Protein AF-A0AA51DF54-F1 (afdb_monomer)

pLDDT: mean 76.1, std 17.56, range [28.81, 98.25]

Foldseek 3Di:
DVVVVVVVVVVVVVVVVVVPVPPVVPDPFPQKEWPDWDWAFPDPDPAAAAFTKIKIFIDIDGPQAKWKWKKKAQQQVRDIDTQGGTDNDGMDIDGHNDFAKMKIKIFMDRPPDPAPGRDMDIDIHGYDYPDDDDDDDFQKDWPDWDKAFPVQKPAAEAQTKIKIFIDIDTDQAKWKWKWKAQPRVRDIDTQGATDSGRMGIDGHHDWHKMKMKMFMDRPVDPGRGNDMDMDIHGYDYPPPPMDRPFFAKDWPDWDKAFPVPDPAAEAFTKIKIFIHIDGDQAKWKWKKKAQQQVRDIDTPGGTDNDRMDIDGHHDFGKMKIKMFMDHPPDPDSGRDMDIDIHGYYYDPDDDDDDDDDDDDPPPPPDFDQKEWPDWDWAFPPDDPAAAAFTKTKIFIDIDGPAAKWKWKKKAQSRVRDIDTQGATDSDGIGIDGHHDFGKMKIKIFIDHPPDPRRGRYMDIDIHGYDNPPDDPQFDADQLLVLLLCQLPVDQVSLVVLLVQLCVLVVNDLPLSFQSSLLSSSCNSPPVPRDSPRRDQVSSVVVCVVVVKDKFQPLLNDDFRWKWFFDAPDPDGGSHIWTFHAAPDPPPQFKTFIATSPCVVPVNGRTDMDGAPDDDPVDGHTGMIIHHGD

Mean predicted aligned error: 22.63 Å

Structure (mmCIF, N/CA/C/O backbone):
data_AF-A0AA51DF54-F1
#
_entry.id   AF-A0AA51DF54-F1
#
loop_
_atom_site.group_PDB
_atom_site.id
_atom_site.type_symbol
_atom_site.label_atom_id
_atom_site.label_alt_id
_atom_site.label_comp_id
_atom_site.label_asym_id
_atom_site.label_entity_id
_atom_site.label_seq_id
_atom_site.pdbx_PDB_ins_code
_atom_site.Cartn_x
_atom_site.Cartn_y
_atom_site.Cartn_z
_atom_site.occupancy
_atom_site.B_iso_or_equiv
_atom_site.auth_seq_id
_atom_site.auth_comp_id
_atom_site.auth_asym_id
_atom_site.auth_atom_id
_atom_site.pdbx_PDB_model_num
ATOM 1 N N . MET A 1 1 ? 8.452 -13.439 -70.556 1.00 51.44 1 MET A N 1
ATOM 2 C CA . MET A 1 1 ? 7.835 -12.232 -69.947 1.00 51.44 1 MET A CA 1
ATOM 3 C C . MET A 1 1 ? 7.088 -12.466 -68.623 1.00 51.44 1 MET A C 1
ATOM 5 O O . MET A 1 1 ? 7.100 -11.565 -67.796 1.00 51.44 1 MET A O 1
ATOM 9 N N . ARG A 1 2 ? 6.499 -13.644 -68.341 1.00 42.56 2 ARG A N 1
ATOM 10 C CA . ARG A 1 2 ? 5.845 -13.924 -67.036 1.00 42.56 2 ARG A CA 1
ATOM 11 C C . ARG A 1 2 ? 6.819 -14.165 -65.863 1.00 42.56 2 ARG A C 1
ATOM 13 O O . ARG A 1 2 ? 6.523 -13.759 -64.750 1.00 42.56 2 ARG A O 1
ATOM 20 N N . LYS A 1 3 ? 8.008 -14.734 -66.116 1.00 44.06 3 LYS A N 1
ATOM 21 C CA . LYS A 1 3 ? 9.048 -14.952 -65.085 1.00 44.06 3 LYS A CA 1
ATOM 22 C C . LYS A 1 3 ? 9.781 -13.675 -64.636 1.00 44.06 3 LYS A C 1
ATOM 24 O O . LYS A 1 3 ? 10.248 -13.647 -63.513 1.00 44.06 3 LYS A O 1
ATOM 29 N N . LEU A 1 4 ? 9.827 -12.612 -65.451 1.00 42.44 4 LEU A N 1
ATOM 30 C CA . LEU A 1 4 ? 10.468 -11.339 -65.069 1.00 42.44 4 LEU A CA 1
ATOM 31 C C . LEU A 1 4 ? 9.568 -10.450 -64.188 1.00 42.44 4 LEU A C 1
ATOM 33 O O . LEU A 1 4 ? 10.072 -9.700 -63.360 1.00 42.44 4 LEU A O 1
ATOM 37 N N . LYS A 1 5 ? 8.236 -10.558 -64.323 1.00 43.62 5 LYS A N 1
ATOM 38 C CA . LYS A 1 5 ? 7.281 -9.774 -63.517 1.00 43.62 5 LYS A CA 1
ATOM 39 C C . LYS A 1 5 ? 7.221 -10.225 -62.051 1.00 43.62 5 LYS A C 1
ATOM 41 O O . LYS A 1 5 ? 7.037 -9.387 -61.177 1.00 43.62 5 LYS A O 1
ATOM 46 N N . ASN A 1 6 ? 7.448 -11.510 -61.769 1.00 41.31 6 ASN A N 1
ATOM 47 C CA . ASN A 1 6 ? 7.399 -12.028 -60.396 1.00 41.31 6 ASN A CA 1
ATOM 48 C C . ASN A 1 6 ? 8.674 -11.728 -59.592 1.00 41.31 6 ASN A C 1
ATOM 50 O O . ASN A 1 6 ? 8.590 -11.522 -58.386 1.00 41.31 6 ASN A O 1
ATOM 54 N N . THR A 1 7 ? 9.838 -11.626 -60.239 1.00 45.47 7 THR A N 1
ATOM 55 C CA . THR A 1 7 ? 11.097 -11.273 -59.560 1.00 45.47 7 THR A CA 1
ATOM 56 C C . THR A 1 7 ? 11.165 -9.782 -59.217 1.00 45.47 7 THR A C 1
ATOM 58 O O . THR A 1 7 ? 11.711 -9.408 -58.184 1.00 45.47 7 THR A O 1
ATOM 61 N N . MET A 1 8 ? 10.552 -8.924 -60.041 1.00 41.47 8 MET A N 1
ATOM 62 C CA . MET A 1 8 ? 10.525 -7.475 -59.815 1.00 41.47 8 MET A CA 1
ATOM 63 C C . MET A 1 8 ? 9.511 -7.059 -58.731 1.00 41.47 8 MET A C 1
ATOM 65 O O . MET A 1 8 ? 9.756 -6.102 -58.001 1.00 41.47 8 MET A O 1
ATOM 69 N N . LEU A 1 9 ? 8.415 -7.814 -58.565 1.00 40.41 9 LEU A N 1
ATOM 70 C CA . LEU A 1 9 ? 7.445 -7.600 -57.484 1.00 40.41 9 LEU A CA 1
ATOM 71 C C . LEU A 1 9 ? 8.009 -8.021 -56.113 1.00 40.41 9 LEU A C 1
ATOM 73 O O . LEU A 1 9 ? 7.739 -7.356 -55.118 1.00 40.41 9 LEU A O 1
ATOM 77 N N . LEU A 1 10 ? 8.859 -9.058 -56.074 1.00 41.06 10 LEU A N 1
ATOM 78 C CA . LEU A 1 10 ? 9.510 -9.531 -54.845 1.00 41.06 10 LEU A CA 1
ATOM 79 C C . LEU A 1 10 ? 10.574 -8.548 -54.318 1.00 41.06 10 LEU A C 1
ATOM 81 O O . LEU A 1 10 ? 10.711 -8.378 -53.107 1.00 41.06 10 LEU A O 1
ATOM 85 N N . LEU A 1 11 ? 11.295 -7.865 -55.217 1.00 41.31 11 LEU A N 1
ATOM 86 C CA . LEU A 1 11 ? 12.292 -6.844 -54.865 1.00 41.31 11 LEU A CA 1
ATOM 87 C C . LEU A 1 11 ? 11.648 -5.534 -54.376 1.00 41.31 11 LEU A C 1
ATOM 89 O O . LEU A 1 11 ? 12.184 -4.895 -53.474 1.00 41.31 11 LEU A O 1
ATOM 93 N N . PHE A 1 12 ? 10.462 -5.173 -54.881 1.00 37.84 12 PHE A N 1
ATOM 94 C CA . PHE A 1 12 ? 9.736 -3.980 -54.422 1.00 37.84 12 PHE A CA 1
ATOM 95 C C . PHE A 1 12 ? 9.083 -4.172 -53.040 1.00 37.84 12 PHE A C 1
ATOM 97 O O . PHE A 1 12 ? 9.055 -3.244 -52.232 1.00 37.84 12 PHE A O 1
ATOM 104 N N . THR A 1 13 ? 8.627 -5.386 -52.711 1.00 40.31 13 THR A N 1
ATOM 105 C CA . THR A 1 13 ? 8.095 -5.701 -51.373 1.00 40.31 13 THR A CA 1
ATOM 106 C C . THR A 1 13 ? 9.186 -5.852 -50.310 1.00 40.31 13 THR A C 1
ATOM 108 O O . THR A 1 13 ? 8.945 -5.539 -49.145 1.00 40.31 13 THR A O 1
ATOM 111 N N . LEU A 1 14 ? 10.407 -6.257 -50.690 1.00 35.28 14 LEU A N 1
ATOM 112 C CA . LEU A 1 14 ? 11.521 -6.394 -49.744 1.00 35.28 14 LEU A CA 1
ATOM 113 C C . LEU A 1 14 ? 12.095 -5.029 -49.319 1.00 35.28 14 LEU A C 1
ATOM 115 O O . LEU A 1 14 ? 12.419 -4.843 -48.148 1.00 35.28 14 LEU A O 1
ATOM 119 N N . SER A 1 15 ? 12.137 -4.041 -50.221 1.00 38.78 15 SER A N 1
ATOM 120 C CA . SER A 1 15 ? 12.565 -2.675 -49.876 1.00 38.78 15 SER A CA 1
ATOM 121 C C . SER A 1 15 ? 11.535 -1.904 -49.040 1.00 38.78 15 SER A C 1
ATOM 123 O O . SER A 1 15 ? 11.929 -1.098 -48.201 1.00 38.78 15 SER A O 1
ATOM 125 N N . ILE A 1 16 ? 10.233 -2.183 -49.184 1.00 38.44 16 ILE A N 1
ATOM 126 C CA . ILE A 1 16 ? 9.187 -1.558 -48.352 1.00 38.44 16 ILE A CA 1
ATOM 127 C C . ILE A 1 16 ? 9.155 -2.180 -46.944 1.00 38.44 16 ILE A C 1
ATOM 129 O O . ILE A 1 16 ? 8.993 -1.455 -45.964 1.00 38.44 16 ILE A O 1
ATOM 133 N N . CYS A 1 17 ? 9.422 -3.482 -46.791 1.00 34.19 17 CYS A N 1
ATOM 134 C CA . CYS A 1 17 ? 9.527 -4.098 -45.462 1.00 34.19 17 CYS A CA 1
ATOM 135 C C . CYS A 1 17 ? 10.752 -3.627 -44.656 1.00 34.19 17 CYS A C 1
ATOM 137 O O . CYS A 1 17 ? 10.659 -3.536 -43.435 1.00 34.19 17 CYS A O 1
ATOM 139 N N . ILE A 1 18 ? 11.859 -3.244 -45.305 1.00 37.97 18 ILE A N 1
ATOM 140 C CA . ILE A 1 18 ? 13.053 -2.704 -44.618 1.00 37.97 18 ILE A CA 1
ATOM 141 C C . ILE A 1 18 ? 12.860 -1.231 -44.192 1.00 37.97 18 ILE A C 1
ATOM 143 O O . ILE A 1 18 ? 13.507 -0.760 -43.253 1.00 37.97 18 ILE A O 1
ATOM 147 N N . LEU A 1 19 ? 11.908 -0.520 -44.808 1.00 32.94 19 LEU A N 1
ATOM 148 C CA . LEU A 1 19 ? 11.496 0.828 -44.399 1.00 32.94 19 LEU A CA 1
ATOM 149 C C . LEU A 1 19 ? 10.477 0.837 -43.243 1.00 32.94 19 LEU A C 1
ATOM 151 O O . LEU A 1 19 ? 10.404 1.838 -42.536 1.00 32.94 19 LEU A O 1
ATOM 155 N N . PHE A 1 20 ? 9.761 -0.265 -42.973 1.00 37.06 20 PHE A N 1
ATOM 156 C CA . PHE A 1 20 ? 8.803 -0.349 -41.855 1.00 37.06 20 PHE A CA 1
ATOM 157 C C . PHE A 1 20 ? 9.332 -1.044 -40.590 1.00 37.06 20 PHE A C 1
ATOM 159 O O . PHE A 1 20 ? 8.795 -0.806 -39.512 1.00 37.06 20 PHE A O 1
ATOM 166 N N . THR A 1 21 ? 10.426 -1.811 -40.648 1.00 33.91 21 THR A N 1
ATOM 167 C CA . THR A 1 21 ? 11.030 -2.402 -39.433 1.00 33.91 21 THR A CA 1
ATOM 168 C C . THR A 1 21 ? 11.908 -1.435 -38.631 1.00 33.91 21 THR A C 1
ATOM 170 O O . THR A 1 21 ? 12.374 -1.793 -37.555 1.00 33.91 21 THR A O 1
ATOM 173 N N . ASN A 1 22 ? 12.120 -0.205 -39.115 1.00 38.28 22 ASN A N 1
ATOM 174 C CA . ASN A 1 22 ? 12.911 0.822 -38.421 1.00 38.28 22 ASN A CA 1
ATOM 175 C C . ASN A 1 22 ? 12.093 2.031 -37.925 1.00 38.28 22 ASN A C 1
ATOM 177 O O . ASN A 1 22 ? 12.673 2.973 -37.388 1.00 38.28 22 ASN A O 1
ATOM 181 N N . VAL A 1 23 ? 10.758 2.011 -38.040 1.00 33.19 23 VAL A N 1
ATOM 182 C CA . VAL A 1 23 ? 9.900 3.100 -37.524 1.00 33.19 23 VAL A CA 1
ATOM 183 C C . VAL A 1 23 ? 9.475 2.866 -36.065 1.00 33.19 23 VAL A C 1
ATOM 185 O O . VAL A 1 23 ? 9.278 3.828 -35.329 1.00 33.19 23 VAL A O 1
ATOM 188 N N . GLU A 1 24 ? 9.452 1.623 -35.572 1.00 35.38 24 GLU A N 1
ATOM 189 C CA . GLU A 1 24 ? 9.117 1.332 -34.161 1.00 35.38 24 GLU A CA 1
ATOM 190 C C . GLU A 1 24 ? 10.300 1.491 -33.183 1.00 35.38 24 GLU A C 1
ATOM 192 O O . GLU A 1 24 ? 10.139 1.334 -31.972 1.00 35.38 24 GLU A O 1
ATOM 197 N N . ALA A 1 25 ? 11.486 1.867 -33.676 1.00 36.88 25 ALA A N 1
ATOM 198 C CA . ALA A 1 25 ? 12.653 2.175 -32.844 1.00 36.88 25 ALA A CA 1
ATOM 199 C C . ALA A 1 25 ? 12.847 3.679 -32.563 1.00 36.88 25 ALA A C 1
ATOM 201 O O . ALA A 1 25 ? 13.791 4.044 -31.859 1.00 36.88 25 ALA A O 1
ATOM 202 N N . PHE A 1 26 ? 11.956 4.562 -33.034 1.00 35.41 26 PHE A N 1
ATOM 203 C CA . PHE A 1 26 ? 11.993 5.979 -32.667 1.00 35.41 26 PHE A CA 1
ATOM 204 C C . PHE A 1 26 ? 10.873 6.357 -31.689 1.00 35.41 26 PHE A C 1
ATOM 206 O O . PHE A 1 26 ? 9.688 6.325 -31.996 1.00 35.41 26 PHE A O 1
ATOM 213 N N . ALA A 1 27 ? 11.332 6.789 -30.509 1.00 32.97 27 ALA A N 1
ATOM 214 C CA . ALA A 1 27 ? 10.614 7.468 -29.433 1.00 32.97 27 ALA A CA 1
ATOM 215 C C . ALA A 1 27 ? 9.779 6.612 -28.459 1.00 32.97 27 ALA A C 1
ATOM 217 O O . ALA A 1 27 ? 8.652 6.962 -28.114 1.00 32.97 27 ALA A O 1
ATOM 218 N N . LYS A 1 28 ? 10.423 5.657 -27.767 1.00 37.78 28 LYS A N 1
ATOM 219 C CA . LYS A 1 28 ? 10.234 5.663 -26.305 1.00 37.78 28 LYS A CA 1
ATOM 220 C C . LYS A 1 28 ? 10.888 6.950 -25.812 1.00 37.78 28 LYS A C 1
ATOM 222 O O . LYS A 1 28 ? 12.104 7.001 -25.649 1.00 37.78 28 LYS A O 1
ATOM 227 N N . VAL A 1 29 ? 10.099 8.016 -25.671 1.00 38.00 29 VAL A N 1
ATOM 228 C CA . VAL A 1 29 ? 10.543 9.263 -25.042 1.00 38.00 29 VAL A CA 1
ATOM 229 C C . VAL A 1 29 ? 11.014 8.889 -23.638 1.00 38.00 29 VAL A C 1
ATOM 231 O O . VAL A 1 29 ? 10.204 8.724 -22.728 1.00 38.00 29 VAL A O 1
ATOM 234 N N . SER A 1 30 ? 12.321 8.689 -23.446 1.00 50.06 30 SER A N 1
ATOM 235 C CA . SER A 1 30 ? 12.878 8.696 -22.102 1.00 50.06 30 SER A CA 1
ATOM 236 C C . SER A 1 30 ? 12.788 10.147 -21.656 1.00 50.06 30 SER A C 1
ATOM 238 O O . SER A 1 30 ? 13.638 10.963 -22.010 1.00 50.06 30 SER A O 1
ATOM 240 N N . SER A 1 31 ? 11.701 10.496 -20.971 1.00 71.06 31 SER A N 1
ATOM 241 C CA . SER A 1 31 ? 11.577 11.800 -20.327 1.00 71.06 31 SER A CA 1
ATOM 242 C C . SER A 1 31 ? 12.839 12.048 -19.503 1.00 71.06 31 SER A C 1
ATOM 244 O O . SER A 1 31 ? 13.281 11.128 -18.807 1.00 71.06 31 SER A O 1
ATOM 246 N N . THR A 1 32 ? 13.397 13.253 -19.559 1.00 78.69 32 THR A N 1
ATOM 247 C CA . THR A 1 32 ? 14.520 13.644 -18.705 1.00 78.69 32 THR A CA 1
ATOM 248 C C . THR A 1 32 ? 14.177 13.386 -17.240 1.00 78.69 32 THR A C 1
ATOM 250 O O . THR A 1 32 ? 13.110 13.782 -16.775 1.00 78.69 32 THR A O 1
ATOM 253 N N . GLN A 1 33 ? 15.041 12.680 -16.511 1.00 78.75 33 GLN A N 1
ATOM 254 C CA . GLN A 1 33 ? 14.785 12.269 -15.123 1.00 78.75 33 GLN A CA 1
ATOM 255 C C . GLN A 1 33 ? 16.049 12.362 -14.275 1.00 78.75 33 GLN A C 1
ATOM 257 O O . GLN A 1 33 ? 17.109 11.903 -14.696 1.00 78.75 33 GLN A O 1
ATOM 262 N N . VAL A 1 34 ? 15.925 12.887 -13.052 1.00 81.06 34 VAL A N 1
ATOM 263 C CA . VAL A 1 34 ? 16.995 12.863 -12.041 1.00 81.06 34 VAL A CA 1
ATOM 264 C C . VAL A 1 34 ? 16.945 11.531 -11.287 1.00 81.06 34 VAL A C 1
ATOM 266 O O . VAL A 1 34 ? 15.957 11.220 -10.632 1.00 81.06 34 VAL A O 1
ATOM 269 N N . GLN A 1 35 ? 18.017 10.748 -11.372 1.00 83.88 35 GLN A N 1
ATOM 270 C CA . GLN A 1 35 ? 18.190 9.457 -10.698 1.00 83.88 35 GLN A CA 1
ATOM 271 C C . GLN A 1 35 ? 18.669 9.604 -9.252 1.00 83.88 35 GLN A C 1
ATOM 273 O O . GLN A 1 35 ? 18.284 8.825 -8.387 1.00 83.88 35 GLN A O 1
ATOM 278 N N . SER A 1 36 ? 19.535 10.582 -8.985 1.00 85.81 36 SER A N 1
ATOM 279 C CA . SER A 1 36 ? 20.066 10.835 -7.643 1.00 85.81 36 SER A CA 1
ATOM 280 C C . SER A 1 36 ? 20.511 12.282 -7.495 1.00 85.81 36 SER A C 1
ATOM 282 O O . SER A 1 36 ? 20.992 12.874 -8.462 1.00 85.81 36 SER A O 1
ATOM 284 N N . PHE A 1 37 ? 20.434 12.810 -6.278 1.00 88.69 37 PHE A N 1
ATOM 285 C CA . PHE A 1 37 ? 20.951 14.120 -5.908 1.00 88.69 37 PHE A CA 1
ATOM 286 C C . PHE A 1 37 ? 21.502 14.031 -4.486 1.00 88.69 37 PHE A C 1
ATOM 288 O O . PHE A 1 37 ? 20.804 13.564 -3.595 1.00 88.69 37 PHE A O 1
ATOM 295 N N . ASN A 1 38 ? 22.771 14.387 -4.305 1.00 88.50 38 ASN A N 1
ATOM 296 C CA . ASN A 1 38 ? 23.479 14.242 -3.039 1.00 88.50 38 ASN A CA 1
ATOM 297 C C . ASN A 1 38 ? 24.278 15.504 -2.739 1.00 88.50 38 ASN A C 1
ATOM 299 O O . ASN A 1 38 ? 24.896 16.083 -3.639 1.00 88.50 38 ASN A O 1
ATOM 303 N N . ILE A 1 39 ? 24.324 15.869 -1.462 1.00 88.56 39 ILE A N 1
ATOM 304 C CA . ILE A 1 39 ? 25.156 16.951 -0.949 1.00 88.56 39 ILE A CA 1
ATOM 305 C C . ILE A 1 39 ? 26.026 16.349 0.140 1.00 88.56 39 ILE A C 1
ATOM 307 O O . ILE A 1 39 ? 25.539 15.932 1.185 1.00 88.56 39 ILE A O 1
ATOM 311 N N . THR A 1 40 ? 27.317 16.236 -0.142 1.00 86.00 40 THR A N 1
ATOM 312 C CA . THR A 1 40 ? 28.267 15.582 0.757 1.00 86.00 40 THR A CA 1
ATOM 313 C C . THR A 1 40 ? 29.312 16.584 1.216 1.00 86.00 40 THR A C 1
ATOM 315 O O . THR A 1 40 ? 29.843 17.319 0.375 1.00 86.00 40 THR A O 1
ATOM 318 N N . PRO A 1 41 ? 29.650 16.626 2.512 1.00 76.19 41 PRO A N 1
ATOM 319 C CA . PRO A 1 41 ? 30.744 17.457 2.987 1.00 76.19 41 PRO A CA 1
ATOM 320 C C . PRO A 1 41 ? 32.048 17.007 2.316 1.00 76.19 41 PRO A C 1
ATOM 322 O O . PRO A 1 41 ? 32.286 15.815 2.122 1.00 76.19 41 PRO A O 1
ATOM 325 N N . VAL A 1 42 ? 32.886 17.967 1.916 1.00 61.47 42 VAL A N 1
ATOM 326 C CA . VAL A 1 42 ? 34.193 17.672 1.294 1.00 61.47 42 VAL A CA 1
ATOM 327 C C . VAL A 1 42 ? 35.194 17.145 2.344 1.00 61.47 42 VAL A C 1
ATOM 329 O O . VAL A 1 42 ? 36.209 16.550 1.994 1.00 61.47 42 VAL A O 1
ATOM 332 N N . SER A 1 43 ? 34.876 17.280 3.639 1.00 56.59 43 SER A N 1
ATOM 333 C CA . SER A 1 43 ? 35.609 16.726 4.786 1.00 56.59 43 SER A CA 1
ATOM 334 C C . SER A 1 43 ? 34.680 15.962 5.753 1.00 56.59 43 SER A C 1
ATOM 336 O O . SER A 1 43 ? 33.461 16.033 5.638 1.00 56.59 43 SER A O 1
ATOM 338 N N . LYS A 1 44 ? 35.229 15.184 6.701 1.00 46.06 44 LYS A N 1
ATOM 339 C CA . LYS A 1 44 ? 34.455 14.336 7.639 1.00 46.06 44 LYS A CA 1
ATOM 340 C C . LYS A 1 44 ? 33.718 15.156 8.720 1.00 46.06 44 LYS A C 1
ATOM 342 O O . LYS A 1 44 ? 34.109 15.127 9.883 1.00 46.06 44 LYS A O 1
ATOM 347 N N . THR A 1 45 ? 32.653 15.874 8.369 1.00 53.62 45 THR A N 1
ATOM 348 C CA . THR A 1 45 ? 31.760 16.542 9.341 1.00 53.62 45 THR A CA 1
ATOM 349 C C . THR A 1 45 ? 30.309 16.127 9.115 1.00 53.62 45 THR A C 1
ATOM 351 O O . THR A 1 45 ? 29.858 16.130 7.977 1.00 53.62 45 THR A O 1
ATOM 354 N N . SER A 1 46 ? 29.559 15.804 10.173 1.00 57.53 46 SER A N 1
ATOM 355 C CA . SER A 1 46 ? 28.138 15.417 10.078 1.00 57.53 46 SER A CA 1
ATOM 356 C C . SER A 1 46 ? 27.178 16.596 9.865 1.00 57.53 46 SER A C 1
ATOM 358 O O . SER A 1 46 ? 26.056 16.384 9.416 1.00 57.53 46 SER A O 1
ATOM 360 N N . ASP A 1 47 ? 27.618 17.822 10.164 1.00 75.38 47 ASP A N 1
ATOM 361 C CA . ASP A 1 47 ? 26.787 19.030 10.156 1.00 75.38 47 ASP A CA 1
ATOM 362 C C . ASP A 1 47 ? 27.150 19.983 9.001 1.00 75.38 47 ASP A C 1
ATOM 364 O O . ASP A 1 47 ? 28.313 20.091 8.588 1.00 75.38 47 ASP A O 1
ATOM 368 N N . TYR A 1 48 ? 26.151 20.729 8.511 1.00 82.50 48 TYR A N 1
ATOM 369 C CA . TYR A 1 48 ? 26.356 21.842 7.583 1.00 82.50 48 TYR A CA 1
ATOM 370 C C . TYR A 1 48 ? 26.740 23.108 8.363 1.00 82.50 48 TYR A C 1
ATOM 372 O O . TYR A 1 48 ? 26.013 23.524 9.261 1.00 82.50 48 TYR A O 1
ATOM 380 N N . VAL A 1 49 ? 27.880 23.724 8.052 1.00 85.62 49 VAL A N 1
ATOM 381 C CA . VAL A 1 49 ? 28.477 24.835 8.808 1.00 85.62 49 VAL A CA 1
ATOM 382 C C . VAL A 1 49 ? 28.993 25.900 7.842 1.00 85.62 49 VAL A C 1
ATOM 384 O O . VAL A 1 49 ? 29.531 25.583 6.778 1.00 85.62 49 VAL A O 1
ATOM 387 N N . VAL A 1 50 ? 28.847 27.171 8.224 1.00 84.19 50 VAL A N 1
ATOM 388 C CA . VAL A 1 50 ? 29.376 28.315 7.465 1.00 84.19 50 VAL A CA 1
ATOM 389 C C . VAL A 1 50 ? 30.868 28.137 7.167 1.00 84.19 50 VAL A C 1
ATOM 391 O O . VAL A 1 50 ? 31.653 27.752 8.034 1.00 84.19 50 VAL A O 1
ATOM 394 N N . GLY A 1 51 ? 31.259 28.426 5.925 1.00 82.19 51 GLY A N 1
ATOM 395 C CA . GLY A 1 51 ? 32.650 28.396 5.471 1.00 82.19 51 GLY A CA 1
ATOM 396 C C . GLY A 1 51 ? 33.204 27.006 5.139 1.00 82.19 51 GLY A C 1
ATOM 397 O O . GLY A 1 51 ? 34.324 26.913 4.639 1.00 82.19 51 GLY A O 1
ATOM 398 N N . LYS A 1 52 ? 32.452 25.920 5.368 1.00 85.94 52 LYS A N 1
ATOM 399 C CA . LYS A 1 52 ? 32.839 24.569 4.928 1.00 85.94 52 LYS A CA 1
ATOM 400 C C . LYS A 1 52 ? 32.373 24.302 3.496 1.00 85.94 52 LYS A C 1
ATOM 402 O O . LYS A 1 52 ? 31.368 24.842 3.051 1.00 85.94 52 LYS A O 1
ATOM 407 N N . GLN A 1 53 ? 33.122 23.478 2.769 1.00 89.69 53 GLN A N 1
ATOM 408 C CA . GLN A 1 53 ? 32.809 23.126 1.385 1.00 89.69 53 GLN A CA 1
ATOM 409 C C . GLN A 1 53 ? 31.959 21.856 1.311 1.00 89.69 53 GLN A C 1
ATOM 411 O O . GLN A 1 53 ? 32.265 20.848 1.953 1.00 89.69 53 GLN A O 1
ATOM 416 N N . TYR A 1 54 ? 30.935 21.894 0.462 1.00 90.56 54 TYR A N 1
ATOM 417 C CA . TYR A 1 54 ? 30.017 20.789 0.206 1.00 90.56 54 TYR A CA 1
ATOM 418 C C . TYR A 1 54 ? 29.990 20.474 -1.286 1.00 90.56 54 TYR A C 1
ATOM 420 O O . TYR A 1 54 ? 29.737 21.348 -2.115 1.00 90.56 54 TYR A O 1
ATOM 428 N N . LYS A 1 55 ? 30.249 19.215 -1.641 1.00 94.06 55 LYS A N 1
ATOM 429 C CA . LYS A 1 55 ? 30.140 18.732 -3.016 1.00 94.06 55 LYS A CA 1
ATOM 430 C C . LYS A 1 55 ? 28.690 18.351 -3.291 1.00 94.06 55 LYS A C 1
ATOM 432 O O . LYS A 1 55 ? 28.158 17.425 -2.685 1.00 94.06 55 LYS A O 1
ATOM 437 N N . VAL A 1 56 ? 28.081 19.046 -4.239 1.00 95.44 56 VAL A N 1
ATOM 438 C CA . VAL A 1 56 ? 26.739 18.784 -4.753 1.00 95.44 56 VAL A CA 1
ATOM 439 C C . VAL A 1 56 ? 26.882 17.941 -6.017 1.00 95.44 56 VAL A C 1
ATOM 441 O O . VAL A 1 56 ? 27.611 18.319 -6.936 1.00 95.44 56 VAL A O 1
ATOM 444 N N . THR A 1 57 ? 26.222 16.785 -6.063 1.00 95.25 57 THR A N 1
ATOM 445 C CA . THR A 1 57 ? 26.290 15.841 -7.189 1.00 95.25 57 THR A CA 1
ATOM 446 C C . THR A 1 57 ? 24.893 15.395 -7.591 1.00 95.25 57 THR A C 1
ATOM 448 O O . THR A 1 57 ? 24.119 14.947 -6.750 1.00 95.25 57 THR A O 1
ATOM 451 N N . ALA A 1 58 ? 24.590 15.455 -8.885 1.00 91.56 58 ALA A N 1
ATOM 452 C CA . ALA A 1 58 ? 23.360 14.927 -9.463 1.00 91.56 58 ALA A CA 1
ATOM 453 C C . ALA A 1 58 ? 23.670 13.811 -10.468 1.00 91.56 58 ALA A C 1
ATOM 455 O O . ALA A 1 58 ? 24.747 13.767 -11.051 1.00 91.56 58 ALA A O 1
ATOM 456 N N . LYS A 1 59 ? 22.727 12.907 -10.717 1.00 93.50 59 LYS A N 1
ATOM 457 C CA . LYS A 1 59 ? 22.780 11.978 -11.854 1.00 93.50 59 LYS A CA 1
ATOM 458 C C . LYS A 1 59 ? 21.425 11.993 -12.525 1.00 93.50 59 LYS A C 1
ATOM 460 O O . LYS A 1 59 ? 20.421 11.881 -11.831 1.00 93.50 59 LYS A O 1
ATOM 465 N N . ALA A 1 60 ? 21.392 12.128 -13.840 1.00 90.25 60 ALA A N 1
ATOM 466 C CA . ALA A 1 60 ? 20.163 12.144 -14.612 1.00 90.25 60 ALA A CA 1
ATOM 467 C C . ALA A 1 60 ? 20.299 11.342 -15.909 1.00 90.25 60 ALA A C 1
ATOM 469 O O . ALA A 1 60 ? 21.404 11.056 -16.368 1.00 90.25 60 ALA A O 1
ATOM 470 N N . THR A 1 61 ? 19.159 10.994 -16.492 1.00 89.00 61 THR A N 1
ATOM 471 C CA . THR A 1 61 ? 19.039 10.406 -17.831 1.00 89.00 61 THR A CA 1
ATOM 472 C C . THR A 1 61 ? 18.253 11.331 -18.734 1.00 89.00 61 THR A C 1
ATOM 474 O O . THR A 1 61 ? 17.264 11.908 -18.293 1.00 89.00 61 THR A O 1
ATOM 477 N N . SER A 1 62 ? 18.685 11.430 -19.989 1.00 85.44 62 SER A N 1
ATOM 478 C CA . SER A 1 62 ? 17.968 12.095 -21.075 1.00 85.44 62 SER A CA 1
ATOM 479 C C . SER A 1 62 ? 18.339 11.464 -22.413 1.00 85.44 62 SER A C 1
ATOM 481 O O . SER A 1 62 ? 19.420 10.886 -22.533 1.00 85.44 62 SER A O 1
ATOM 483 N N . ILE A 1 63 ? 17.480 11.623 -23.419 1.00 87.50 63 ILE A N 1
ATOM 484 C CA . ILE A 1 63 ? 17.653 11.040 -24.754 1.00 87.50 63 ILE A CA 1
ATOM 485 C C . ILE A 1 63 ? 18.884 11.588 -25.506 1.00 87.50 63 ILE A C 1
ATOM 487 O O . ILE A 1 63 ? 19.603 10.811 -26.124 1.00 87.50 63 ILE A O 1
ATOM 491 N N . ASN A 1 64 ? 19.186 12.890 -25.415 1.00 88.81 64 ASN A N 1
ATOM 492 C CA . ASN A 1 64 ? 20.365 13.526 -26.028 1.00 88.81 64 ASN A CA 1
ATOM 493 C C . ASN A 1 64 ? 21.449 13.915 -25.003 1.00 88.81 64 ASN A C 1
ATOM 495 O O . ASN A 1 64 ? 22.288 14.774 -25.292 1.00 88.81 64 ASN A O 1
ATOM 499 N N . ASN A 1 65 ? 21.468 13.260 -23.839 1.00 92.31 65 ASN A N 1
ATOM 500 C CA . ASN A 1 65 ? 22.227 13.614 -22.632 1.00 92.31 65 ASN A CA 1
ATOM 501 C C . ASN A 1 65 ? 21.642 14.797 -21.838 1.00 92.31 65 ASN A C 1
ATOM 503 O O . ASN A 1 65 ? 21.138 15.756 -22.425 1.00 92.31 65 ASN A O 1
ATOM 507 N N . PRO A 1 66 ? 21.708 14.740 -20.497 1.00 94.50 66 PRO A N 1
ATOM 508 C CA . PRO A 1 66 ? 21.251 15.821 -19.636 1.00 94.50 66 PRO A CA 1
ATOM 509 C C . PRO A 1 66 ? 22.267 16.971 -19.543 1.00 94.50 66 PRO A C 1
ATOM 511 O O . PRO A 1 66 ? 23.476 16.748 -19.453 1.00 94.50 66 PRO A O 1
ATOM 514 N N . GLU A 1 67 ? 21.760 18.197 -19.458 1.00 95.50 67 GLU A N 1
ATOM 515 C CA . GLU A 1 67 ? 22.469 19.365 -18.934 1.00 95.50 67 GLU A CA 1
ATOM 516 C C . GLU A 1 67 ? 21.942 19.705 -17.538 1.00 95.50 67 GLU A C 1
ATOM 518 O O . GLU A 1 67 ? 20.741 19.619 -17.288 1.00 95.50 67 GLU A O 1
ATOM 523 N N . TYR A 1 68 ? 22.833 20.129 -16.643 1.00 95.44 68 TYR A N 1
ATOM 524 C CA . TYR A 1 68 ? 22.547 20.415 -15.239 1.00 95.44 68 TYR A CA 1
ATOM 525 C C . TYR A 1 68 ? 22.819 21.883 -14.922 1.00 95.44 68 TYR A C 1
ATOM 527 O O . TYR A 1 68 ? 23.908 22.380 -15.203 1.00 95.44 68 TYR A O 1
ATOM 535 N N . ARG A 1 69 ? 21.869 22.547 -14.266 1.00 89.12 69 ARG A N 1
ATOM 536 C CA . ARG A 1 69 ? 22.024 23.873 -13.658 1.00 89.12 69 ARG A CA 1
ATOM 537 C C . ARG A 1 69 ? 21.777 23.746 -12.157 1.00 89.12 69 ARG A C 1
ATOM 539 O O . ARG A 1 69 ? 20.755 23.201 -11.752 1.00 89.12 69 ARG A O 1
ATOM 546 N N . PHE A 1 70 ? 22.694 24.243 -11.336 1.00 87.19 70 PHE A N 1
ATOM 547 C CA . PHE A 1 70 ? 22.601 24.177 -9.876 1.00 87.19 70 PHE A CA 1
ATOM 548 C C . PHE A 1 70 ? 22.247 25.538 -9.292 1.00 87.19 70 PHE A C 1
ATOM 550 O O . PHE A 1 70 ? 22.821 26.556 -9.688 1.00 87.19 70 PHE A O 1
ATOM 557 N N . TRP A 1 71 ? 21.360 25.542 -8.306 1.00 86.62 71 TRP A N 1
ATOM 558 C CA . TRP A 1 71 ? 20.914 26.738 -7.604 1.00 86.62 71 TRP A CA 1
ATOM 559 C C . TRP A 1 71 ? 21.088 26.595 -6.099 1.00 86.62 71 TRP A C 1
ATOM 561 O O . TRP A 1 71 ? 21.090 25.490 -5.557 1.00 86.62 71 TRP A O 1
ATOM 571 N N . VAL A 1 72 ? 21.193 27.741 -5.435 1.00 86.00 72 VAL A N 1
ATOM 572 C CA . VAL A 1 72 ? 20.990 27.861 -3.997 1.00 86.00 72 VAL A CA 1
ATOM 573 C C . VAL A 1 72 ? 20.021 29.001 -3.708 1.00 86.00 72 VAL A C 1
ATOM 575 O O . VAL A 1 72 ? 20.177 30.107 -4.231 1.00 86.00 72 VAL A O 1
ATOM 578 N N . GLY A 1 73 ? 19.027 28.739 -2.872 1.00 64.94 73 GLY A N 1
ATOM 579 C CA . GLY A 1 73 ? 18.090 29.728 -2.359 1.00 64.94 73 GLY A CA 1
ATOM 580 C C . GLY A 1 73 ? 18.323 29.946 -0.875 1.00 64.94 73 GLY A C 1
ATOM 581 O O . GLY A 1 73 ? 18.304 28.990 -0.107 1.00 64.94 73 GLY A O 1
ATOM 582 N N . ASN A 1 74 ? 18.528 31.192 -0.446 1.00 73.19 74 ASN A N 1
ATOM 583 C CA . ASN A 1 74 ? 18.442 31.527 0.973 1.00 73.19 74 ASN A CA 1
ATOM 584 C C . ASN A 1 74 ? 16.961 31.615 1.353 1.00 73.19 74 ASN A C 1
ATOM 586 O O . ASN A 1 74 ? 16.265 32.555 0.962 1.00 73.19 74 ASN A O 1
ATOM 590 N N . LEU A 1 75 ? 16.492 30.649 2.138 1.00 53.34 75 LEU A N 1
ATOM 591 C CA . LEU A 1 75 ? 15.070 30.477 2.429 1.00 53.34 75 LEU A CA 1
ATOM 592 C C . LEU A 1 75 ? 14.511 31.556 3.363 1.00 53.34 75 LEU A C 1
ATOM 594 O O . LEU A 1 75 ? 13.316 31.815 3.348 1.00 53.34 75 LEU A O 1
ATOM 598 N N . LYS A 1 76 ? 15.371 32.246 4.123 1.00 52.19 76 LYS A N 1
ATOM 599 C CA . LYS A 1 76 ? 14.976 33.396 4.952 1.00 52.19 76 LYS A CA 1
ATOM 600 C C . LYS A 1 76 ? 14.687 34.646 4.115 1.00 52.19 76 LYS A C 1
ATOM 602 O O . LYS A 1 76 ? 13.811 35.427 4.464 1.00 52.19 76 LYS A O 1
ATOM 607 N N . THR A 1 77 ? 15.464 34.878 3.057 1.00 52.19 77 THR A N 1
ATOM 608 C CA . THR A 1 77 ? 15.382 36.111 2.246 1.00 52.19 77 THR A CA 1
ATOM 609 C C . THR A 1 77 ? 14.659 35.917 0.915 1.00 52.19 77 THR A C 1
ATOM 611 O O . THR A 1 77 ? 14.392 36.897 0.227 1.00 52.19 77 THR A O 1
ATOM 614 N N . GLY A 1 78 ? 14.397 34.667 0.518 1.00 42.50 78 GLY A N 1
ATOM 615 C CA . GLY A 1 78 ? 13.854 34.323 -0.797 1.00 42.50 78 GLY A CA 1
ATOM 616 C C . GLY A 1 78 ? 14.815 34.608 -1.956 1.00 42.50 78 GLY A C 1
ATOM 617 O O . GLY A 1 78 ? 14.414 34.527 -3.115 1.00 42.50 78 GLY A O 1
ATOM 618 N N . LYS A 1 79 ? 16.077 34.958 -1.672 1.00 55.88 79 LYS A N 1
ATOM 619 C CA . LYS A 1 79 ? 17.073 35.279 -2.696 1.00 55.88 79 LYS A CA 1
ATOM 620 C C . LYS A 1 79 ? 17.691 34.003 -3.252 1.00 55.88 79 LYS A C 1
ATOM 622 O O . LYS A 1 79 ? 18.285 33.218 -2.511 1.00 55.88 79 LYS A O 1
ATOM 627 N N . TRP A 1 80 ? 17.589 33.848 -4.566 1.00 65.25 80 TRP A N 1
ATOM 628 C CA . TRP A 1 80 ? 18.138 32.728 -5.319 1.00 65.25 80 TRP A CA 1
ATOM 629 C C . TRP A 1 80 ? 19.409 33.125 -6.053 1.00 65.25 80 TRP A C 1
ATOM 631 O O . TRP A 1 80 ? 19.517 34.224 -6.595 1.00 65.25 80 TRP A O 1
ATOM 641 N N . LYS A 1 81 ? 20.369 32.206 -6.088 1.00 75.44 81 LYS A N 1
ATOM 642 C CA . LYS A 1 81 ? 21.626 32.350 -6.814 1.00 75.44 81 LYS A CA 1
ATOM 643 C C . LYS A 1 81 ? 21.891 31.092 -7.630 1.00 75.44 81 LYS A C 1
ATOM 645 O O . LYS A 1 81 ? 21.818 29.981 -7.108 1.00 75.44 81 LYS A O 1
ATOM 650 N N . ILE A 1 82 ? 22.265 31.273 -8.894 1.00 76.44 82 ILE A N 1
ATOM 651 C CA . ILE A 1 82 ? 22.821 30.194 -9.712 1.00 76.44 82 ILE A CA 1
ATOM 652 C C . ILE A 1 82 ? 24.213 29.871 -9.166 1.00 76.44 82 ILE A C 1
ATOM 654 O O . ILE A 1 82 ? 25.100 30.725 -9.156 1.00 76.44 82 ILE A O 1
ATOM 658 N N . LEU A 1 83 ? 24.402 28.641 -8.690 1.00 82.50 83 LEU A N 1
ATOM 659 C CA . LEU A 1 83 ? 25.722 28.121 -8.334 1.00 82.50 83 LEU A CA 1
ATOM 660 C C . LEU A 1 83 ? 26.510 27.735 -9.581 1.00 82.50 83 LEU A C 1
ATOM 662 O O . LEU A 1 83 ? 27.727 27.892 -9.617 1.00 82.50 83 LEU A O 1
ATOM 666 N N . LYS A 1 84 ? 25.807 27.220 -10.592 1.00 92.00 84 LYS A N 1
ATOM 667 C CA . LYS A 1 84 ? 26.382 26.853 -11.880 1.00 92.00 84 LYS A CA 1
ATOM 668 C C . LYS A 1 84 ? 25.299 26.778 -12.947 1.00 92.00 84 LYS A C 1
ATOM 670 O O . LYS A 1 84 ? 24.274 26.135 -12.726 1.00 92.00 84 LYS A O 1
ATOM 675 N N . ASP A 1 85 ? 25.541 27.422 -14.084 1.00 89.19 85 ASP A N 1
ATOM 676 C CA . ASP A 1 85 ? 24.635 27.386 -15.233 1.00 89.19 85 ASP A CA 1
ATOM 677 C C . ASP A 1 85 ? 24.695 26.031 -15.975 1.00 89.19 85 ASP A C 1
ATOM 679 O O . ASP A 1 85 ? 25.551 25.195 -15.678 1.00 89.19 85 ASP A O 1
ATOM 683 N N . TYR A 1 86 ? 23.770 25.802 -16.910 1.00 88.81 86 TYR A N 1
ATOM 684 C CA . TYR A 1 86 ? 23.613 24.565 -17.661 1.00 88.81 86 TYR A CA 1
ATOM 685 C C . TYR A 1 86 ? 24.924 24.105 -18.286 1.00 88.81 86 TYR A C 1
ATOM 687 O O . TYR A 1 86 ? 25.509 24.779 -19.130 1.00 88.81 86 TYR A O 1
ATOM 695 N N . SER A 1 87 ? 25.365 22.917 -17.882 1.00 94.19 87 SER A N 1
ATOM 696 C CA . SER A 1 87 ? 26.443 22.197 -18.549 1.00 94.19 87 SER A CA 1
ATOM 697 C C . SER A 1 87 ? 26.292 20.689 -18.374 1.00 94.19 87 SER A C 1
ATOM 699 O O . SER A 1 87 ? 25.500 20.215 -17.559 1.00 94.19 87 SER A O 1
ATOM 701 N N . THR A 1 88 ? 27.067 19.902 -19.119 1.00 94.25 88 THR A N 1
ATOM 702 C CA . THR A 1 88 ? 27.079 18.433 -18.998 1.00 94.25 88 THR A CA 1
ATOM 703 C C . THR A 1 88 ? 27.729 17.938 -17.703 1.00 94.25 88 THR A C 1
ATOM 705 O O . THR A 1 88 ? 27.606 16.766 -17.354 1.00 94.25 88 THR A O 1
ATOM 708 N N . THR A 1 89 ? 28.422 18.810 -16.966 1.00 96.31 89 THR A N 1
ATOM 709 C CA . THR A 1 89 ? 29.079 18.445 -15.710 1.00 96.31 89 THR A CA 1
ATOM 710 C C . THR A 1 89 ? 28.047 18.381 -14.586 1.00 96.31 89 THR A C 1
ATOM 712 O O . THR A 1 89 ? 27.430 19.383 -14.230 1.00 96.31 89 THR A O 1
ATOM 715 N N . ASN A 1 90 ? 27.928 17.224 -13.949 1.00 96.06 90 ASN A N 1
ATOM 716 C CA . ASN A 1 90 ? 26.878 16.903 -12.982 1.00 96.06 90 ASN A CA 1
ATOM 717 C C . ASN A 1 90 ? 27.241 17.200 -11.511 1.00 96.06 90 ASN A C 1
ATOM 719 O O . ASN A 1 90 ? 26.578 16.711 -10.594 1.00 96.06 90 ASN A O 1
ATOM 723 N N . THR A 1 91 ? 28.299 17.978 -11.275 1.00 95.25 91 THR A N 1
ATOM 724 C CA . THR A 1 91 ? 28.783 18.343 -9.937 1.00 95.25 91 THR A CA 1
ATOM 725 C C . THR A 1 91 ? 29.077 19.836 -9.802 1.00 95.25 91 THR A C 1
ATOM 727 O O . THR A 1 91 ? 29.412 20.498 -10.794 1.00 95.25 91 THR A O 1
ATOM 730 N N . ILE A 1 92 ? 29.024 20.344 -8.568 1.00 96.56 92 ILE A N 1
ATOM 731 C CA . ILE A 1 92 ? 29.521 21.668 -8.158 1.00 96.56 92 ILE A CA 1
ATOM 732 C C . ILE A 1 92 ? 29.954 21.640 -6.681 1.00 96.56 92 ILE A C 1
ATOM 734 O O . ILE A 1 92 ? 29.455 20.825 -5.907 1.00 96.56 92 ILE A O 1
ATOM 738 N N . THR A 1 93 ? 30.871 22.522 -6.282 1.00 94.88 93 THR A N 1
ATOM 739 C CA . THR A 1 93 ? 31.202 22.757 -4.868 1.00 94.88 93 THR A CA 1
ATOM 740 C C . THR A 1 93 ? 30.497 24.017 -4.385 1.00 94.88 93 THR A C 1
ATOM 742 O O . THR A 1 93 ? 30.571 25.059 -5.032 1.00 94.88 93 THR A O 1
ATOM 745 N N . TRP A 1 94 ? 29.830 23.927 -3.239 1.00 93.50 94 TRP A N 1
ATOM 746 C CA . TRP A 1 94 ? 29.146 25.036 -2.588 1.00 93.50 94 TRP A CA 1
ATOM 747 C C . TRP A 1 94 ? 29.764 25.336 -1.220 1.00 93.50 94 TRP A C 1
ATOM 749 O O . TRP A 1 94 ? 30.000 24.423 -0.430 1.00 93.50 94 TRP A O 1
ATOM 759 N N . THR A 1 95 ? 29.990 26.620 -0.938 1.00 91.44 95 THR A N 1
ATOM 760 C CA . THR A 1 95 ? 30.448 27.124 0.363 1.00 91.44 95 THR A CA 1
ATOM 761 C C . THR A 1 95 ? 29.420 28.129 0.885 1.00 91.44 95 THR A C 1
ATOM 763 O O . THR A 1 95 ? 29.355 29.242 0.350 1.00 91.44 95 THR A O 1
ATOM 766 N N . PRO A 1 96 ? 28.596 27.795 1.894 1.00 88.06 96 PRO A N 1
ATOM 767 C CA . PRO A 1 96 ? 27.707 28.773 2.501 1.00 88.06 96 PRO A CA 1
ATOM 768 C C . PRO A 1 96 ? 28.513 29.839 3.245 1.00 88.06 96 PRO A C 1
ATOM 770 O O . PRO A 1 96 ? 29.374 29.527 4.067 1.00 88.06 96 PRO A O 1
ATOM 773 N N . THR A 1 97 ? 28.212 31.109 2.982 1.00 84.50 97 THR A N 1
ATOM 774 C CA . THR A 1 97 ? 28.866 32.265 3.620 1.00 84.50 97 THR A CA 1
ATOM 775 C C . THR A 1 97 ? 28.074 32.830 4.799 1.00 84.50 97 THR A C 1
ATOM 777 O O . THR A 1 97 ? 28.549 33.731 5.483 1.00 84.50 97 THR A O 1
ATOM 780 N N . GLN A 1 98 ? 26.866 32.322 5.042 1.00 77.88 98 GLN A N 1
ATOM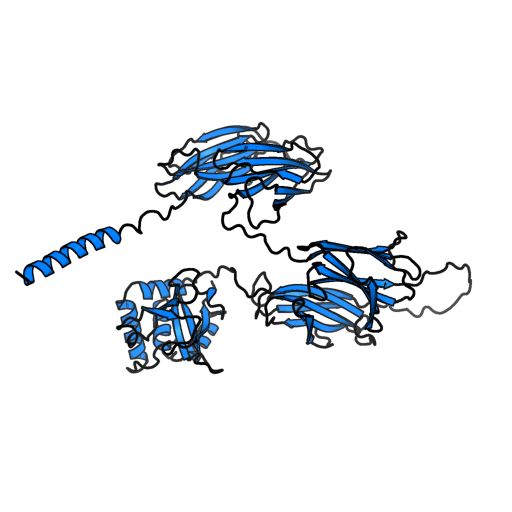 781 C CA . GLN A 1 98 ? 25.970 32.770 6.105 1.00 77.88 98 GLN A CA 1
ATOM 782 C C . GLN A 1 98 ? 25.251 31.572 6.720 1.00 77.88 98 GLN A C 1
ATOM 784 O O . GLN A 1 98 ? 24.972 30.596 6.025 1.00 77.88 98 GLN A O 1
ATOM 789 N N . ALA A 1 99 ? 24.963 31.657 8.018 1.00 78.38 99 ALA A N 1
ATOM 790 C CA . ALA A 1 99 ? 24.161 30.661 8.713 1.00 78.38 99 ALA A CA 1
ATOM 791 C C . ALA A 1 99 ? 22.677 30.836 8.361 1.00 78.38 99 ALA A C 1
ATOM 793 O O . ALA A 1 99 ? 22.219 31.946 8.072 1.00 78.38 99 ALA A O 1
ATOM 794 N N . GLY A 1 100 ? 21.925 29.743 8.418 1.00 68.31 100 GLY A N 1
ATOM 795 C CA . GLY A 1 100 ? 20.498 29.704 8.125 1.00 68.31 100 GLY A CA 1
ATOM 796 C C . GLY A 1 100 ? 20.121 28.549 7.207 1.00 68.31 100 GLY A C 1
ATOM 797 O O . GLY A 1 100 ? 20.957 27.731 6.826 1.00 68.31 100 GLY A O 1
ATOM 798 N N . ARG A 1 101 ? 18.839 28.495 6.838 1.00 65.56 101 ARG A N 1
ATOM 799 C CA . ARG A 1 101 ? 18.317 27.475 5.927 1.00 65.56 101 ARG A CA 1
ATOM 800 C C . ARG A 1 101 ? 18.495 27.856 4.463 1.00 65.56 101 ARG A C 1
ATOM 802 O O . ARG A 1 101 ? 18.145 28.968 4.057 1.00 65.56 101 ARG A O 1
ATOM 809 N N . PHE A 1 102 ? 18.975 26.897 3.678 1.00 75.75 102 PHE A N 1
ATOM 810 C CA . PHE A 1 102 ? 19.157 27.020 2.235 1.00 75.75 102 PHE A CA 1
ATOM 811 C C . PHE A 1 102 ? 18.527 25.836 1.499 1.00 75.75 102 PHE A C 1
ATOM 813 O O . PHE A 1 102 ? 18.693 24.703 1.936 1.00 75.75 102 PHE A O 1
ATOM 820 N N . GLU A 1 103 ? 17.851 26.087 0.379 1.00 80.50 103 GLU A N 1
ATOM 821 C CA . GLU A 1 103 ? 17.470 25.037 -0.577 1.00 80.50 103 GLU A CA 1
ATOM 822 C C . GLU A 1 103 ? 18.571 24.971 -1.636 1.00 80.50 103 GLU A C 1
ATOM 824 O O . GLU A 1 103 ? 18.892 25.982 -2.268 1.00 80.50 103 GLU A O 1
ATOM 829 N N . VAL A 1 104 ? 19.178 23.801 -1.817 1.00 83.69 104 VAL A N 1
ATOM 830 C CA . VAL A 1 104 ? 20.119 23.549 -2.912 1.00 83.69 104 VAL A CA 1
ATOM 831 C C . VAL A 1 104 ? 19.408 22.663 -3.919 1.00 83.69 104 VAL A C 1
ATOM 833 O O . VAL A 1 104 ? 18.937 21.585 -3.564 1.00 83.69 104 VAL A O 1
ATOM 836 N N . SER A 1 105 ? 19.334 23.097 -5.175 1.00 76.12 105 SER A N 1
ATOM 837 C CA . SER A 1 105 ? 18.584 22.388 -6.211 1.00 76.12 105 SER A CA 1
ATOM 838 C C . SER A 1 105 ? 19.389 22.179 -7.488 1.00 76.12 105 SER A C 1
ATOM 840 O O . SER A 1 105 ? 20.363 22.880 -7.776 1.00 76.12 105 SER A O 1
ATOM 842 N N . VAL A 1 106 ? 18.984 21.172 -8.257 1.00 90.81 106 VAL A N 1
ATOM 843 C CA . VAL A 1 106 ? 19.474 20.881 -9.599 1.00 90.81 106 VAL A CA 1
ATOM 844 C C . VAL A 1 106 ? 18.305 20.858 -10.570 1.00 90.81 106 VAL A C 1
ATOM 846 O O . VAL A 1 106 ? 17.328 20.135 -10.385 1.00 90.81 106 VAL A O 1
ATOM 849 N N . HIS A 1 107 ? 18.419 21.665 -11.612 1.00 85.12 107 HIS A N 1
ATOM 850 C CA . HIS A 1 107 ? 17.523 21.708 -12.753 1.00 85.12 107 HIS A CA 1
ATOM 851 C C . HIS A 1 107 ? 18.199 20.946 -13.887 1.00 85.12 107 HIS A C 1
ATOM 853 O O . HIS A 1 107 ? 19.374 21.178 -14.178 1.00 85.12 107 HIS A O 1
ATOM 859 N N . VAL A 1 108 ? 17.477 20.019 -14.505 1.00 83.31 108 VAL A N 1
ATOM 860 C CA . VAL A 1 108 ? 17.991 19.158 -15.566 1.00 83.31 108 VAL A CA 1
ATOM 861 C C . VAL A 1 108 ? 17.106 19.263 -16.789 1.00 83.31 108 VAL A C 1
ATOM 863 O O . VAL A 1 108 ? 15.885 19.183 -16.680 1.00 83.31 108 VAL A O 1
ATOM 866 N N . ARG A 1 109 ? 17.724 19.406 -17.955 1.00 82.56 109 ARG A N 1
ATOM 867 C CA . ARG A 1 109 ? 17.048 19.363 -19.254 1.00 82.56 109 ARG A CA 1
ATOM 868 C C . ARG A 1 109 ? 17.820 18.485 -20.223 1.00 82.56 109 ARG A C 1
ATOM 870 O O . ARG A 1 109 ? 19.020 18.284 -20.050 1.00 82.56 109 ARG A O 1
ATOM 877 N N . ASP A 1 110 ? 17.149 18.001 -21.252 1.00 90.56 110 ASP A N 1
ATOM 878 C CA . ASP A 1 110 ? 17.810 17.446 -22.419 1.00 90.56 110 ASP A CA 1
ATOM 879 C C . ASP A 1 110 ? 18.688 18.509 -23.094 1.00 90.56 110 ASP A C 1
ATOM 881 O O . ASP A 1 110 ? 18.282 19.665 -23.229 1.00 90.56 110 ASP A O 1
ATOM 885 N N . LYS A 1 111 ? 19.877 18.121 -23.560 1.00 90.50 111 LYS A N 1
ATOM 886 C CA . LYS A 1 111 ? 20.831 19.024 -24.218 1.00 90.50 111 LYS A CA 1
ATOM 887 C C . LYS A 1 111 ? 20.262 19.758 -25.440 1.00 90.50 111 LYS A C 1
ATOM 889 O O . LYS A 1 111 ? 20.741 20.836 -25.778 1.00 90.50 111 LYS A O 1
ATOM 894 N N . LYS A 1 112 ? 19.257 19.196 -26.122 1.00 87.06 112 LYS A N 1
ATOM 895 C CA . LYS A 1 112 ? 18.581 19.855 -27.256 1.00 87.06 112 LYS A CA 1
ATOM 896 C C . LYS A 1 112 ? 17.335 20.641 -26.839 1.00 87.06 112 LYS A C 1
ATOM 898 O O . LYS A 1 112 ? 16.716 21.291 -27.683 1.00 87.06 112 LYS A O 1
ATOM 903 N N . SER A 1 113 ? 16.947 20.587 -25.568 1.00 80.50 113 SER A N 1
ATOM 904 C CA . SER A 1 113 ? 15.751 21.254 -25.072 1.00 80.50 113 SER A CA 1
ATOM 905 C C . SER A 1 113 ? 15.968 22.750 -24.892 1.00 80.50 113 SER A C 1
ATOM 907 O O . SER A 1 113 ? 16.958 23.205 -24.319 1.00 80.50 113 SER A O 1
ATOM 909 N N . LYS A 1 114 ? 14.980 23.529 -25.336 1.00 74.94 114 LYS A N 1
ATOM 910 C CA . LYS A 1 114 ? 14.879 24.966 -25.043 1.00 74.94 114 LYS A CA 1
ATOM 911 C C . LYS A 1 114 ? 14.072 25.245 -23.770 1.00 74.94 114 LYS A C 1
ATOM 913 O O . LYS A 1 114 ? 13.890 26.406 -23.416 1.00 74.94 114 LYS A O 1
ATOM 918 N N . ALA A 1 115 ? 13.571 24.206 -23.094 1.00 64.56 115 ALA A N 1
ATOM 919 C CA . ALA A 1 115 ? 12.844 24.363 -21.843 1.00 64.56 115 ALA A CA 1
ATOM 920 C C . ALA A 1 115 ? 13.756 24.924 -20.741 1.00 64.56 115 ALA A C 1
ATOM 922 O O . ALA A 1 115 ? 14.969 24.683 -20.714 1.00 64.56 115 ALA A O 1
ATOM 923 N N . ALA A 1 116 ? 13.152 25.661 -19.805 1.00 51.31 116 ALA A N 1
ATOM 924 C CA . ALA A 1 116 ? 13.863 26.191 -18.647 1.00 51.31 116 ALA A CA 1
ATOM 925 C C . ALA A 1 116 ? 14.443 25.068 -17.775 1.00 51.31 116 ALA A C 1
ATOM 927 O O . ALA A 1 116 ? 15.511 25.263 -17.202 1.00 51.31 116 ALA A O 1
ATOM 928 N N . TYR A 1 117 ? 13.751 23.926 -17.692 1.00 71.88 117 TYR A N 1
ATOM 929 C CA . TYR A 1 117 ? 14.177 22.621 -17.176 1.00 71.88 117 TYR A CA 1
ATOM 930 C C . TYR A 1 117 ? 13.125 21.566 -17.573 1.00 71.88 117 TYR A C 1
ATOM 932 O O . TYR A 1 117 ? 12.025 21.915 -17.996 1.00 71.88 117 TYR A O 1
ATOM 940 N N . GLU A 1 118 ? 13.443 20.283 -17.431 1.00 70.12 118 GLU A N 1
ATOM 941 C CA . GLU A 1 118 ? 12.526 19.155 -17.678 1.00 70.12 118 GLU A CA 1
ATOM 942 C C . GLU A 1 118 ? 12.395 18.229 -16.461 1.00 70.12 118 GLU A C 1
ATOM 944 O O . GLU A 1 118 ? 11.381 17.553 -16.296 1.00 70.12 118 GLU A O 1
ATOM 949 N N . ALA A 1 119 ? 13.397 18.233 -15.580 1.00 67.25 119 ALA A N 1
ATOM 950 C CA . ALA A 1 119 ? 13.358 17.605 -14.270 1.00 67.25 119 ALA A CA 1
ATOM 951 C C . ALA A 1 119 ? 14.065 18.491 -13.236 1.00 67.25 119 ALA A C 1
ATOM 953 O O . ALA A 1 119 ? 15.005 19.213 -13.563 1.00 67.25 119 ALA A O 1
ATOM 954 N N . VAL A 1 120 ? 13.628 18.423 -11.982 1.00 70.50 120 VAL A N 1
ATOM 955 C CA . VAL A 1 120 ? 14.219 19.168 -10.865 1.00 70.50 120 VAL A CA 1
ATOM 956 C C . VAL A 1 120 ? 14.337 18.267 -9.639 1.00 70.50 120 VAL A C 1
ATOM 958 O O . VAL A 1 120 ? 13.512 17.375 -9.432 1.00 70.50 120 VAL A O 1
ATOM 961 N N . LYS A 1 121 ? 15.379 18.474 -8.833 1.00 74.94 121 LYS A N 1
ATOM 962 C CA . LYS A 1 121 ? 15.543 17.852 -7.512 1.00 74.94 121 LYS A CA 1
ATOM 963 C C . LYS A 1 121 ? 16.210 18.850 -6.568 1.00 74.94 121 LYS A C 1
ATOM 965 O O . LYS A 1 121 ? 17.024 19.645 -7.024 1.00 74.94 121 LYS A O 1
ATOM 970 N N . TYR A 1 122 ? 15.876 18.818 -5.285 1.00 78.00 122 TYR A N 1
ATOM 971 C CA . TYR A 1 122 ? 16.409 19.739 -4.283 1.00 78.00 122 TYR A CA 1
ATOM 972 C C . TYR A 1 122 ? 16.538 19.069 -2.913 1.00 78.00 122 TYR A C 1
ATOM 974 O O . TYR A 1 122 ? 15.941 18.015 -2.687 1.00 78.00 122 TYR A O 1
ATOM 982 N N . GLU A 1 123 ? 17.322 19.689 -2.033 1.00 68.19 123 GLU A N 1
ATOM 983 C CA . GLU A 1 123 ? 17.484 19.340 -0.618 1.00 68.19 123 GLU A CA 1
ATOM 984 C C . GLU A 1 123 ? 17.561 20.629 0.215 1.00 68.19 123 GLU A C 1
ATOM 986 O O . GLU A 1 123 ? 18.243 21.586 -0.169 1.00 68.19 123 GLU A O 1
ATOM 991 N N . ASP A 1 124 ? 16.895 20.631 1.370 1.00 75.25 124 ASP A N 1
ATOM 992 C CA . ASP A 1 124 ? 16.941 21.717 2.352 1.00 75.25 124 ASP A CA 1
ATOM 993 C C . ASP A 1 124 ? 18.050 21.457 3.373 1.00 75.25 124 ASP A C 1
ATOM 995 O O . ASP A 1 124 ? 18.089 20.407 4.016 1.00 75.25 124 ASP A O 1
ATOM 999 N N . LEU A 1 125 ? 18.917 22.445 3.580 1.00 76.81 125 LEU A N 1
ATOM 1000 C CA . LEU A 1 125 ? 20.054 22.367 4.489 1.00 76.81 125 LEU A CA 1
ATOM 1001 C C . LEU A 1 125 ? 19.953 23.430 5.576 1.00 76.81 125 LEU A C 1
ATOM 1003 O O . LEU A 1 125 ? 19.717 24.599 5.276 1.00 76.81 125 LEU A O 1
ATOM 1007 N N . ASP A 1 126 ? 20.188 23.039 6.827 1.00 74.38 126 ASP A N 1
ATOM 1008 C CA . ASP A 1 126 ? 20.344 23.969 7.947 1.00 74.38 126 ASP A CA 1
ATOM 1009 C C . ASP A 1 126 ? 21.835 24.217 8.207 1.00 74.38 126 ASP A C 1
ATOM 1011 O O . ASP A 1 126 ? 22.539 23.359 8.746 1.00 74.38 126 ASP A O 1
ATOM 1015 N N . VAL A 1 127 ? 22.332 25.373 7.760 1.00 79.50 127 VAL A N 1
ATOM 1016 C CA . VAL A 1 127 ? 23.734 25.764 7.911 1.00 79.50 127 VAL A CA 1
ATOM 1017 C C . VAL A 1 127 ? 23.918 26.467 9.249 1.00 79.50 127 VAL A C 1
ATOM 1019 O O . VAL A 1 127 ? 23.444 27.586 9.457 1.00 79.50 127 VAL A O 1
ATOM 1022 N N . LYS A 1 128 ? 24.677 25.845 10.146 1.00 80.19 128 LYS A N 1
ATOM 1023 C CA . LYS A 1 128 ? 24.994 26.395 11.465 1.00 80.19 128 LYS A CA 1
ATOM 1024 C C . LYS A 1 128 ? 26.099 27.447 11.390 1.00 80.19 128 LYS A C 1
ATOM 1026 O O . LYS A 1 128 ? 27.010 27.362 10.563 1.00 80.19 128 LYS A O 1
ATOM 1031 N N . SER A 1 129 ? 26.042 28.425 12.296 1.00 73.62 129 SER A N 1
ATOM 1032 C CA . SER A 1 129 ? 27.167 29.335 12.538 1.00 73.62 129 SER A CA 1
ATOM 1033 C C . SER A 1 129 ? 28.375 28.545 13.049 1.00 73.62 129 SER A C 1
ATOM 1035 O O . SER A 1 129 ? 28.209 27.528 13.722 1.00 73.62 129 SER A O 1
ATOM 1037 N N . SER A 1 130 ? 29.590 29.015 12.768 1.00 62.72 130 SER A N 1
ATOM 1038 C CA . SER A 1 130 ? 30.832 28.355 13.188 1.00 62.72 130 SER A CA 1
ATOM 1039 C C . SER A 1 130 ? 31.053 28.337 14.712 1.00 62.72 130 SER A C 1
ATOM 1041 O O . SER A 1 130 ? 32.012 27.715 15.159 1.00 62.72 130 SER A O 1
ATOM 1043 N N . THR A 1 131 ? 30.188 28.980 15.514 1.00 49.84 131 THR A N 1
ATOM 1044 C CA . THR A 1 131 ? 30.431 29.233 16.949 1.00 49.84 131 THR A CA 1
ATOM 1045 C C . THR A 1 131 ? 29.266 28.991 17.928 1.00 49.84 131 THR A C 1
ATOM 1047 O O . THR A 1 131 ? 29.414 29.329 19.100 1.00 49.84 131 THR A O 1
ATOM 1050 N N . SER A 1 132 ? 28.121 28.396 17.558 1.00 37.47 132 SER A N 1
ATOM 1051 C CA . SER A 1 132 ? 26.987 28.270 18.506 1.00 37.47 132 SER A CA 1
ATOM 1052 C C . SER A 1 132 ? 26.742 26.864 19.080 1.00 37.47 132 SER A C 1
ATOM 1054 O O . SER A 1 132 ? 26.508 25.896 18.357 1.00 37.47 132 SER A O 1
ATOM 1056 N N . LYS A 1 133 ? 26.709 26.796 20.423 1.00 41.53 133 LYS A N 1
ATOM 1057 C CA . LYS A 1 133 ? 26.139 25.711 21.252 1.00 41.53 133 LYS A CA 1
ATOM 1058 C C . LYS A 1 133 ? 24.641 25.526 20.907 1.00 41.53 133 LYS A C 1
ATOM 1060 O O . LYS A 1 133 ? 24.012 26.509 20.506 1.00 41.53 133 LYS A O 1
ATOM 1065 N N . PRO A 1 134 ? 24.037 24.327 21.050 1.00 38.88 134 PRO A N 1
ATOM 1066 C CA . PRO A 1 134 ? 22.664 24.090 20.604 1.00 38.88 134 PRO A CA 1
ATOM 1067 C C . PRO A 1 134 ? 21.668 24.928 21.415 1.00 38.88 134 PRO A C 1
ATOM 1069 O O . PRO A 1 134 ? 21.458 24.679 22.599 1.00 38.88 134 PRO A O 1
ATOM 1072 N N . GLY A 1 135 ? 21.056 25.925 20.777 1.00 42.38 135 GLY A N 1
ATOM 1073 C CA . GLY A 1 135 ? 19.842 26.555 21.284 1.00 42.38 135 GLY A CA 1
ATOM 1074 C C . GLY A 1 135 ? 18.654 25.626 21.048 1.00 42.38 135 GLY A C 1
ATOM 1075 O O . GLY A 1 135 ? 18.565 24.984 19.999 1.00 42.38 135 GLY A O 1
ATOM 1076 N N . THR A 1 136 ? 17.753 25.535 22.023 1.00 41.09 136 THR A N 1
ATOM 1077 C CA . THR A 1 136 ? 16.525 24.737 21.948 1.00 41.09 136 THR A CA 1
ATOM 1078 C C . THR A 1 136 ? 15.643 25.247 20.807 1.00 41.09 136 THR A C 1
ATOM 1080 O O . THR A 1 136 ? 14.901 26.214 20.963 1.00 41.09 136 THR A O 1
ATOM 1083 N N . SER A 1 137 ? 15.734 24.613 19.638 1.00 48.38 137 SER A N 1
ATOM 1084 C CA . SER A 1 137 ? 14.786 24.823 18.548 1.00 48.38 137 SER A CA 1
ATOM 1085 C C . SER A 1 137 ? 13.472 24.137 18.911 1.00 48.38 137 SER A C 1
ATOM 1087 O O . SER A 1 137 ? 13.428 22.937 19.190 1.00 48.38 137 SER A O 1
ATOM 1089 N N . ILE A 1 138 ? 12.381 24.901 18.934 1.00 52.12 138 ILE A N 1
ATOM 1090 C CA . ILE A 1 138 ? 11.041 24.325 19.005 1.00 52.12 138 ILE A CA 1
ATOM 1091 C C . ILE A 1 138 ? 10.782 23.666 17.648 1.00 52.12 138 ILE A C 1
ATOM 1093 O O . ILE A 1 138 ? 10.759 24.324 16.613 1.00 52.12 138 ILE A O 1
ATOM 1097 N N . LYS A 1 139 ? 10.668 22.337 17.631 1.00 63.66 139 LYS A N 1
ATOM 1098 C CA . LYS A 1 139 ? 10.602 21.562 16.389 1.00 63.66 139 LYS A CA 1
ATOM 1099 C C . LYS A 1 139 ? 9.159 21.436 15.901 1.00 63.66 139 LYS A C 1
ATOM 1101 O O . LYS A 1 139 ? 8.488 20.452 16.214 1.00 63.66 139 LYS A O 1
ATOM 1106 N N . THR A 1 140 ? 8.688 22.385 15.094 1.00 65.69 140 THR A N 1
ATOM 1107 C CA . THR A 1 140 ? 7.434 22.192 14.347 1.00 65.69 140 THR A CA 1
ATOM 1108 C C . THR A 1 140 ? 7.619 21.145 13.253 1.00 65.69 140 THR A C 1
ATOM 1110 O O . THR A 1 140 ? 8.644 21.113 12.576 1.00 65.69 140 THR A O 1
ATOM 1113 N N . THR A 1 141 ? 6.649 20.244 13.090 1.00 65.75 141 THR A N 1
ATOM 1114 C CA . THR A 1 141 ? 6.703 19.160 12.094 1.00 65.75 141 THR A CA 1
ATOM 1115 C C . THR A 1 141 ? 5.351 18.972 11.415 1.00 65.75 141 THR A C 1
ATOM 1117 O O . THR A 1 141 ? 4.377 18.659 12.095 1.00 65.75 141 THR A O 1
ATOM 1120 N N . ILE A 1 142 ? 5.289 19.056 10.082 1.00 65.00 142 ILE A N 1
ATOM 1121 C CA . ILE A 1 142 ? 4.124 18.622 9.293 1.00 65.00 142 ILE A CA 1
ATOM 1122 C C . ILE A 1 142 ? 4.092 17.090 9.261 1.00 65.00 142 ILE A C 1
ATOM 1124 O O . ILE A 1 142 ? 4.969 16.451 8.687 1.00 65.00 142 ILE A O 1
ATOM 1128 N N . LYS A 1 143 ? 3.069 16.492 9.872 1.00 71.12 143 LYS A N 1
ATOM 1129 C CA . LYS A 1 143 ? 2.828 15.041 9.884 1.00 71.12 143 LYS A CA 1
ATOM 1130 C C . LYS A 1 143 ? 2.156 14.540 8.616 1.00 71.12 143 LYS A C 1
ATOM 1132 O O . LYS A 1 143 ? 2.385 13.403 8.220 1.00 71.12 143 LYS A O 1
ATOM 1137 N N . ASN A 1 144 ? 1.305 15.360 8.005 1.00 62.62 144 ASN A N 1
ATOM 1138 C CA . ASN A 1 144 ? 0.555 14.976 6.816 1.00 62.62 144 ASN A CA 1
ATOM 1139 C C . ASN A 1 144 ? 0.249 16.193 5.937 1.00 62.62 144 ASN A C 1
ATOM 1141 O O . ASN A 1 144 ? -0.012 17.275 6.463 1.00 62.62 144 ASN A O 1
ATOM 1145 N N . LEU A 1 145 ? 0.233 15.973 4.623 1.00 74.88 145 LEU A N 1
ATOM 1146 C CA . LEU A 1 145 ? -0.256 16.885 3.596 1.00 74.88 145 LEU A CA 1
ATOM 1147 C C . LEU A 1 145 ? -1.175 16.107 2.640 1.00 74.88 145 LEU A C 1
ATOM 1149 O O . LEU A 1 145 ? -0.744 15.210 1.906 1.00 74.88 145 LEU A O 1
ATOM 1153 N N . SER A 1 146 ? -2.457 16.458 2.630 1.00 77.50 146 SER A N 1
ATOM 1154 C CA . SER A 1 146 ? -3.465 15.863 1.759 1.00 77.50 146 SER A CA 1
ATOM 1155 C C . SER A 1 146 ? -4.070 16.893 0.811 1.00 77.50 146 SER A C 1
ATOM 1157 O O . SER A 1 146 ? -4.074 18.095 1.068 1.00 77.50 146 SER A O 1
ATOM 1159 N N . ILE A 1 147 ? -4.548 16.392 -0.324 1.00 85.81 147 ILE A N 1
ATOM 1160 C CA . ILE A 1 147 ? -5.267 17.162 -1.333 1.00 85.81 147 ILE A CA 1
ATOM 1161 C C . ILE A 1 147 ? -6.478 16.302 -1.672 1.00 85.81 147 ILE A C 1
ATOM 1163 O O . ILE A 1 147 ? -6.320 15.117 -1.962 1.00 85.81 147 ILE A O 1
ATOM 1167 N N . GLU A 1 148 ? -7.664 16.874 -1.542 1.00 84.12 148 GLU A N 1
ATOM 1168 C CA . GLU A 1 148 ? -8.948 16.214 -1.754 1.00 84.12 148 GLU A CA 1
ATOM 1169 C C . GLU A 1 148 ? -9.662 16.909 -2.912 1.00 84.12 148 GLU A C 1
ATOM 1171 O O . GLU A 1 148 ? -9.864 18.123 -2.865 1.00 84.12 148 GLU A O 1
ATOM 1176 N N . ASP A 1 149 ? -10.035 16.162 -3.951 1.00 81.50 149 ASP A N 1
ATOM 1177 C CA . ASP A 1 149 ? -10.933 16.676 -4.986 1.00 81.50 149 ASP A CA 1
ATOM 1178 C C . ASP A 1 149 ? -12.344 16.789 -4.399 1.00 81.50 149 ASP A C 1
ATOM 1180 O O . ASP A 1 149 ? -12.967 15.784 -4.057 1.00 81.50 149 ASP A O 1
ATOM 1184 N N . LEU A 1 150 ? -12.866 18.013 -4.286 1.00 81.00 150 LEU A N 1
ATOM 1185 C CA . LEU A 1 150 ? -14.179 18.247 -3.671 1.00 81.00 150 LEU A CA 1
ATOM 1186 C C . LEU A 1 150 ? -15.342 17.827 -4.575 1.00 81.00 150 LEU A C 1
ATOM 1188 O O . LEU A 1 150 ? -16.488 17.801 -4.137 1.00 81.00 150 LEU A O 1
ATOM 1192 N N . SER A 1 151 ? -15.052 17.492 -5.831 1.00 75.06 151 SER A N 1
ATOM 1193 C CA . SER A 1 151 ? -16.032 16.945 -6.771 1.00 75.06 151 SER A CA 1
ATOM 1194 C C . SER A 1 151 ? -16.105 15.412 -6.699 1.00 75.06 151 SER A C 1
ATOM 1196 O O . SER A 1 151 ? -17.003 14.803 -7.289 1.00 75.06 151 SER A O 1
ATOM 1198 N N . GLY A 1 152 ? -15.193 14.790 -5.941 1.00 66.06 152 GLY A N 1
ATOM 1199 C CA . GLY A 1 152 ? -15.102 13.352 -5.758 1.00 66.06 152 GLY A CA 1
ATOM 1200 C C . GLY A 1 152 ? -14.718 12.620 -7.036 1.00 66.06 152 GLY A C 1
ATOM 1201 O O . GLY A 1 152 ? -15.305 11.588 -7.308 1.00 66.06 152 GLY A O 1
ATOM 1202 N N . ASN A 1 153 ? -13.805 13.147 -7.852 1.00 72.19 153 ASN A N 1
ATOM 1203 C CA . ASN A 1 153 ? -13.271 12.474 -9.038 1.00 72.19 153 ASN A CA 1
ATOM 1204 C C . ASN A 1 153 ? -12.007 11.664 -8.718 1.00 72.19 153 ASN A C 1
ATOM 1206 O O . ASN A 1 153 ? -11.288 11.948 -7.763 1.00 72.19 153 ASN A O 1
ATOM 1210 N N . SER A 1 154 ? -11.694 10.669 -9.558 1.00 68.12 154 SER A N 1
ATOM 1211 C CA . SER A 1 154 ? -10.444 9.897 -9.457 1.00 68.12 154 SER A CA 1
ATOM 1212 C C . SER A 1 154 ? -9.191 10.687 -9.864 1.00 68.12 154 SER A C 1
ATOM 1214 O O . SER A 1 154 ? -8.074 10.241 -9.605 1.00 68.12 154 SER A O 1
ATOM 1216 N N . LYS A 1 155 ? -9.366 11.851 -10.502 1.00 79.38 155 LYS A N 1
ATOM 1217 C CA . LYS A 1 155 ? -8.310 12.761 -10.966 1.00 79.38 155 LYS A CA 1
ATOM 1218 C C . LYS A 1 155 ? -8.671 14.207 -10.616 1.00 79.38 155 LYS A C 1
ATOM 1220 O O . LYS A 1 155 ? -9.850 14.524 -10.480 1.00 79.38 155 LYS A O 1
ATOM 1225 N N . TYR A 1 156 ? -7.671 15.085 -10.545 1.00 87.75 156 TYR A N 1
ATOM 1226 C CA . TYR A 1 156 ? -7.883 16.528 -10.404 1.00 87.75 156 TYR A CA 1
ATOM 1227 C C . TYR A 1 156 ? -8.186 17.145 -11.770 1.00 87.75 156 TYR A C 1
ATOM 1229 O O . TYR A 1 156 ? -7.473 16.883 -12.739 1.00 87.75 156 TYR A O 1
ATOM 1237 N N . ILE A 1 157 ? -9.235 17.959 -11.860 1.00 88.88 157 ILE A N 1
ATOM 1238 C CA . ILE A 1 157 ? -9.745 18.479 -13.136 1.00 88.88 157 ILE A CA 1
ATOM 1239 C C . ILE A 1 157 ? -9.682 20.002 -13.136 1.00 88.88 157 ILE A C 1
ATOM 1241 O O . ILE A 1 157 ? -9.956 20.638 -12.117 1.00 88.88 157 ILE A O 1
ATOM 1245 N N . VAL A 1 158 ? -9.345 20.589 -14.286 1.00 91.06 158 VAL A N 1
ATOM 1246 C CA . VAL A 1 158 ? -9.413 22.043 -14.493 1.00 91.06 158 VAL A CA 1
ATOM 1247 C C . VAL A 1 158 ? -10.797 22.575 -14.105 1.00 91.06 158 VAL A C 1
ATOM 1249 O O . VAL A 1 158 ? -11.816 22.042 -14.531 1.00 91.06 158 VAL A O 1
ATOM 1252 N N . GLY A 1 159 ? -10.828 23.635 -13.297 1.00 88.69 159 GLY A N 1
ATOM 1253 C CA . GLY A 1 159 ? -12.055 24.274 -12.818 1.00 88.69 159 GLY A CA 1
ATOM 1254 C C . GLY A 1 159 ? -12.670 23.641 -11.565 1.00 88.69 159 GLY A C 1
ATOM 1255 O O . GLY A 1 159 ? -13.467 24.300 -10.899 1.00 88.69 159 GLY A O 1
ATOM 1256 N N . ASN A 1 160 ? -12.265 22.426 -11.175 1.00 89.62 160 ASN A N 1
ATOM 1257 C CA . ASN A 1 160 ? -12.794 21.771 -9.977 1.00 89.62 160 ASN A CA 1
ATOM 1258 C C . ASN A 1 160 ? -12.018 22.171 -8.720 1.00 89.62 160 ASN A C 1
ATOM 1260 O O . ASN A 1 160 ? -10.788 22.176 -8.682 1.00 89.62 160 ASN A O 1
ATOM 1264 N N . LYS A 1 161 ? -12.749 22.482 -7.649 1.00 92.56 161 LYS A N 1
ATOM 1265 C CA . LYS A 1 161 ? -12.142 22.850 -6.368 1.00 92.56 161 LYS A CA 1
ATOM 1266 C C . LYS A 1 161 ? -11.477 21.641 -5.711 1.00 92.56 161 LYS A C 1
ATOM 1268 O O . LYS A 1 161 ? -12.080 20.581 -5.570 1.00 92.56 161 LYS A O 1
ATOM 1273 N N . CYS A 1 162 ? -10.268 21.858 -5.217 1.00 90.56 162 CYS A N 1
ATOM 1274 C CA . CYS A 1 162 ? -9.518 20.923 -4.396 1.00 90.56 162 CYS A CA 1
ATOM 1275 C C . CYS A 1 162 ? -9.302 21.530 -3.008 1.00 90.56 162 CYS A C 1
ATOM 1277 O O . CYS A 1 162 ? -8.978 22.716 -2.894 1.00 90.56 162 CYS A O 1
ATOM 1279 N N . LYS A 1 163 ? -9.432 20.731 -1.948 1.00 94.50 163 LYS A N 1
ATOM 1280 C CA . LYS A 1 163 ? -9.077 21.135 -0.584 1.00 94.50 163 LYS A CA 1
ATOM 1281 C C . LYS A 1 163 ? -7.700 20.600 -0.227 1.00 94.50 163 LYS A C 1
ATOM 1283 O O . LYS A 1 163 ? -7.473 19.395 -0.230 1.00 94.50 163 LYS A O 1
ATOM 1288 N N . ILE A 1 164 ? -6.794 21.502 0.114 1.00 95.00 164 ILE A N 1
ATOM 1289 C CA . ILE A 1 164 ? -5.444 21.196 0.574 1.00 95.00 164 ILE A CA 1
ATOM 1290 C C . ILE A 1 164 ? -5.462 21.266 2.098 1.00 95.00 164 ILE A C 1
ATOM 1292 O O . ILE A 1 164 ? -5.885 22.281 2.646 1.00 95.00 164 ILE A O 1
ATOM 1296 N N . THR A 1 165 ? -5.019 20.209 2.777 1.00 90.00 165 THR A N 1
ATOM 1297 C CA . THR A 1 165 ? -4.966 20.148 4.246 1.00 90.00 165 THR A CA 1
ATOM 1298 C C . THR A 1 165 ? -3.580 19.715 4.706 1.00 90.00 165 THR A C 1
ATOM 1300 O O . THR A 1 165 ? -3.053 18.717 4.221 1.00 90.00 165 THR A O 1
ATOM 1303 N N . ALA A 1 166 ? -3.004 20.431 5.667 1.00 80.19 166 ALA A N 1
ATOM 1304 C CA . ALA A 1 166 ? -1.737 20.089 6.297 1.00 80.19 166 ALA A CA 1
ATOM 1305 C C . ALA A 1 166 ? -1.891 20.018 7.814 1.00 80.19 166 ALA A C 1
ATOM 1307 O O . ALA A 1 166 ? -2.450 20.921 8.421 1.00 80.19 166 ALA A O 1
ATOM 1308 N N . ASN A 1 167 ? -1.360 18.969 8.435 1.00 81.00 167 ASN A N 1
ATOM 1309 C CA . ASN A 1 167 ? -1.403 18.803 9.887 1.00 81.00 167 ASN A CA 1
ATOM 1310 C C . ASN A 1 167 ? 0.011 18.900 10.443 1.00 81.00 167 ASN A C 1
ATOM 1312 O O . ASN A 1 167 ? 0.794 17.961 10.292 1.00 81.00 167 ASN A O 1
ATOM 1316 N N . ALA A 1 168 ? 0.342 20.027 11.063 1.00 75.75 168 ALA A N 1
ATOM 1317 C CA . ALA A 1 168 ? 1.590 20.228 11.778 1.00 75.75 168 ALA A CA 1
ATOM 1318 C C . ALA A 1 168 ? 1.406 20.081 13.289 1.00 75.75 168 ALA A C 1
ATOM 1320 O O . ALA A 1 168 ? 0.326 20.298 13.831 1.00 75.75 168 ALA A O 1
ATOM 1321 N N . ILE A 1 169 ? 2.484 19.696 13.962 1.00 70.38 169 ILE A N 1
ATOM 1322 C CA . ILE A 1 169 ? 2.597 19.685 15.419 1.00 70.38 169 ILE A CA 1
ATOM 1323 C C . ILE A 1 169 ? 3.648 20.721 15.787 1.00 70.38 169 ILE A C 1
ATOM 1325 O O . ILE A 1 169 ? 4.744 20.673 15.233 1.00 70.38 169 ILE A O 1
ATOM 1329 N N . SER A 1 170 ? 3.323 21.614 16.716 1.00 78.94 170 SER A N 1
ATOM 1330 C CA . SER A 1 170 ? 4.252 22.560 17.336 1.00 78.94 170 SER A CA 1
ATOM 1331 C C . SER A 1 170 ? 3.898 22.741 18.812 1.00 78.94 170 SER A C 1
ATOM 1333 O O . SER A 1 170 ? 2.810 22.354 19.243 1.00 78.94 170 SER A O 1
ATOM 1335 N N . THR A 1 171 ? 4.803 23.332 19.590 1.00 79.81 171 THR A N 1
ATOM 1336 C CA . THR A 1 171 ? 4.609 23.507 21.035 1.00 79.81 171 THR A CA 1
ATOM 1337 C C . THR A 1 171 ? 3.490 24.495 21.362 1.00 79.81 171 THR A C 1
ATOM 1339 O O . THR A 1 171 ? 2.726 24.255 22.290 1.00 79.81 171 THR A O 1
ATOM 1342 N N . ASN A 1 172 ? 3.372 25.604 20.623 1.00 79.31 172 ASN A N 1
ATOM 1343 C CA . ASN A 1 172 ? 2.396 26.659 20.921 1.00 79.31 172 ASN A CA 1
ATOM 1344 C C . ASN A 1 172 ? 1.200 26.692 19.952 1.00 79.31 172 ASN A C 1
ATOM 1346 O O . ASN A 1 172 ? 0.327 27.547 20.110 1.00 79.31 172 ASN A O 1
ATOM 1350 N N . GLY A 1 173 ? 1.143 25.793 18.970 1.00 82.31 173 GLY A N 1
ATOM 1351 C CA . GLY A 1 173 ? 0.176 25.825 17.870 1.00 82.31 173 GLY A CA 1
ATOM 1352 C C . GLY A 1 173 ? 0.833 26.279 16.556 1.00 82.31 173 GLY A C 1
ATOM 1353 O O . GLY A 1 173 ? 1.668 27.192 16.583 1.00 82.31 173 GLY A O 1
ATOM 1354 N N . PRO A 1 174 ? 0.580 25.590 15.429 1.00 89.69 174 PRO A N 1
ATOM 1355 C CA . PRO A 1 174 ? 1.235 25.894 14.163 1.00 89.69 174 PRO A CA 1
ATOM 1356 C C . PRO A 1 174 ? 0.464 26.933 13.339 1.00 89.69 174 PRO A C 1
ATOM 1358 O O . PRO A 1 174 ? -0.763 26.917 13.292 1.00 89.69 174 PRO A O 1
ATOM 1361 N N . GLU A 1 175 ? 1.191 27.770 12.607 1.00 93.06 175 GLU A N 1
ATOM 1362 C CA . GLU A 1 175 ? 0.665 28.564 11.495 1.00 93.06 175 GLU A CA 1
ATOM 1363 C C . GLU A 1 175 ? 1.101 27.956 10.161 1.00 93.06 175 GLU A C 1
ATOM 1365 O O . GLU A 1 175 ? 2.208 27.426 10.054 1.00 93.06 175 GLU A O 1
ATOM 1370 N N . TYR A 1 176 ? 0.263 28.085 9.130 1.00 94.62 176 TYR A N 1
ATOM 1371 C CA . TYR A 1 176 ? 0.482 27.502 7.808 1.00 94.62 176 TYR A CA 1
ATOM 1372 C C . TYR A 1 176 ? 0.430 28.543 6.695 1.00 94.62 176 TYR A C 1
ATOM 1374 O O . TYR A 1 176 ? -0.480 29.375 6.671 1.00 94.62 176 TYR A O 1
ATOM 1382 N N . LYS A 1 177 ? 1.321 28.416 5.712 1.00 93.31 177 LYS A N 1
ATOM 1383 C CA . LYS A 1 177 ? 1.326 29.205 4.472 1.00 93.31 177 LYS A CA 1
ATOM 1384 C C . LYS A 1 177 ? 1.346 28.265 3.270 1.00 93.31 177 LYS A C 1
ATOM 1386 O O . LYS A 1 177 ? 2.150 27.336 3.223 1.00 93.31 177 LYS A O 1
ATOM 1391 N N . PHE A 1 178 ? 0.447 28.492 2.315 1.00 94.31 178 PHE A N 1
ATOM 1392 C CA . PHE A 1 178 ? 0.184 27.580 1.200 1.00 94.31 178 PHE A CA 1
ATOM 1393 C C . PHE A 1 178 ? 0.533 28.223 -0.139 1.00 94.31 178 PHE A C 1
ATOM 1395 O O . PHE A 1 178 ? 0.123 29.352 -0.418 1.00 94.31 178 PHE A O 1
ATOM 1402 N N . TRP A 1 179 ? 1.209 27.470 -1.002 1.00 91.12 179 TRP A N 1
ATOM 1403 C CA . TRP A 1 179 ? 1.538 27.871 -2.367 1.00 91.12 179 TRP A CA 1
ATOM 1404 C C . TRP A 1 179 ? 1.220 26.758 -3.364 1.00 91.12 179 TRP A C 1
ATOM 1406 O O . TRP A 1 179 ? 1.114 25.584 -3.005 1.00 91.12 179 TRP A O 1
ATOM 1416 N N . VAL A 1 180 ? 1.118 27.144 -4.633 1.00 92.25 180 VAL A N 1
ATOM 1417 C CA . VAL A 1 180 ? 1.090 26.230 -5.775 1.00 92.25 180 VAL A CA 1
ATOM 1418 C C . VAL A 1 180 ? 2.129 26.655 -6.805 1.00 92.25 180 VAL A C 1
ATOM 1420 O O . VAL A 1 180 ? 2.259 27.843 -7.095 1.00 92.25 180 VAL A O 1
ATOM 1423 N N . SER A 1 181 ? 2.856 25.697 -7.372 1.00 82.19 181 SER A N 1
ATOM 1424 C CA . SER A 1 181 ? 3.771 25.922 -8.490 1.00 82.19 181 SER A CA 1
ATOM 1425 C C . SER A 1 181 ? 3.301 25.185 -9.736 1.00 82.19 181 SER A C 1
ATOM 1427 O O . SER A 1 181 ? 2.977 24.001 -9.665 1.00 82.19 181 SER A O 1
ATOM 1429 N N . ASP A 1 182 ? 3.257 25.883 -10.871 1.00 82.75 182 ASP A N 1
ATOM 1430 C CA . ASP A 1 182 ? 3.079 25.271 -12.193 1.00 82.75 182 ASP A CA 1
ATOM 1431 C C . ASP A 1 182 ? 4.455 24.816 -12.691 1.00 82.75 182 ASP A C 1
ATOM 1433 O O . ASP A 1 182 ? 5.303 25.646 -13.028 1.00 82.75 182 ASP A O 1
ATOM 1437 N N . LEU A 1 183 ? 4.683 23.501 -12.746 1.00 71.00 183 LEU A N 1
ATOM 1438 C CA . LEU A 1 183 ? 5.997 22.937 -13.074 1.00 71.00 183 LEU A CA 1
ATOM 1439 C C . LEU A 1 183 ? 6.408 23.164 -14.535 1.00 71.00 183 LEU A C 1
ATOM 1441 O O . LEU A 1 183 ? 7.573 22.986 -14.877 1.00 71.00 183 LEU A O 1
ATOM 1445 N N . LYS A 1 184 ? 5.475 23.560 -15.411 1.00 73.12 184 LYS A N 1
ATOM 1446 C CA . LYS A 1 184 ? 5.797 23.929 -16.794 1.00 73.12 184 LYS A CA 1
ATOM 1447 C C . LYS A 1 184 ? 6.325 25.361 -16.880 1.00 73.12 184 LYS A C 1
ATOM 1449 O O . LYS A 1 184 ? 7.232 25.625 -17.665 1.00 73.12 184 LYS A O 1
ATOM 1454 N N . LYS A 1 185 ? 5.729 26.285 -16.121 1.00 72.12 185 LYS A N 1
ATOM 1455 C CA . LYS A 1 185 ? 6.103 27.711 -16.131 1.00 72.12 185 LYS A CA 1
ATOM 1456 C C . LYS A 1 185 ? 7.253 28.017 -15.175 1.00 72.12 185 LYS A C 1
ATOM 1458 O O . LYS A 1 185 ? 8.037 28.917 -15.440 1.00 72.12 185 LYS A O 1
ATOM 1463 N N . GLY A 1 186 ? 7.373 27.243 -14.096 1.00 55.72 186 GLY A N 1
ATOM 1464 C CA . GLY A 1 186 ? 8.357 27.456 -13.037 1.00 55.72 186 GLY A CA 1
ATOM 1465 C C . GLY A 1 186 ? 7.965 28.534 -12.023 1.00 55.72 186 GLY A C 1
ATOM 1466 O O . GLY A 1 186 ? 8.743 28.809 -11.114 1.00 55.72 186 GLY A O 1
ATOM 1467 N N . ASP A 1 187 ? 6.767 29.108 -12.136 1.00 69.88 187 ASP A N 1
ATOM 1468 C CA . ASP A 1 187 ? 6.292 30.164 -11.243 1.00 69.88 187 ASP A CA 1
ATOM 1469 C C . ASP A 1 187 ? 5.605 29.582 -9.996 1.00 69.88 187 ASP A C 1
ATOM 1471 O O . ASP A 1 187 ? 4.901 28.566 -10.064 1.00 69.88 187 ASP A O 1
ATOM 1475 N N . ARG A 1 188 ? 5.778 30.245 -8.842 1.00 78.88 188 ARG A N 1
ATOM 1476 C CA . ARG A 1 188 ? 5.077 29.950 -7.577 1.00 78.88 188 ARG A CA 1
ATOM 1477 C C . ARG A 1 188 ? 4.009 31.012 -7.308 1.00 78.88 188 ARG A C 1
ATOM 1479 O O . ARG A 1 188 ? 4.301 32.203 -7.292 1.00 78.88 188 ARG A O 1
ATOM 1486 N N . LYS A 1 189 ? 2.780 30.580 -7.025 1.00 89.69 189 LYS A N 1
ATOM 1487 C CA . LYS A 1 189 ? 1.649 31.439 -6.653 1.00 89.69 189 LYS A CA 1
ATOM 1488 C C . LYS A 1 189 ? 1.240 31.192 -5.203 1.00 89.69 189 LYS A C 1
ATOM 1490 O O . LYS A 1 189 ? 1.003 30.050 -4.808 1.00 89.69 189 LYS A O 1
ATOM 1495 N N . LEU A 1 190 ? 1.122 32.268 -4.427 1.00 91.62 190 LEU A N 1
ATOM 1496 C CA . LEU A 1 190 ? 0.612 32.217 -3.059 1.00 91.62 190 LEU A CA 1
ATOM 1497 C C . LEU A 1 190 ? -0.887 31.885 -3.086 1.00 91.62 190 LEU A C 1
ATOM 1499 O O . LEU A 1 190 ? -1.667 32.577 -3.739 1.00 91.62 190 LEU A O 1
ATOM 1503 N N . LEU A 1 191 ? -1.282 30.821 -2.386 1.00 94.38 191 LEU A N 1
ATOM 1504 C CA . LEU A 1 191 ? -2.690 30.472 -2.174 1.00 94.38 191 LEU A CA 1
ATOM 1505 C C . LEU A 1 191 ? -3.231 31.128 -0.909 1.00 94.38 191 LEU A C 1
ATOM 1507 O O . LEU A 1 191 ? -4.372 31.584 -0.892 1.00 94.38 191 LEU A O 1
ATOM 1511 N N . ARG A 1 192 ? -2.414 31.162 0.149 1.00 95.50 192 ARG A N 1
ATOM 1512 C CA . ARG A 1 192 ? -2.745 31.830 1.406 1.00 95.50 192 ARG A CA 1
ATOM 1513 C C . ARG A 1 192 ? -1.491 32.081 2.232 1.00 95.50 192 ARG A C 1
ATOM 1515 O O . ARG A 1 192 ? -0.659 31.182 2.350 1.00 95.50 192 ARG A O 1
ATOM 1522 N N . ASP A 1 193 ? -1.392 33.267 2.827 1.00 94.00 193 ASP A N 1
ATOM 1523 C CA . ASP A 1 193 ? -0.352 33.586 3.810 1.00 94.00 193 ASP A CA 1
ATOM 1524 C C . ASP A 1 193 ? -0.576 32.868 5.161 1.00 94.00 193 ASP A C 1
ATOM 1526 O O . ASP A 1 193 ? -1.542 32.105 5.317 1.00 94.00 193 ASP A O 1
ATOM 1530 N N . TYR A 1 194 ? 0.347 33.082 6.108 1.00 94.12 194 TYR A N 1
ATOM 1531 C CA . TYR A 1 194 ? 0.337 32.481 7.438 1.00 94.12 194 TYR A CA 1
ATOM 1532 C C . TYR A 1 194 ? -0.973 32.706 8.177 1.00 94.12 194 TYR A C 1
ATOM 1534 O O . TYR A 1 194 ? -1.523 33.803 8.225 1.00 94.12 194 TYR A O 1
ATOM 1542 N N . SER A 1 195 ? -1.476 31.611 8.728 1.00 95.12 195 SER A N 1
ATOM 1543 C CA . SER A 1 195 ? -2.732 31.543 9.458 1.00 95.12 195 SER A CA 1
ATOM 1544 C C . SER A 1 195 ? -2.783 30.213 10.209 1.00 95.12 195 SER A C 1
ATOM 1546 O O . SER A 1 195 ? -2.254 29.210 9.725 1.00 95.12 195 SER A O 1
ATOM 1548 N N . GLU A 1 196 ? -3.459 30.169 11.356 1.00 94.12 196 GLU A N 1
ATOM 1549 C CA . GLU A 1 196 ? -3.650 28.934 12.138 1.00 94.12 196 GLU A CA 1
ATOM 1550 C C . GLU A 1 196 ? -4.528 27.885 11.426 1.00 94.12 196 GLU A C 1
ATOM 1552 O O . GLU A 1 196 ? -4.569 26.719 11.819 1.00 94.12 196 GLU A O 1
ATOM 1557 N N . SER A 1 197 ? -5.229 28.259 10.349 1.00 93.56 197 SER A N 1
ATOM 1558 C CA . SER A 1 197 ? -6.069 27.313 9.618 1.00 93.56 197 SER A CA 1
ATOM 1559 C C . SER A 1 197 ? -5.206 26.317 8.842 1.00 93.56 197 SER A C 1
ATOM 1561 O O . SER A 1 197 ? -4.410 26.688 7.980 1.00 93.56 197 SER A O 1
ATOM 1563 N N . SER A 1 198 ? -5.414 25.033 9.102 1.00 91.06 198 SER A N 1
ATOM 1564 C CA . SER A 1 198 ? -4.686 23.912 8.504 1.00 91.06 198 SER A CA 1
ATOM 1565 C C . SER A 1 198 ? -5.082 23.597 7.059 1.00 91.06 198 SER A C 1
ATOM 1567 O O . SER A 1 198 ? -4.579 22.629 6.489 1.00 91.06 198 SER A O 1
ATOM 1569 N N . SER A 1 199 ? -5.987 24.367 6.441 1.00 92.25 199 SER A N 1
ATOM 1570 C CA . SER A 1 199 ? -6.443 24.085 5.077 1.00 92.25 199 SER A CA 1
ATOM 1571 C C . SER A 1 199 ? -6.703 25.320 4.219 1.00 92.25 199 SER A C 1
ATOM 1573 O O . SER A 1 199 ? -6.988 26.411 4.717 1.00 92.25 199 SER A O 1
ATOM 1575 N N . VAL A 1 200 ? -6.631 25.121 2.902 1.00 96.56 200 VAL A N 1
ATOM 1576 C CA . VAL A 1 200 ? -6.987 26.104 1.872 1.00 96.56 200 VAL A CA 1
ATOM 1577 C C . VAL A 1 200 ? -7.698 25.405 0.711 1.00 96.56 200 VAL A C 1
ATOM 1579 O O . VAL A 1 200 ? -7.464 24.226 0.445 1.00 96.56 200 VAL A O 1
ATOM 1582 N N . THR A 1 201 ? -8.577 26.121 0.011 1.00 95.94 201 THR A N 1
ATOM 1583 C CA . THR A 1 201 ? -9.195 25.630 -1.229 1.00 95.94 201 THR A CA 1
ATOM 1584 C C . THR A 1 201 ? -8.476 26.226 -2.432 1.00 95.94 201 THR A C 1
ATOM 1586 O O . THR A 1 201 ? -8.229 27.428 -2.473 1.00 95.94 201 THR A O 1
ATOM 1589 N N . TRP A 1 202 ? -8.175 25.398 -3.426 1.00 96.19 202 TRP A N 1
ATOM 1590 C CA . TRP A 1 202 ? -7.547 25.810 -4.676 1.00 96.19 202 TRP A CA 1
ATOM 1591 C C . TRP A 1 202 ? -8.350 25.310 -5.877 1.00 96.19 202 TRP A C 1
ATOM 1593 O O . TRP A 1 202 ? -8.913 24.222 -5.841 1.00 96.19 202 TRP A O 1
ATOM 1603 N N . THR A 1 203 ? -8.412 26.115 -6.938 1.00 95.19 203 THR A N 1
ATOM 1604 C CA . THR A 1 203 ? -9.052 25.751 -8.211 1.00 95.19 203 THR A CA 1
ATOM 1605 C C . THR A 1 203 ? -8.007 25.853 -9.322 1.00 95.19 203 THR A C 1
ATOM 1607 O O . THR A 1 203 ? -7.552 26.967 -9.605 1.00 95.19 203 THR A O 1
ATOM 1610 N N . PRO A 1 204 ? -7.585 24.739 -9.943 1.00 92.50 204 PRO A N 1
ATOM 1611 C CA . PRO A 1 204 ? -6.666 24.787 -11.065 1.00 92.50 204 PRO A CA 1
ATOM 1612 C C . PRO A 1 204 ? -7.345 25.406 -12.283 1.00 92.50 204 PRO A C 1
ATOM 1614 O O . PRO A 1 204 ? -8.449 25.020 -12.657 1.00 92.50 204 PRO A O 1
ATOM 1617 N N . THR A 1 205 ? -6.664 26.336 -12.942 1.00 92.00 205 THR A N 1
ATOM 1618 C CA . THR A 1 205 ? -7.177 27.028 -14.137 1.00 92.00 205 THR A CA 1
ATOM 1619 C C . THR A 1 205 ? -6.583 26.501 -15.443 1.00 92.00 205 THR A C 1
ATOM 1621 O O . THR A 1 205 ? -6.951 26.961 -16.518 1.00 92.00 205 THR A O 1
ATOM 1624 N N . SER A 1 206 ? -5.656 25.543 -15.377 1.00 89.38 206 SER A N 1
ATOM 1625 C CA . SER A 1 206 ? -5.045 24.926 -16.556 1.00 89.38 206 SER A CA 1
ATOM 1626 C C . SER A 1 206 ? -4.603 23.495 -16.266 1.00 89.38 206 SER A C 1
ATOM 1628 O O . SER A 1 206 ? -4.380 23.131 -15.111 1.00 89.38 206 SER A O 1
ATOM 1630 N N . LYS A 1 207 ? -4.518 22.676 -17.320 1.00 90.19 207 LYS A N 1
ATOM 1631 C CA . LYS A 1 207 ? -4.022 21.297 -17.239 1.00 90.19 207 LYS A CA 1
ATOM 1632 C C . LYS A 1 207 ? -2.499 21.276 -17.132 1.00 90.19 207 LYS A C 1
ATOM 1634 O O . LYS A 1 207 ? -1.829 22.125 -17.721 1.00 90.19 207 LYS A O 1
ATOM 1639 N N . GLY A 1 208 ? -1.956 20.273 -16.451 1.00 83.75 208 GLY A N 1
ATOM 1640 C CA . GLY A 1 208 ? -0.514 20.109 -16.290 1.00 83.75 208 GLY A CA 1
ATOM 1641 C C . GLY A 1 208 ? -0.122 19.545 -14.932 1.00 83.75 208 GLY A C 1
ATOM 1642 O O . GLY A 1 208 ? -0.964 19.115 -14.145 1.00 83.75 208 GLY A O 1
ATOM 1643 N N . LYS A 1 209 ? 1.184 19.544 -14.665 1.00 81.81 209 LYS A N 1
ATOM 1644 C CA . LYS A 1 209 ? 1.746 19.094 -13.391 1.00 81.81 209 LYS A CA 1
ATOM 1645 C C . LYS A 1 209 ? 1.961 20.292 -12.477 1.00 81.81 209 LYS A C 1
ATOM 1647 O O . LYS A 1 209 ? 2.608 21.262 -12.869 1.00 81.81 209 LYS A O 1
ATOM 1652 N N . PHE A 1 210 ? 1.439 20.189 -11.265 1.00 84.75 210 PHE A N 1
ATOM 1653 C CA . PHE A 1 210 ? 1.548 21.216 -10.240 1.00 84.75 210 PHE A CA 1
ATOM 1654 C C . PHE A 1 210 ? 2.188 20.640 -8.983 1.00 84.75 210 PHE A C 1
ATOM 1656 O O . PHE A 1 210 ? 2.063 19.450 -8.698 1.00 84.75 210 PHE A O 1
ATOM 1663 N N . GLU A 1 211 ? 2.832 21.498 -8.204 1.00 83.75 211 GLU A N 1
ATOM 1664 C CA . GLU A 1 211 ? 3.342 21.169 -6.877 1.00 83.75 211 GLU A CA 1
ATOM 1665 C C . GLU A 1 211 ? 2.674 22.061 -5.833 1.00 83.75 211 GLU A C 1
ATOM 1667 O O . GLU A 1 211 ? 2.729 23.288 -5.917 1.00 83.75 211 GLU A O 1
ATOM 1672 N N . ILE A 1 212 ? 2.016 21.441 -4.854 1.00 89.50 212 ILE A N 1
ATOM 1673 C CA . ILE A 1 212 ? 1.494 22.126 -3.674 1.00 89.50 212 ILE A CA 1
ATOM 1674 C C . ILE A 1 212 ? 2.589 22.184 -2.624 1.00 89.50 212 ILE A C 1
ATOM 1676 O O . ILE A 1 212 ? 3.195 21.162 -2.316 1.00 89.50 212 ILE A O 1
ATOM 1680 N N . ILE A 1 213 ? 2.794 23.361 -2.044 1.00 84.19 213 ILE A N 1
ATOM 1681 C CA . ILE A 1 213 ? 3.833 23.616 -1.051 1.00 84.19 213 ILE A CA 1
ATOM 1682 C C . ILE A 1 213 ? 3.172 24.163 0.209 1.00 84.19 213 ILE A C 1
ATOM 1684 O O . ILE A 1 213 ? 2.382 25.109 0.136 1.00 84.19 213 ILE A O 1
ATOM 1688 N N . VAL A 1 214 ? 3.501 23.584 1.363 1.00 86.38 214 VAL A N 1
ATOM 1689 C CA . VAL A 1 214 ? 3.008 24.053 2.660 1.00 86.38 214 VAL A CA 1
ATOM 1690 C C . VAL A 1 214 ? 4.161 24.285 3.605 1.00 86.38 214 VAL A C 1
ATOM 1692 O O . VAL A 1 214 ? 4.863 23.349 3.982 1.00 86.38 214 VAL A O 1
ATOM 1695 N N . TYR A 1 215 ? 4.302 25.528 4.034 1.00 87.56 215 TYR A N 1
ATOM 1696 C CA . TYR A 1 215 ? 5.140 25.883 5.160 1.00 87.56 215 TYR A CA 1
ATOM 1697 C C . TYR A 1 215 ? 4.347 25.806 6.459 1.00 87.56 215 TYR A C 1
ATOM 1699 O O . TYR A 1 215 ? 3.188 26.224 6.494 1.00 87.56 215 TYR A O 1
ATOM 1707 N N . ALA A 1 216 ? 4.988 25.331 7.525 1.00 81.44 216 ALA A N 1
ATOM 1708 C CA . ALA A 1 216 ? 4.473 25.450 8.878 1.00 81.44 216 ALA A CA 1
ATOM 1709 C C . ALA A 1 216 ? 5.549 25.915 9.866 1.00 81.44 216 ALA A C 1
ATOM 1711 O O . ALA A 1 216 ? 6.719 25.524 9.780 1.00 81.44 216 ALA A O 1
ATOM 1712 N N . ARG A 1 217 ? 5.127 26.730 10.830 1.00 81.50 217 ARG A N 1
ATOM 1713 C CA . ARG A 1 217 ? 5.949 27.235 11.939 1.00 81.50 217 ARG A CA 1
ATOM 1714 C C . ARG A 1 217 ? 5.142 27.288 13.224 1.00 81.50 217 ARG A C 1
ATOM 1716 O O . ARG A 1 217 ? 3.920 27.379 13.169 1.00 81.50 217 ARG A O 1
ATOM 1723 N N . ASP A 1 218 ? 5.808 27.267 14.368 1.00 85.62 218 ASP A N 1
ATOM 1724 C CA . ASP A 1 218 ? 5.196 27.625 15.640 1.00 85.62 218 ASP A CA 1
ATOM 1725 C C . ASP A 1 218 ? 4.720 29.084 15.582 1.00 85.62 218 ASP A C 1
ATOM 1727 O O . ASP A 1 218 ? 5.424 29.947 15.058 1.00 85.62 218 ASP A O 1
ATOM 1731 N N . LYS A 1 219 ? 3.539 29.382 16.126 1.00 85.75 219 LYS A N 1
ATOM 1732 C CA . LYS A 1 219 ? 2.961 30.735 16.091 1.00 85.75 219 LYS A CA 1
ATOM 1733 C C . LYS A 1 219 ? 3.826 31.815 16.750 1.00 85.75 219 LYS A C 1
ATOM 1735 O O . LYS A 1 219 ? 3.673 32.999 16.463 1.00 85.75 219 LYS A O 1
ATOM 1740 N N . LYS A 1 220 ? 4.724 31.436 17.667 1.00 81.19 220 LYS A N 1
ATOM 1741 C CA . LYS A 1 220 ? 5.681 32.368 18.290 1.00 81.19 220 LYS A CA 1
ATOM 1742 C C . LYS A 1 220 ? 6.968 32.508 17.481 1.00 81.19 220 LYS A C 1
ATOM 1744 O O . LYS A 1 220 ? 7.768 33.405 17.758 1.00 81.19 220 LYS A O 1
ATOM 1749 N N . SER A 1 221 ? 7.173 31.634 16.503 1.00 77.56 221 SER A N 1
ATOM 1750 C CA . SER A 1 221 ? 8.362 31.626 15.675 1.00 77.56 221 SER A CA 1
ATOM 1751 C C . SER A 1 221 ? 8.443 32.872 14.804 1.00 77.56 221 SER A C 1
ATOM 1753 O O . SER A 1 221 ? 7.453 33.352 14.256 1.00 77.56 221 SER A O 1
ATOM 1755 N N . LYS A 1 222 ? 9.658 33.405 14.676 1.00 71.62 222 LYS A N 1
ATOM 1756 C CA . LYS A 1 222 ? 9.964 34.549 13.805 1.00 71.62 222 LYS A CA 1
ATOM 1757 C C . LYS A 1 222 ? 10.673 34.129 12.519 1.00 71.62 222 LYS A C 1
ATOM 1759 O O . LYS A 1 222 ? 11.024 34.990 11.715 1.00 71.62 222 LYS A O 1
ATOM 1764 N N . VAL A 1 223 ? 10.909 32.829 12.327 1.00 61.00 223 VAL A N 1
ATOM 1765 C CA . VAL A 1 223 ? 11.411 32.312 11.050 1.00 61.00 223 VAL A CA 1
ATOM 1766 C C . VAL A 1 223 ? 10.267 32.200 10.048 1.00 61.00 223 VAL A C 1
ATOM 1768 O O . VAL A 1 223 ? 9.103 32.081 10.438 1.00 61.00 223 VAL A O 1
ATOM 1771 N N . ASP A 1 224 ? 10.591 32.264 8.752 1.00 62.75 224 ASP A N 1
ATOM 1772 C CA . ASP A 1 224 ? 9.565 32.153 7.715 1.00 62.75 224 ASP A CA 1
ATOM 1773 C C . ASP A 1 224 ? 8.856 30.813 7.855 1.00 62.75 224 ASP A C 1
ATOM 1775 O O . ASP A 1 224 ? 7.652 30.822 8.003 1.00 62.75 224 ASP A O 1
ATOM 1779 N N . TYR A 1 225 ? 9.575 29.695 7.977 1.00 67.19 225 TYR A N 1
ATOM 1780 C CA . TYR A 1 225 ? 9.000 28.393 8.309 1.00 67.19 225 TYR A CA 1
ATOM 1781 C C . TYR A 1 225 ? 9.967 27.524 9.119 1.00 67.19 225 TYR A C 1
ATOM 1783 O O . TYR A 1 225 ? 11.186 27.647 9.000 1.00 67.19 225 TYR A O 1
ATOM 1791 N N . GLU A 1 226 ? 9.433 26.609 9.926 1.00 67.69 226 GLU A N 1
ATOM 1792 C CA . GLU A 1 226 ? 10.230 25.633 10.687 1.00 67.69 226 GLU A CA 1
ATOM 1793 C C . GLU A 1 226 ? 10.218 24.258 10.011 1.00 67.69 226 GLU A C 1
ATOM 1795 O O . GLU A 1 226 ? 11.204 23.522 10.051 1.00 67.69 226 GLU A O 1
ATOM 1800 N N . CYS A 1 227 ? 9.141 23.928 9.297 1.00 54.75 227 CYS A N 1
ATOM 1801 C CA . CYS A 1 227 ? 9.067 22.751 8.441 1.00 54.75 227 CYS A CA 1
ATOM 1802 C C . CYS A 1 227 ? 8.268 23.039 7.168 1.00 54.75 227 CYS A C 1
ATOM 1804 O O . CYS A 1 227 ? 7.431 23.939 7.124 1.00 54.75 227 CYS A O 1
ATOM 1806 N N . ILE A 1 228 ? 8.561 22.272 6.125 1.00 67.75 228 ILE A N 1
ATOM 1807 C CA . ILE A 1 228 ? 7.893 22.342 4.832 1.00 67.75 228 ILE A CA 1
ATOM 1808 C C . ILE A 1 228 ? 7.457 20.942 4.414 1.00 67.75 228 ILE A C 1
ATOM 1810 O O . ILE A 1 228 ? 8.109 19.956 4.759 1.00 67.75 228 ILE A O 1
ATOM 1814 N N . ASN A 1 229 ? 6.358 20.852 3.674 1.00 61.25 229 ASN A N 1
ATOM 1815 C CA . ASN A 1 229 ? 5.981 19.653 2.944 1.00 61.25 229 ASN A CA 1
ATOM 1816 C C . ASN A 1 229 ? 5.478 20.019 1.541 1.00 61.25 229 ASN A C 1
ATOM 1818 O O . ASN A 1 229 ? 4.953 21.114 1.327 1.00 61.25 229 ASN A O 1
ATOM 1822 N N . TYR A 1 230 ? 5.632 19.091 0.603 1.00 76.81 230 TYR A N 1
ATOM 1823 C CA . TYR A 1 230 ? 5.317 19.267 -0.808 1.00 76.81 230 TYR A CA 1
ATOM 1824 C C . TYR A 1 230 ? 4.456 18.107 -1.292 1.00 76.81 230 TYR A C 1
ATOM 1826 O O . TYR A 1 230 ? 4.588 16.975 -0.820 1.00 76.81 230 TYR A O 1
ATOM 1834 N N . LYS A 1 231 ? 3.584 18.363 -2.265 1.00 64.12 231 LYS A N 1
ATOM 1835 C CA . LYS A 1 231 ? 2.813 17.307 -2.917 1.00 64.12 231 LYS A CA 1
ATOM 1836 C C . LYS A 1 231 ? 2.557 17.632 -4.381 1.00 64.12 231 LYS A C 1
ATOM 1838 O O . LYS A 1 231 ? 1.841 18.578 -4.701 1.00 64.12 231 LYS A O 1
ATOM 1843 N N . GLY A 1 232 ? 3.130 16.808 -5.255 1.00 70.50 232 GLY A N 1
ATOM 1844 C CA . GLY A 1 232 ? 2.893 16.859 -6.692 1.00 70.50 232 GLY A CA 1
ATOM 1845 C C . GLY A 1 232 ? 1.514 16.316 -7.063 1.00 70.50 232 GLY A C 1
ATOM 1846 O O . GLY A 1 232 ? 1.057 15.318 -6.500 1.00 70.50 232 GLY A O 1
ATOM 1847 N N . ILE A 1 233 ? 0.867 16.966 -8.025 1.00 81.88 233 ILE A N 1
ATOM 1848 C CA . ILE A 1 233 ? -0.412 16.551 -8.603 1.00 81.88 233 ILE A CA 1
ATOM 1849 C C . ILE A 1 233 ? -0.410 16.762 -10.116 1.00 81.88 233 ILE A C 1
ATOM 1851 O O . ILE A 1 233 ? 0.275 17.638 -10.646 1.00 81.88 233 ILE A O 1
ATOM 1855 N N . GLU A 1 234 ? -1.219 15.974 -10.810 1.00 86.25 234 GLU A N 1
ATOM 1856 C CA . GLU A 1 234 ? -1.500 16.146 -12.229 1.00 86.25 234 GLU A CA 1
ATOM 1857 C C . GLU A 1 234 ? -2.962 16.559 -12.404 1.00 86.25 234 GLU A C 1
ATOM 1859 O O . GLU A 1 234 ? -3.867 15.900 -11.889 1.00 86.25 234 GLU A O 1
ATOM 1864 N N . VAL A 1 235 ? -3.172 17.674 -13.104 1.00 88.94 235 VAL A N 1
ATOM 1865 C CA . VAL A 1 235 ? -4.489 18.215 -13.440 1.00 88.94 235 VAL A CA 1
ATOM 1866 C C . VAL A 1 235 ? -4.781 17.937 -14.909 1.00 88.94 235 VAL A C 1
ATOM 1868 O O . VAL A 1 235 ? -3.983 18.292 -15.780 1.00 88.94 235 VAL A O 1
ATOM 1871 N N . VAL A 1 236 ? -5.945 17.352 -15.179 1.00 87.81 236 VAL A N 1
ATOM 1872 C CA . VAL A 1 236 ? -6.406 16.962 -16.521 1.00 87.81 236 VAL A CA 1
ATOM 1873 C C . VAL A 1 236 ? -7.613 17.786 -16.981 1.00 87.81 236 VAL A C 1
ATOM 1875 O O . VAL A 1 236 ? -8.231 18.502 -16.188 1.00 87.81 236 VAL A O 1
ATOM 1878 N N . SER A 1 237 ? -7.951 17.703 -18.270 1.00 86.75 237 SER A N 1
ATOM 1879 C CA . SER A 1 237 ? -9.162 18.324 -18.820 1.00 86.75 237 SER A CA 1
ATOM 1880 C C . SER A 1 237 ? -10.407 17.478 -18.515 1.00 86.75 237 SER A C 1
ATOM 1882 O O . SER A 1 237 ? -10.318 16.282 -18.222 1.00 86.75 237 SER A O 1
ATOM 1884 N N . SER A 1 238 ? -11.594 18.089 -18.581 1.00 71.19 238 SER A N 1
ATOM 1885 C CA . SER A 1 238 ? -12.855 17.344 -18.530 1.00 71.19 238 SER A CA 1
ATOM 1886 C C . SER A 1 238 ? -12.936 16.386 -19.729 1.00 71.19 238 SER A C 1
ATOM 1888 O O . SER A 1 238 ? -12.806 16.811 -20.872 1.00 71.19 238 SER A O 1
ATOM 1890 N N . GLY A 1 239 ? -13.120 15.085 -19.465 1.00 66.06 239 GLY A N 1
ATOM 1891 C CA . GLY A 1 239 ? -13.234 14.042 -20.499 1.00 66.06 239 GLY A CA 1
ATOM 1892 C C . GLY A 1 239 ? -12.057 13.057 -20.608 1.00 66.06 239 GLY A C 1
ATOM 1893 O O . GLY A 1 239 ? -12.215 12.022 -21.248 1.00 66.06 239 GLY A O 1
ATOM 1894 N N . ASP A 1 240 ? -10.924 13.293 -19.931 1.00 66.31 240 ASP A N 1
ATOM 1895 C CA . ASP A 1 240 ? -9.709 12.447 -20.005 1.00 66.31 240 ASP A CA 1
ATOM 1896 C C . ASP A 1 240 ? -9.814 11.120 -19.201 1.00 66.31 240 ASP A C 1
ATOM 1898 O O . ASP A 1 240 ? -9.023 10.843 -18.283 1.00 66.31 240 ASP A O 1
ATOM 1902 N N . GLY A 1 241 ? -10.815 10.285 -19.511 1.00 56.00 241 GLY A N 1
ATOM 1903 C CA . GLY A 1 241 ? -11.036 8.987 -18.851 1.00 56.00 241 GLY A CA 1
ATOM 1904 C C . GLY A 1 241 ? -11.350 9.116 -17.356 1.00 56.00 241 GLY A C 1
ATOM 1905 O O . GLY A 1 241 ? -10.906 8.307 -16.542 1.00 56.00 241 GLY A O 1
ATOM 1906 N N . VAL A 1 242 ? -12.046 10.191 -16.980 1.00 50.88 242 VAL A N 1
ATOM 1907 C CA . VAL A 1 242 ? -12.433 10.491 -15.599 1.00 50.88 242 VAL A CA 1
ATOM 1908 C C . VAL A 1 242 ? -13.651 9.651 -15.225 1.00 50.88 242 VAL A C 1
ATOM 1910 O O . VAL A 1 242 ? -14.726 9.811 -15.795 1.00 50.88 242 VAL A O 1
ATOM 1913 N N . THR A 1 243 ? -13.503 8.798 -14.217 1.00 52.56 243 THR A N 1
ATOM 1914 C CA . THR A 1 243 ? -14.623 8.115 -13.562 1.00 52.56 243 THR A CA 1
ATOM 1915 C C . THR A 1 243 ? -14.784 8.669 -12.154 1.00 52.56 243 THR A C 1
ATOM 1917 O O . THR A 1 243 ? -13.810 8.741 -11.399 1.00 52.56 243 THR A O 1
ATOM 1920 N N . LYS A 1 244 ? -16.009 9.020 -11.760 1.00 49.88 244 LYS A N 1
ATOM 1921 C CA . LYS A 1 244 ? -16.315 9.306 -10.356 1.00 49.88 244 LYS A CA 1
ATOM 1922 C C . LYS A 1 244 ? -16.102 8.002 -9.563 1.00 49.88 244 LYS A C 1
ATOM 1924 O O . LYS A 1 244 ? -16.738 7.007 -9.912 1.00 49.88 244 LYS A O 1
ATOM 1929 N N . PRO A 1 245 ? -15.196 7.930 -8.571 1.00 48.84 245 PRO A N 1
ATOM 1930 C CA . PRO A 1 245 ? -15.054 6.754 -7.735 1.00 48.84 245 PRO A CA 1
ATOM 1931 C C . PRO A 1 245 ? -16.381 6.483 -7.030 1.00 48.84 245 PRO A C 1
ATOM 1933 O O . PRO A 1 245 ? -17.074 7.407 -6.596 1.00 48.84 245 PRO A O 1
ATOM 1936 N N . THR A 1 246 ? -16.725 5.210 -6.886 1.00 51.94 246 THR A N 1
ATOM 1937 C CA . THR A 1 246 ? -17.837 4.786 -6.041 1.00 51.94 246 THR A CA 1
ATOM 1938 C C . THR A 1 246 ? -17.519 5.211 -4.607 1.00 51.94 246 THR A C 1
ATOM 1940 O O . THR A 1 246 ? -16.579 4.696 -3.999 1.00 51.94 246 THR A O 1
ATOM 1943 N N . VAL A 1 247 ? -18.250 6.190 -4.066 1.00 58.00 247 VAL A N 1
ATOM 1944 C CA . VAL A 1 247 ? -18.075 6.615 -2.670 1.00 58.00 247 VAL A CA 1
ATOM 1945 C C . VAL A 1 247 ? -18.530 5.464 -1.779 1.00 58.00 247 VAL A C 1
ATOM 1947 O O . VAL A 1 247 ? -19.723 5.193 -1.655 1.00 58.00 247 VAL A O 1
ATOM 1950 N N . LYS A 1 248 ? -17.564 4.752 -1.194 1.00 62.53 248 LYS A N 1
ATOM 1951 C CA . LYS A 1 248 ? -17.824 3.638 -0.282 1.00 62.53 248 LYS A CA 1
ATOM 1952 C C . LYS A 1 248 ? -18.389 4.168 1.033 1.00 62.53 248 LYS A C 1
ATOM 1954 O O . LYS A 1 248 ? -17.862 5.137 1.581 1.00 62.53 248 LYS A O 1
ATOM 1959 N N . THR A 1 249 ? -19.405 3.496 1.560 1.00 65.50 249 THR A N 1
ATOM 1960 C CA . THR A 1 249 ? -19.947 3.818 2.879 1.00 65.50 249 THR A CA 1
ATOM 1961 C C . THR A 1 249 ? -18.922 3.538 3.971 1.00 65.50 249 THR A C 1
ATOM 1963 O O . THR A 1 249 ? -18.350 2.449 4.028 1.00 65.50 249 THR A O 1
ATOM 1966 N N . VAL A 1 250 ? -18.657 4.527 4.824 1.00 68.06 250 VAL A N 1
ATOM 1967 C CA . VAL A 1 250 ? -17.711 4.456 5.951 1.00 68.06 250 VAL A CA 1
ATOM 1968 C C . VAL A 1 250 ? -18.266 5.205 7.159 1.00 68.06 250 VAL A C 1
ATOM 1970 O O . VAL A 1 250 ? -19.019 6.158 6.994 1.00 68.06 250 VAL A O 1
ATOM 1973 N N . VAL A 1 251 ? -17.857 4.824 8.372 1.00 69.25 251 VAL A N 1
ATOM 1974 C CA . VAL A 1 251 ? -18.111 5.586 9.608 1.00 69.25 251 VAL A CA 1
ATOM 1975 C C . VAL A 1 251 ? -16.796 6.211 10.063 1.00 69.25 251 VAL A C 1
ATOM 1977 O O . VAL A 1 251 ? -15.862 5.497 10.415 1.00 69.25 251 VAL A O 1
ATOM 1980 N N . LYS A 1 252 ? -16.710 7.543 10.017 1.00 70.19 252 LYS A N 1
ATOM 1981 C CA . LYS A 1 252 ? -15.520 8.324 10.386 1.00 70.19 252 LYS A CA 1
ATOM 1982 C C . LYS A 1 252 ? -15.306 8.405 11.895 1.00 70.19 252 LYS A C 1
ATOM 1984 O O . LYS A 1 252 ? -14.167 8.471 12.333 1.00 70.19 252 LYS A O 1
ATOM 1989 N N . ASN A 1 253 ? -16.390 8.447 12.665 1.00 69.44 253 ASN A N 1
ATOM 1990 C CA . ASN A 1 253 ? -16.349 8.507 14.123 1.00 69.44 253 ASN A CA 1
ATOM 1991 C C . ASN A 1 253 ? -17.591 7.834 14.726 1.00 69.44 253 ASN A C 1
ATOM 1993 O O . ASN A 1 253 ? -18.671 7.937 14.139 1.00 69.44 253 ASN A O 1
ATOM 1997 N N . PHE A 1 254 ? -17.426 7.195 15.882 1.00 78.56 254 PHE A N 1
ATOM 1998 C CA . PHE A 1 254 ? -18.480 6.609 16.706 1.00 78.56 254 PHE A CA 1
ATOM 1999 C C . PHE A 1 254 ? -18.140 6.855 18.183 1.00 78.56 254 PHE A C 1
ATOM 2001 O O . PHE A 1 254 ? -17.004 6.604 18.575 1.00 78.56 254 PHE A O 1
ATOM 2008 N N . SER A 1 255 ? -19.083 7.371 18.972 1.00 82.75 255 SER A N 1
ATOM 2009 C CA . SER A 1 255 ? -18.897 7.605 20.410 1.00 82.75 255 SER A CA 1
ATOM 2010 C C . SER A 1 255 ? -20.171 7.337 21.208 1.00 82.75 255 SER A C 1
ATOM 2012 O O . SER A 1 255 ? -21.281 7.600 20.728 1.00 82.75 255 SER A O 1
ATOM 2014 N N . VAL A 1 256 ? -19.997 6.861 22.443 1.00 83.12 256 VAL A N 1
ATOM 2015 C CA . VAL A 1 256 ? -21.030 6.813 23.482 1.00 83.12 256 VAL A CA 1
ATOM 2016 C C . VAL A 1 256 ? -20.608 7.741 24.624 1.00 83.12 256 VAL A C 1
ATOM 2018 O O . VAL A 1 256 ? -19.561 7.577 25.233 1.00 83.12 256 VAL A O 1
ATOM 2021 N N . GLU A 1 257 ? -21.413 8.757 24.919 1.00 82.31 257 GLU A N 1
ATOM 2022 C CA . GLU A 1 257 ? -21.072 9.804 25.887 1.00 82.31 257 GLU A CA 1
ATOM 2023 C C . GLU A 1 257 ? -22.130 9.890 26.990 1.00 82.31 257 GLU A C 1
ATOM 2025 O O . GLU A 1 257 ? -23.335 9.917 26.728 1.00 82.31 257 GLU A O 1
ATOM 2030 N N . ALA A 1 258 ? -21.701 9.968 28.251 1.00 72.94 258 ALA A N 1
ATOM 2031 C CA . ALA A 1 258 ? -22.600 10.272 29.360 1.00 72.94 258 ALA A CA 1
ATOM 2032 C C . ALA A 1 258 ? -22.948 11.766 29.371 1.00 72.94 258 ALA A C 1
ATOM 2034 O O . ALA A 1 258 ? -22.065 12.614 29.479 1.00 72.94 258 ALA A O 1
ATOM 2035 N N . LEU A 1 259 ? -24.242 12.097 29.329 1.00 65.12 259 LEU A N 1
ATOM 2036 C CA . LEU A 1 259 ? -24.690 13.495 29.277 1.00 65.12 259 LEU A CA 1
ATOM 2037 C C . LEU A 1 259 ? -24.530 14.248 30.611 1.00 65.12 259 LEU A C 1
ATOM 2039 O O . LEU A 1 259 ? -24.679 15.463 30.642 1.00 65.12 259 LEU A O 1
ATOM 2043 N N . ASN A 1 260 ? -24.168 13.550 31.692 1.00 60.84 260 ASN A N 1
ATOM 2044 C CA . ASN A 1 260 ? -24.019 14.124 33.035 1.00 60.84 260 ASN A CA 1
ATOM 2045 C C . ASN A 1 260 ? -22.552 14.397 33.436 1.00 60.84 260 ASN A C 1
ATOM 2047 O O . ASN A 1 260 ? -22.264 14.550 34.622 1.00 60.84 260 ASN A O 1
ATOM 2051 N N . GLY A 1 261 ? -21.603 14.400 32.491 1.00 47.50 261 GLY A N 1
ATOM 2052 C CA . GLY A 1 261 ? -20.204 14.796 32.737 1.00 47.50 261 GLY A CA 1
ATOM 2053 C C . GLY A 1 261 ? -19.378 13.869 33.647 1.00 47.50 261 GLY A C 1
ATOM 2054 O O . GLY A 1 261 ? -18.213 14.152 33.911 1.00 47.50 261 GLY A O 1
ATOM 2055 N N . LYS A 1 262 ? -19.942 12.751 34.125 1.00 42.75 262 LYS A N 1
ATOM 2056 C CA . LYS A 1 262 ? -19.228 11.722 34.900 1.00 42.75 262 LYS A CA 1
ATOM 2057 C C . LYS A 1 262 ? -18.758 10.593 33.982 1.00 42.75 262 LYS A C 1
ATOM 2059 O O . LYS A 1 262 ? -19.531 10.088 33.177 1.00 42.75 262 LYS A O 1
ATOM 2064 N N . ALA A 1 263 ? -17.525 10.128 34.179 1.00 49.09 263 ALA A N 1
ATOM 2065 C CA . ALA A 1 263 ? -16.870 9.073 33.394 1.00 49.09 263 ALA A CA 1
ATOM 2066 C C . ALA A 1 263 ? -17.454 7.644 33.564 1.00 49.09 263 ALA A C 1
ATOM 2068 O O . ALA A 1 263 ? -16.772 6.672 33.254 1.00 49.09 263 ALA A O 1
ATOM 2069 N N . LYS A 1 264 ? -18.675 7.476 34.100 1.00 65.38 264 LYS A N 1
ATOM 2070 C CA . LYS A 1 264 ? -19.269 6.155 34.390 1.00 65.38 264 LYS A CA 1
ATOM 2071 C C . LYS A 1 264 ? -20.679 6.015 33.799 1.00 65.38 264 LYS A C 1
ATOM 2073 O O . LYS A 1 264 ? -21.561 6.824 34.097 1.00 65.38 264 LYS A O 1
ATOM 2078 N N . TYR A 1 265 ? -20.903 4.956 33.018 1.00 79.75 265 TYR A N 1
ATOM 2079 C CA . TYR A 1 265 ? -22.224 4.554 32.521 1.00 79.75 265 TYR A CA 1
ATOM 2080 C C . TYR A 1 265 ? -23.079 4.023 33.678 1.00 79.75 265 TYR A C 1
ATOM 2082 O O . TYR A 1 265 ? -22.649 3.146 34.423 1.00 79.75 265 TYR A O 1
ATOM 2090 N N . THR A 1 266 ? -24.265 4.591 33.893 1.00 82.06 266 THR A N 1
ATOM 2091 C CA . THR A 1 266 ? -25.056 4.353 35.114 1.00 82.06 266 THR A CA 1
ATOM 2092 C C . THR A 1 266 ? -26.532 4.181 34.801 1.00 82.06 266 THR A C 1
ATOM 2094 O O . THR A 1 266 ? -27.066 4.848 33.917 1.00 82.06 266 THR A O 1
ATOM 2097 N N . VAL A 1 267 ? -27.201 3.302 35.549 1.00 83.88 267 VAL A N 1
ATOM 2098 C CA . VAL A 1 267 ? -28.654 3.107 35.436 1.00 83.88 267 VAL A CA 1
ATOM 2099 C C . VAL A 1 267 ? -29.376 4.436 35.684 1.00 83.88 267 VAL A C 1
ATOM 2101 O O . VAL A 1 267 ? -29.029 5.169 36.606 1.00 83.88 267 VAL A O 1
ATOM 2104 N N . GLY A 1 268 ? -30.366 4.754 34.849 1.00 82.81 268 GLY A N 1
ATOM 2105 C CA . GLY A 1 268 ? -31.184 5.965 34.963 1.00 82.81 268 GLY A CA 1
ATOM 2106 C C . GLY A 1 268 ? -30.580 7.230 34.338 1.00 82.81 268 GLY A C 1
ATOM 2107 O O . GLY A 1 268 ? -31.320 8.175 34.070 1.00 82.81 268 GLY A O 1
ATOM 2108 N N . ASN A 1 269 ? -29.281 7.250 34.016 1.00 84.44 269 ASN A N 1
ATOM 2109 C CA . ASN A 1 269 ? -28.646 8.397 33.362 1.00 84.44 269 ASN A CA 1
ATOM 2110 C C . ASN A 1 269 ? -28.739 8.309 31.833 1.00 84.44 269 ASN A C 1
ATOM 2112 O O . ASN A 1 269 ? -28.671 7.234 31.244 1.00 84.44 269 ASN A O 1
ATOM 2116 N N . LYS A 1 270 ? -28.909 9.457 31.168 1.00 87.44 270 LYS A N 1
ATOM 2117 C CA . LYS A 1 270 ? -28.968 9.523 29.703 1.00 87.44 270 LYS A CA 1
ATOM 2118 C C . LYS A 1 270 ? -27.563 9.440 29.096 1.00 87.44 270 LYS A C 1
ATOM 2120 O O . LYS A 1 270 ? -26.653 10.167 29.501 1.00 87.44 270 LYS A O 1
ATOM 2125 N N . HIS A 1 271 ? -27.428 8.621 28.063 1.00 85.88 271 HIS A N 1
ATOM 2126 C CA . HIS A 1 271 ? -26.228 8.479 27.247 1.00 85.88 271 HIS A CA 1
ATOM 2127 C C . HIS A 1 271 ? -26.533 8.858 25.802 1.00 85.88 271 HIS A C 1
ATOM 2129 O O . HIS A 1 271 ? -27.557 8.451 25.250 1.00 85.88 271 HIS A O 1
ATOM 2135 N N . LYS A 1 272 ? -25.660 9.656 25.191 1.00 91.25 272 LYS A N 1
ATOM 2136 C CA . LYS A 1 272 ? -25.752 10.052 23.789 1.00 91.25 272 LYS A CA 1
ATOM 2137 C C . LYS A 1 272 ? -24.819 9.182 22.963 1.00 91.25 272 LYS A C 1
ATOM 2139 O O . LYS A 1 272 ? -23.624 9.142 23.218 1.00 91.25 272 LYS A O 1
ATOM 2144 N N . VAL A 1 273 ? -25.374 8.533 21.954 1.00 91.75 273 VAL A N 1
ATOM 2145 C CA . VAL A 1 273 ? -24.627 7.778 20.952 1.00 91.75 273 VAL A CA 1
ATOM 2146 C C . VAL A 1 273 ? -24.555 8.630 19.693 1.00 91.75 273 VAL A C 1
ATOM 2148 O O . VAL A 1 273 ? -25.585 9.137 19.238 1.00 91.75 273 VAL A O 1
ATOM 2151 N N . THR A 1 274 ? -23.358 8.798 19.137 1.00 90.31 274 THR A N 1
ATOM 2152 C CA . THR A 1 274 ? -23.118 9.581 17.918 1.00 90.31 274 THR A CA 1
ATOM 2153 C C . THR A 1 274 ? -22.323 8.757 16.916 1.00 90.31 274 THR A C 1
ATOM 2155 O O . THR A 1 274 ? -21.325 8.141 17.269 1.00 90.31 274 THR A O 1
ATOM 2158 N N . ALA A 1 275 ? -22.726 8.782 15.647 1.00 88.06 275 ALA A N 1
ATOM 2159 C CA . ALA A 1 275 ? -21.988 8.198 14.532 1.00 88.06 275 ALA A CA 1
ATOM 2160 C C . ALA A 1 275 ? -21.809 9.240 13.422 1.00 88.06 275 ALA A C 1
ATOM 2162 O O . ALA A 1 275 ? -22.652 10.108 13.248 1.00 88.06 275 ALA A O 1
ATOM 2163 N N . ASN A 1 276 ? -20.733 9.186 12.640 1.00 84.62 276 ASN A N 1
ATOM 2164 C CA . ASN A 1 276 ? -20.538 10.097 11.505 1.00 84.62 276 ASN A CA 1
ATOM 2165 C C . ASN A 1 276 ? -20.201 9.306 10.244 1.00 84.62 276 ASN A C 1
ATOM 2167 O O . ASN A 1 276 ? -19.043 8.979 9.995 1.00 84.62 276 ASN A O 1
ATOM 2171 N N . GLY A 1 277 ? -21.231 8.969 9.475 1.00 81.88 277 GLY A N 1
ATOM 2172 C CA . GLY A 1 277 ? -21.141 8.222 8.230 1.00 81.88 277 GLY A CA 1
ATOM 2173 C C . GLY A 1 277 ? -20.821 9.100 7.019 1.00 81.88 277 GLY A C 1
ATOM 2174 O O . GLY A 1 277 ? -21.140 10.287 6.987 1.00 81.88 277 GLY A O 1
ATOM 2175 N N . VAL A 1 278 ? -20.221 8.503 5.995 1.00 80.75 278 VAL A N 1
ATOM 2176 C CA . VAL A 1 278 ? -20.086 9.058 4.640 1.00 80.75 278 VAL A CA 1
ATOM 2177 C C . VAL A 1 278 ? -20.499 7.970 3.664 1.00 80.75 278 VAL A C 1
ATOM 2179 O O . VAL A 1 278 ? -20.066 6.840 3.847 1.00 80.75 278 VAL A O 1
ATOM 2182 N N . SER A 1 279 ? -21.306 8.295 2.655 1.00 78.81 279 SER A N 1
ATOM 2183 C CA . SER A 1 279 ? -21.708 7.384 1.574 1.00 78.81 279 SER A CA 1
ATOM 2184 C C . SER A 1 279 ? -21.990 8.165 0.281 1.00 78.81 279 SER A C 1
ATOM 2186 O O . SER A 1 279 ? -21.915 9.396 0.274 1.00 78.81 279 SER A O 1
ATOM 2188 N N . ALA A 1 280 ? -22.314 7.472 -0.814 1.00 77.88 280 ALA A N 1
ATOM 2189 C CA . ALA A 1 280 ? -22.553 8.085 -2.122 1.00 77.88 280 ALA A CA 1
ATOM 2190 C C . ALA A 1 280 ? -23.838 8.929 -2.212 1.00 77.88 280 ALA A C 1
ATOM 2192 O O . ALA A 1 280 ? -23.841 9.957 -2.887 1.00 77.88 280 ALA A O 1
ATOM 2193 N N . ASN A 1 281 ? -24.919 8.502 -1.555 1.00 78.69 281 ASN A N 1
ATOM 2194 C CA . ASN A 1 281 ? -26.259 9.096 -1.616 1.00 78.69 281 ASN A CA 1
ATOM 2195 C C . ASN A 1 281 ? -26.781 9.568 -0.241 1.00 78.69 281 ASN A C 1
ATOM 2197 O O . ASN A 1 281 ? -27.977 9.823 -0.097 1.00 78.69 281 ASN A O 1
ATOM 2201 N N . SER A 1 282 ? -25.897 9.721 0.747 1.00 86.56 282 SER A N 1
ATOM 2202 C CA . SER A 1 282 ? -26.157 9.991 2.176 1.00 86.56 282 SER A CA 1
ATOM 2203 C C . SER A 1 282 ? -26.345 8.739 3.045 1.00 86.56 282 SER A C 1
ATOM 2205 O O . SER A 1 282 ? -27.083 7.829 2.661 1.00 86.56 282 SER A O 1
ATOM 2207 N N . PRO A 1 283 ? -25.711 8.694 4.231 1.00 90.38 283 PRO A N 1
ATOM 2208 C CA . PRO A 1 283 ? -25.798 7.557 5.138 1.00 90.38 283 PRO A CA 1
ATOM 2209 C C . PRO A 1 283 ? -27.140 7.512 5.882 1.00 90.38 283 PRO A C 1
ATOM 2211 O O . PRO A 1 283 ? -27.686 8.544 6.278 1.00 90.38 283 PRO A O 1
ATOM 2214 N N . GLN A 1 284 ? -27.624 6.301 6.140 1.00 93.06 284 GLN A N 1
ATOM 2215 C CA . GLN A 1 284 ? -28.683 5.992 7.097 1.00 93.06 284 GLN A CA 1
ATOM 2216 C C . GLN A 1 284 ? -28.108 5.192 8.267 1.00 93.06 284 GLN A C 1
ATOM 2218 O O . GLN A 1 284 ? -27.244 4.342 8.059 1.00 93.06 284 GLN A O 1
ATOM 2223 N N . TYR A 1 285 ? -28.615 5.434 9.475 1.00 95.31 285 TYR A N 1
ATOM 2224 C CA . TYR A 1 285 ? -28.111 4.882 10.733 1.00 95.31 285 TYR A CA 1
ATOM 2225 C C . TYR A 1 285 ? -29.212 4.134 11.479 1.00 95.31 285 TYR A C 1
ATOM 2227 O O . TYR A 1 285 ? -30.298 4.679 11.664 1.00 95.31 285 TYR A O 1
ATOM 2235 N N . ARG A 1 286 ? -28.905 2.931 11.960 1.00 92.88 286 ARG A N 1
ATOM 2236 C CA . ARG A 1 286 ? -29.726 2.152 12.895 1.00 92.88 286 ARG A CA 1
ATOM 2237 C C . ARG A 1 286 ? -28.885 1.818 14.122 1.00 92.88 286 ARG A C 1
ATOM 2239 O O . ARG A 1 286 ? -27.771 1.330 13.968 1.00 92.88 286 ARG A O 1
ATOM 2246 N N . PHE A 1 287 ? -29.398 2.084 15.316 1.00 86.00 287 PHE A N 1
ATOM 2247 C CA . PHE A 1 287 ? -28.698 1.876 16.584 1.00 86.00 287 PHE A CA 1
ATOM 2248 C C . PHE A 1 287 ? -29.265 0.671 17.329 1.00 86.00 287 PHE A C 1
ATOM 2250 O O . PHE A 1 287 ? -30.486 0.516 17.418 1.00 86.00 287 PHE A O 1
ATOM 2257 N N . TRP A 1 288 ? -28.385 -0.131 17.915 1.00 86.50 288 TRP A N 1
ATOM 2258 C CA . TRP A 1 288 ? -28.717 -1.348 18.647 1.00 86.50 288 TRP A CA 1
ATOM 2259 C C . TRP A 1 288 ? -28.119 -1.344 20.052 1.00 86.50 288 TRP A C 1
ATOM 2261 O O . TRP A 1 288 ? -27.134 -0.659 20.329 1.00 86.50 288 TRP A O 1
ATOM 2271 N N . LEU A 1 289 ? -28.739 -2.137 20.920 1.00 85.31 289 LEU A N 1
ATOM 2272 C CA . LEU A 1 289 ? -28.254 -2.491 22.244 1.00 85.31 289 LEU A CA 1
ATOM 2273 C C . LEU A 1 289 ? -28.276 -4.015 22.384 1.00 85.31 289 LEU A C 1
ATOM 2275 O O . LEU A 1 289 ? -29.347 -4.620 22.290 1.00 85.31 289 LEU A O 1
ATOM 2279 N N . GLY A 1 290 ? -27.119 -4.618 22.625 1.00 62.19 290 GLY A N 1
ATOM 2280 C CA . GLY A 1 290 ? -26.973 -6.029 22.967 1.00 62.19 290 GLY A CA 1
ATOM 2281 C C . GLY A 1 290 ? -26.724 -6.192 24.461 1.00 62.19 290 GLY A C 1
ATOM 2282 O 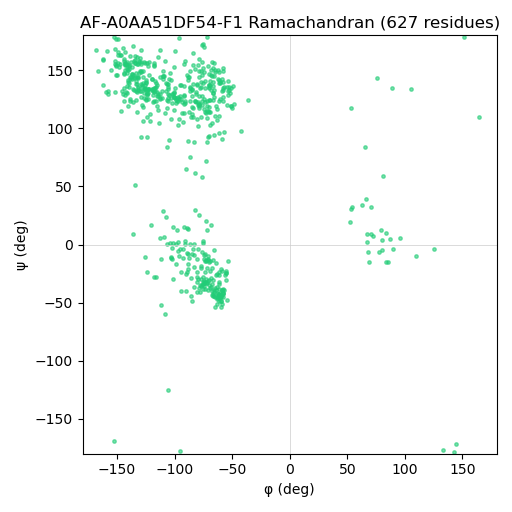O . GLY A 1 290 ? -25.803 -5.589 25.000 1.00 62.19 290 GLY A O 1
ATOM 2283 N N . ASP A 1 291 ? -27.527 -6.999 25.148 1.00 72.75 291 ASP A N 1
ATOM 2284 C CA . ASP A 1 291 ? -27.204 -7.466 26.498 1.00 72.75 291 ASP A CA 1
ATOM 2285 C C . ASP A 1 291 ? -26.221 -8.635 26.385 1.00 72.75 291 ASP A C 1
ATOM 2287 O O . ASP A 1 291 ? -26.600 -9.739 25.989 1.00 72.75 291 ASP A O 1
ATOM 2291 N N . LEU A 1 292 ? -24.958 -8.402 26.749 1.00 53.88 292 LEU A N 1
ATOM 2292 C CA . LEU A 1 292 ? -23.897 -9.400 26.593 1.00 53.88 292 LEU A CA 1
ATOM 2293 C C . LEU A 1 292 ? -24.004 -10.551 27.600 1.00 53.88 292 LEU A C 1
ATOM 2295 O O . LEU A 1 292 ? -23.376 -11.590 27.414 1.00 53.88 292 LEU A O 1
ATOM 2299 N N . LYS A 1 293 ? -24.818 -10.410 28.654 1.00 54.59 293 LYS A N 1
ATOM 2300 C CA . LYS A 1 293 ? -25.102 -11.507 29.586 1.00 54.59 293 LYS A CA 1
ATOM 2301 C C . LYS A 1 293 ? -26.119 -12.484 29.001 1.00 54.59 293 LYS A C 1
ATOM 2303 O O . LYS A 1 293 ? -25.990 -13.688 29.211 1.00 54.59 293 LYS A O 1
ATOM 2308 N N . THR A 1 294 ? -27.158 -11.977 28.337 1.00 54.78 294 THR A N 1
ATOM 2309 C CA . THR A 1 294 ? -28.271 -12.805 27.834 1.00 54.78 294 THR A CA 1
ATOM 2310 C C . THR A 1 294 ? -28.200 -13.093 26.336 1.00 54.78 294 THR A C 1
ATOM 2312 O O . THR A 1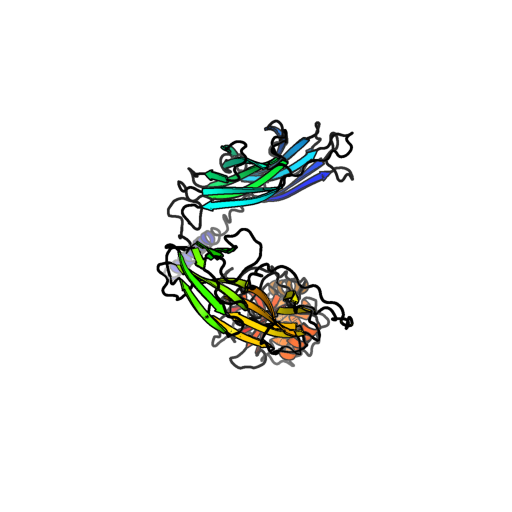 294 ? -28.946 -13.941 25.850 1.00 54.78 294 THR A O 1
ATOM 2315 N N . GLY A 1 295 ? -27.337 -12.389 25.599 1.00 43.00 295 GLY A N 1
ATOM 2316 C CA . GLY A 1 295 ? -27.249 -12.449 24.139 1.00 43.00 295 GLY A CA 1
ATOM 2317 C C . GLY A 1 295 ? -28.444 -11.811 23.422 1.00 43.00 295 GLY A C 1
ATOM 2318 O O . GLY A 1 295 ? -28.590 -11.974 22.212 1.00 43.00 295 GLY A O 1
ATOM 2319 N N . LYS A 1 296 ? -29.331 -11.112 24.146 1.00 56.62 296 LYS A N 1
ATOM 2320 C CA . LYS A 1 296 ? -30.533 -10.497 23.571 1.00 56.62 296 LYS A CA 1
ATOM 2321 C C . LYS A 1 296 ? -30.218 -9.123 22.992 1.00 56.62 296 LYS A C 1
ATOM 2323 O O . LYS A 1 296 ? -29.626 -8.280 23.660 1.00 56.62 296 LYS A O 1
ATOM 2328 N N . TRP A 1 297 ? -30.702 -8.886 21.779 1.00 64.56 297 TRP A N 1
ATOM 2329 C CA . TRP A 1 297 ? -30.519 -7.636 21.048 1.00 64.56 297 TRP A CA 1
ATOM 2330 C C . TRP A 1 297 ? -31.820 -6.851 20.942 1.00 64.56 297 TRP A C 1
ATOM 2332 O O . TRP A 1 297 ? -32.895 -7.416 20.737 1.00 64.56 297 TRP A O 1
ATOM 2342 N N . LYS A 1 298 ? -31.711 -5.528 21.048 1.00 78.38 298 LYS A N 1
ATOM 2343 C CA . LYS A 1 298 ? -32.817 -4.584 20.902 1.00 78.38 298 LYS A CA 1
ATOM 2344 C C . LYS A 1 298 ? -32.415 -3.446 19.970 1.00 78.38 298 LYS A C 1
ATOM 2346 O O . LYS A 1 298 ? -31.353 -2.854 20.137 1.00 78.38 298 LYS A O 1
ATOM 2351 N N . ILE A 1 299 ? -33.302 -3.076 19.049 1.00 81.56 299 ILE A N 1
ATOM 2352 C CA . ILE A 1 299 ? -33.163 -1.842 18.267 1.00 81.56 299 ILE A CA 1
ATOM 2353 C C . ILE A 1 299 ? -33.453 -0.653 19.189 1.00 81.56 299 ILE A C 1
ATOM 2355 O O . ILE A 1 299 ? -34.551 -0.527 19.735 1.00 81.56 299 ILE A O 1
ATOM 2359 N N . LEU A 1 300 ? -32.463 0.221 19.370 1.00 83.81 300 LEU A N 1
ATOM 2360 C CA . LEU A 1 300 ? -32.642 1.509 20.042 1.00 83.81 300 LEU A CA 1
ATOM 2361 C C . LEU A 1 300 ? -33.287 2.531 19.103 1.00 83.81 300 LEU A C 1
ATOM 2363 O O . LEU A 1 300 ? -34.109 3.334 19.541 1.00 83.81 300 LEU A O 1
ATOM 2367 N N . LYS A 1 301 ? -32.921 2.497 17.816 1.00 91.50 301 LYS A N 1
ATOM 2368 C CA . LYS A 1 301 ? -33.499 3.337 16.760 1.00 91.50 301 LYS A CA 1
ATOM 2369 C C . LYS A 1 301 ? -33.292 2.703 15.397 1.00 91.50 301 LYS A C 1
ATOM 2371 O O . LYS A 1 301 ? -32.165 2.346 15.073 1.00 91.50 301 LYS A O 1
ATOM 2376 N N . ASP A 1 302 ? -34.362 2.592 14.619 1.00 91.19 302 ASP A N 1
ATOM 2377 C CA . ASP A 1 302 ? -34.301 2.051 13.260 1.00 91.19 302 ASP A CA 1
ATOM 2378 C C . ASP A 1 302 ? -33.717 3.061 12.251 1.00 91.19 302 ASP A C 1
ATOM 2380 O O . ASP A 1 302 ? -33.487 4.224 12.597 1.00 91.19 302 ASP A O 1
ATOM 2384 N N . TYR A 1 303 ? -33.455 2.611 11.019 1.00 91.00 303 TYR A N 1
ATOM 2385 C CA . TYR A 1 303 ? -32.785 3.386 9.978 1.00 91.00 303 TYR A CA 1
ATOM 2386 C C . TYR A 1 303 ? -33.388 4.775 9.780 1.00 91.00 303 TYR A C 1
ATOM 2388 O O . TYR A 1 303 ? -34.519 4.933 9.324 1.00 91.00 303 TYR A O 1
ATOM 2396 N N . SER A 1 304 ? -32.580 5.802 10.036 1.00 94.00 304 SER A N 1
ATOM 2397 C CA . SER A 1 304 ? -32.905 7.181 9.681 1.00 94.00 304 SER A CA 1
ATOM 2398 C C . SER A 1 304 ? -31.660 7.964 9.263 1.00 94.00 304 SER A C 1
ATOM 2400 O O . SER A 1 304 ? -30.532 7.506 9.431 1.00 94.00 304 SER A O 1
ATOM 2402 N N . SER A 1 305 ? -31.843 9.164 8.711 1.00 91.81 305 SER A N 1
ATOM 2403 C CA . SER A 1 305 ? -30.736 10.088 8.413 1.00 91.81 305 SER A CA 1
ATOM 2404 C C . SER A 1 305 ? -30.108 10.702 9.672 1.00 91.81 305 SER A C 1
ATOM 2406 O O . SER A 1 305 ? -29.064 11.349 9.596 1.00 91.81 305 SER A O 1
ATOM 2408 N N . THR A 1 306 ? -30.726 10.517 10.842 1.00 94.88 306 THR A N 1
ATOM 2409 C CA . THR A 1 306 ? -30.224 11.058 12.102 1.00 94.88 306 THR A CA 1
ATOM 2410 C C . THR A 1 306 ? -29.093 10.194 12.634 1.00 94.88 306 THR A C 1
ATOM 2412 O O . THR A 1 306 ? -29.276 9.032 12.987 1.00 94.88 306 THR A O 1
ATOM 2415 N N . ASN A 1 307 ? -27.938 10.811 12.801 1.00 93.75 307 ASN A N 1
ATOM 2416 C CA . ASN A 1 307 ? -26.701 10.150 13.185 1.00 93.75 307 ASN A CA 1
ATOM 2417 C C . ASN A 1 307 ? -26.484 10.063 14.710 1.00 93.75 307 ASN A C 1
ATOM 2419 O O . ASN A 1 307 ? -25.376 9.794 15.171 1.00 93.75 307 ASN A O 1
ATOM 2423 N N . THR A 1 308 ? -27.532 10.319 15.496 1.00 93.69 308 THR A N 1
ATOM 2424 C CA . THR A 1 308 ? -27.500 10.309 16.961 1.00 93.69 308 THR A CA 1
ATOM 2425 C C . THR A 1 308 ? -28.747 9.666 17.569 1.00 93.69 308 THR A C 1
ATOM 2427 O O . THR A 1 308 ? -29.840 9.675 16.978 1.00 93.69 308 THR A O 1
ATOM 2430 N N . ILE A 1 309 ? -28.579 9.147 18.788 1.00 95.25 309 ILE A N 1
ATOM 2431 C CA . ILE A 1 309 ? -29.658 8.753 19.700 1.00 95.25 309 ILE A CA 1
ATOM 2432 C C . ILE A 1 309 ? -29.277 9.077 21.149 1.00 95.25 309 ILE A C 1
ATOM 2434 O O . ILE A 1 309 ? -28.106 9.059 21.518 1.00 95.25 309 ILE A O 1
ATOM 2438 N N . THR A 1 310 ? -30.277 9.358 21.982 1.00 92.50 310 THR A N 1
ATOM 2439 C CA . THR A 1 310 ? -30.141 9.355 23.438 1.00 92.50 310 THR A CA 1
ATOM 2440 C C . THR A 1 310 ? -30.860 8.146 24.017 1.00 92.50 310 THR A C 1
ATOM 2442 O O . THR A 1 310 ? -32.011 7.885 23.674 1.00 92.50 310 THR A O 1
ATOM 2445 N N . TRP A 1 311 ? -30.190 7.425 24.906 1.00 88.88 311 TRP A N 1
ATOM 2446 C CA . TRP A 1 311 ? -30.703 6.222 25.548 1.00 88.88 311 TRP A CA 1
ATOM 2447 C C . TRP A 1 311 ? -30.489 6.280 27.064 1.00 88.88 311 TRP A C 1
ATOM 2449 O O . TRP A 1 311 ? -29.474 6.789 27.533 1.00 88.88 311 TRP A O 1
ATOM 2459 N N . THR A 1 312 ? -31.455 5.762 27.825 1.00 89.88 312 THR A N 1
ATOM 2460 C CA . THR A 1 312 ? -31.392 5.641 29.287 1.00 89.88 312 THR A CA 1
ATOM 2461 C C . THR A 1 312 ? -31.376 4.160 29.669 1.00 89.88 312 THR A C 1
ATOM 2463 O O . THR A 1 312 ? -32.370 3.470 29.420 1.00 89.88 312 THR A O 1
ATOM 2466 N N . PRO A 1 313 ? -30.296 3.647 30.278 1.00 86.56 313 PRO A N 1
ATOM 2467 C CA . PRO A 1 313 ? -30.243 2.270 30.736 1.00 86.56 313 PRO A CA 1
ATOM 2468 C C . PRO A 1 313 ? -31.169 2.051 31.925 1.00 86.56 313 PRO A C 1
ATOM 2470 O O . PRO A 1 313 ? -31.161 2.831 32.877 1.00 86.56 313 PRO A O 1
ATOM 2473 N N . THR A 1 314 ? -31.923 0.956 31.909 1.00 87.12 314 THR A N 1
ATOM 2474 C CA . THR A 1 314 ? -32.830 0.574 33.003 1.00 87.12 314 THR A CA 1
ATOM 2475 C C . THR A 1 314 ? -32.273 -0.543 33.880 1.00 87.12 314 THR A C 1
ATOM 2477 O O . THR A 1 314 ? -32.830 -0.830 34.935 1.00 87.12 314 THR A O 1
ATOM 2480 N N . GLN A 1 315 ? -31.179 -1.182 33.465 1.00 82.38 315 GLN A N 1
ATOM 2481 C CA . GLN A 1 315 ? -30.585 -2.316 34.161 1.00 82.38 315 GLN A CA 1
ATOM 2482 C C . GLN A 1 315 ? -29.065 -2.190 34.188 1.00 82.38 315 GLN A C 1
ATOM 2484 O O . GLN A 1 315 ? -28.451 -1.710 33.235 1.00 82.38 315 GLN A O 1
ATOM 2489 N N . LYS A 1 316 ? -28.467 -2.627 35.300 1.00 85.06 316 LYS A N 1
ATOM 2490 C CA . LYS A 1 316 ? -27.016 -2.786 35.409 1.00 85.06 316 LYS A CA 1
ATOM 2491 C C . LYS A 1 316 ? -26.584 -4.020 34.623 1.00 85.06 316 LYS A C 1
ATOM 2493 O O . LYS A 1 316 ? -27.311 -5.012 34.583 1.00 85.06 316 LYS A O 1
ATOM 2498 N N . GLY A 1 317 ? -25.385 -3.988 34.069 1.00 74.88 317 GLY A N 1
ATOM 2499 C CA . GLY A 1 317 ? -24.875 -5.085 33.261 1.00 74.88 317 GLY A CA 1
ATOM 2500 C C . GLY A 1 317 ? -23.889 -4.602 32.218 1.00 74.88 317 GLY A C 1
ATOM 2501 O O . GLY A 1 317 ? -23.613 -3.407 32.116 1.00 74.88 317 GLY A O 1
ATOM 2502 N N . ARG A 1 318 ? -23.362 -5.552 31.455 1.00 70.50 318 ARG A N 1
ATOM 2503 C CA . ARG A 1 318 ? -22.466 -5.270 30.344 1.00 70.50 318 ARG A CA 1
ATOM 2504 C C . ARG A 1 318 ? -23.256 -5.329 29.046 1.00 70.50 318 ARG A C 1
ATOM 2506 O O . ARG A 1 318 ? -23.927 -6.327 28.783 1.00 70.50 318 ARG A O 1
ATOM 2513 N N . PHE A 1 319 ? -23.175 -4.263 28.265 1.00 73.94 319 PHE A N 1
ATOM 2514 C CA . PHE A 1 319 ? -23.939 -4.110 27.036 1.00 73.94 319 PHE A CA 1
ATOM 2515 C C . PHE A 1 319 ? -23.026 -3.715 25.881 1.00 73.94 319 PHE A C 1
ATOM 2517 O O . PHE A 1 319 ? -22.062 -2.989 26.095 1.00 73.94 319 PHE A O 1
ATOM 2524 N N . GLU A 1 320 ? -23.364 -4.135 24.668 1.00 78.31 320 GLU A N 1
ATOM 2525 C CA . GLU A 1 320 ? -22.800 -3.569 23.444 1.00 78.31 320 GLU A CA 1
ATOM 2526 C C . GLU A 1 320 ? -23.774 -2.527 22.892 1.00 78.31 320 GLU A C 1
ATOM 2528 O O . GLU A 1 320 ? -24.957 -2.810 22.685 1.00 78.31 320 GLU A O 1
ATOM 2533 N N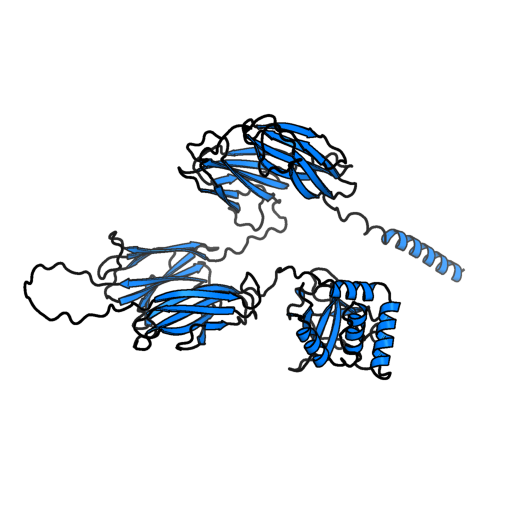 . VAL A 1 321 ? -23.285 -1.314 22.643 1.00 78.19 321 VAL A N 1
ATOM 2534 C CA . VAL A 1 321 ? -24.012 -0.297 21.879 1.00 78.19 321 VAL A CA 1
ATOM 2535 C C . VAL A 1 321 ? -23.418 -0.257 20.483 1.00 78.19 321 VAL A C 1
ATOM 2537 O O . VAL A 1 321 ? -22.232 0.033 20.337 1.00 78.19 321 VAL A O 1
ATOM 2540 N N . SER A 1 322 ? -24.227 -0.493 19.451 1.00 69.50 322 SER A N 1
ATOM 2541 C CA . SER A 1 322 ? -23.745 -0.514 18.068 1.00 69.50 322 SER A CA 1
ATOM 2542 C C . SER A 1 322 ? -24.567 0.358 17.124 1.00 69.50 322 SER A C 1
ATOM 2544 O O . SER A 1 322 ? -25.720 0.707 17.385 1.00 69.50 322 SER A O 1
ATOM 2546 N N . VAL A 1 323 ? -23.946 0.765 16.018 1.00 84.50 323 VAL A N 1
ATOM 2547 C CA . VAL A 1 323 ? -24.561 1.499 14.914 1.00 84.50 323 VAL A CA 1
ATOM 2548 C C . VAL A 1 323 ? -24.298 0.768 13.607 1.00 84.50 323 VAL A C 1
ATOM 2550 O O . VAL A 1 323 ? -23.158 0.478 13.251 1.00 84.50 323 VAL A O 1
ATOM 2553 N N . HIS A 1 324 ? -25.366 0.487 12.874 1.00 85.00 324 HIS A N 1
ATOM 2554 C CA . HIS A 1 324 ? -25.332 -0.048 11.524 1.00 85.00 324 HIS A CA 1
ATOM 2555 C C . HIS A 1 324 ? -25.567 1.104 10.549 1.00 85.00 324 HIS A C 1
ATOM 2557 O O . HIS A 1 324 ? -26.555 1.830 10.668 1.00 85.00 324 HIS A O 1
ATOM 2563 N N . VAL A 1 325 ? -24.677 1.268 9.574 1.00 77.75 325 VAL A N 1
ATOM 2564 C CA . VAL A 1 325 ? -24.707 2.355 8.593 1.00 77.75 325 VAL A CA 1
ATOM 2565 C C . VAL A 1 325 ? -24.755 1.793 7.182 1.00 77.75 325 VAL A C 1
ATOM 2567 O O . VAL A 1 325 ? -24.000 0.879 6.845 1.00 77.75 325 VAL A O 1
ATOM 2570 N N . ARG A 1 326 ? -25.640 2.347 6.355 1.00 80.19 326 ARG A N 1
ATOM 2571 C CA . ARG A 1 326 ? -25.757 2.033 4.924 1.00 80.19 326 ARG A CA 1
ATOM 2572 C C . ARG A 1 326 ? -25.968 3.291 4.103 1.00 80.19 326 ARG A C 1
ATOM 2574 O O . ARG A 1 326 ? -26.460 4.291 4.619 1.00 80.19 326 ARG A O 1
ATOM 2581 N N . ASP A 1 327 ? -25.634 3.230 2.826 1.00 87.06 327 ASP A N 1
ATOM 2582 C CA . ASP A 1 327 ? -26.067 4.213 1.850 1.00 87.06 327 ASP A CA 1
ATOM 2583 C C . ASP A 1 327 ? -27.598 4.226 1.730 1.00 87.06 327 ASP A C 1
ATOM 2585 O O . ASP A 1 327 ? -28.237 3.174 1.754 1.00 87.06 327 ASP A O 1
ATOM 2589 N N . SER A 1 328 ? -28.195 5.408 1.569 1.00 86.00 328 SER A N 1
ATOM 2590 C CA . SER A 1 328 ? -29.651 5.576 1.464 1.00 86.00 328 SER A CA 1
ATOM 2591 C C . SER A 1 328 ? -30.291 4.825 0.293 1.00 86.00 328 SER A C 1
ATOM 2593 O O . SER A 1 328 ? -31.489 4.552 0.336 1.00 86.00 328 SER A O 1
ATOM 2595 N N . LYS A 1 329 ? -29.512 4.473 -0.739 1.00 82.12 329 LYS A N 1
ATOM 2596 C CA . LYS A 1 329 ? -29.964 3.656 -1.876 1.00 82.12 329 LYS A CA 1
ATOM 2597 C C . LYS A 1 329 ? -29.525 2.193 -1.785 1.00 82.12 329 LYS A C 1
ATOM 2599 O O . LYS A 1 329 ? -29.804 1.421 -2.704 1.00 82.12 329 LYS A O 1
ATOM 2604 N N . SER A 1 330 ? -28.824 1.803 -0.721 1.00 78.12 330 SER A N 1
ATOM 2605 C CA . SER A 1 330 ? -28.377 0.425 -0.547 1.00 78.12 330 SER A CA 1
ATOM 2606 C C . SER A 1 330 ? -29.557 -0.501 -0.275 1.00 78.12 330 SER A C 1
ATOM 2608 O O . SER A 1 330 ? -30.441 -0.189 0.521 1.00 78.12 330 SER A O 1
ATOM 2610 N N . LYS A 1 331 ? -29.545 -1.673 -0.917 1.00 72.31 331 LYS A N 1
ATOM 2611 C CA . LYS A 1 331 ? -30.457 -2.782 -0.594 1.00 72.31 331 LYS A CA 1
ATOM 2612 C C . LYS A 1 331 ? -29.898 -3.696 0.501 1.00 72.31 331 LYS A C 1
ATOM 2614 O O . LYS A 1 331 ? -30.605 -4.593 0.948 1.00 72.31 331 LYS A O 1
ATOM 2619 N N . ALA A 1 332 ? -28.638 -3.505 0.900 1.00 57.44 332 ALA A N 1
ATOM 2620 C CA . ALA A 1 332 ? -28.053 -4.246 2.006 1.00 57.44 332 ALA A CA 1
ATOM 2621 C C . ALA A 1 332 ? -28.708 -3.817 3.326 1.00 57.44 332 ALA A C 1
ATOM 2623 O O . ALA A 1 332 ? -29.058 -2.646 3.509 1.00 57.44 332 ALA A O 1
ATOM 2624 N N . ASP A 1 333 ? -28.852 -4.760 4.260 1.00 51.84 333 ASP A N 1
ATOM 2625 C CA . ASP A 1 333 ? -29.346 -4.431 5.597 1.00 51.84 333 ASP A CA 1
ATOM 2626 C C . ASP A 1 333 ? -28.410 -3.410 6.255 1.00 51.84 333 ASP A C 1
ATOM 2628 O O . ASP A 1 333 ? -28.883 -2.386 6.721 1.00 51.84 333 ASP A O 1
ATOM 2632 N N . TYR A 1 334 ? -27.089 -3.596 6.161 1.00 67.31 334 TYR A N 1
ATOM 2633 C CA . TYR A 1 334 ? -26.065 -2.612 6.524 1.00 67.31 334 TYR A CA 1
ATOM 2634 C C . TYR A 1 334 ? -24.826 -2.732 5.620 1.00 67.31 334 TYR A C 1
ATOM 2636 O O . TYR A 1 334 ? -24.622 -3.754 4.972 1.00 67.31 334 TYR A O 1
ATOM 2644 N N . GLU A 1 335 ? -23.968 -1.708 5.596 1.00 57.81 335 GLU A N 1
ATOM 2645 C CA . GLU A 1 335 ? -22.689 -1.727 4.856 1.00 57.81 335 GLU A CA 1
ATOM 2646 C C . GLU A 1 335 ? -21.471 -1.588 5.788 1.00 57.81 335 GLU A C 1
ATOM 2648 O O . GLU A 1 335 ? -20.377 -2.091 5.497 1.00 57.81 335 GLU A O 1
ATOM 2653 N N . VAL A 1 336 ? -21.660 -0.917 6.930 1.00 62.91 336 VAL A N 1
ATOM 2654 C CA . VAL A 1 336 ? -20.658 -0.731 7.987 1.00 62.91 336 VAL A CA 1
ATOM 2655 C C . VAL A 1 336 ? -21.323 -0.840 9.354 1.00 62.91 336 VAL A C 1
ATOM 2657 O O . VAL A 1 336 ? -22.399 -0.287 9.553 1.00 62.91 336 VAL A O 1
ATOM 2660 N N . VAL A 1 337 ? -20.659 -1.495 10.306 1.00 60.25 337 VAL A N 1
ATOM 2661 C CA . VAL A 1 337 ? -21.052 -1.520 11.721 1.00 60.25 337 VAL A CA 1
ATOM 2662 C C . VAL A 1 337 ? -19.926 -0.929 12.570 1.00 60.25 337 VAL A C 1
ATOM 2664 O O . VAL A 1 337 ? -18.747 -1.110 12.254 1.00 60.25 337 VAL A O 1
ATOM 2667 N N . LYS A 1 338 ? -20.279 -0.184 13.619 1.00 70.19 338 LYS A N 1
ATOM 2668 C CA . LYS A 1 338 ? -19.373 0.221 14.706 1.00 70.19 338 LYS A CA 1
ATOM 2669 C C . LYS A 1 338 ? -20.050 -0.012 16.046 1.00 70.19 338 LYS A C 1
ATOM 2671 O O . LYS A 1 338 ? -21.266 0.118 16.120 1.00 70.19 338 LYS A O 1
ATOM 2676 N N . PHE A 1 339 ? -19.275 -0.347 17.069 1.00 72.56 339 PHE A N 1
ATOM 2677 C CA . PHE A 1 339 ? -19.803 -0.666 18.387 1.00 72.56 339 PHE A CA 1
ATOM 2678 C C . PHE A 1 339 ? -18.841 -0.286 19.514 1.00 72.56 339 PHE A C 1
ATOM 2680 O O . PHE A 1 339 ? -17.659 -0.032 19.273 1.00 72.56 339 PHE A O 1
ATOM 2687 N N . GLU A 1 340 ? -19.378 -0.221 20.730 1.00 68.06 340 GLU A N 1
ATOM 2688 C CA . GLU A 1 340 ? -18.655 -0.002 21.982 1.00 68.06 340 GLU A CA 1
ATOM 2689 C C . GLU A 1 340 ? -19.299 -0.850 23.090 1.00 68.06 340 GLU A C 1
ATOM 2691 O O . GLU A 1 340 ? -20.511 -0.783 23.312 1.00 68.06 340 GLU A O 1
ATOM 2696 N N . ASP A 1 341 ? -18.476 -1.628 23.795 1.00 74.12 341 ASP A N 1
ATOM 2697 C CA . ASP A 1 341 ? -18.864 -2.337 25.015 1.00 74.12 341 ASP A CA 1
ATOM 2698 C C . ASP A 1 341 ? -18.871 -1.368 26.200 1.00 74.12 341 ASP A C 1
ATOM 2700 O O . ASP A 1 341 ? -17.862 -0.721 26.491 1.00 74.12 341 ASP A O 1
ATOM 2704 N N . ILE A 1 342 ? -19.974 -1.329 26.942 1.00 74.19 342 ILE A N 1
ATOM 2705 C CA . ILE A 1 342 ? -20.139 -0.476 28.118 1.00 74.19 342 ILE A CA 1
ATOM 2706 C C . ILE A 1 342 ? -20.556 -1.285 29.353 1.00 74.19 342 ILE A C 1
ATOM 2708 O O . ILE A 1 342 ? -21.434 -2.149 29.304 1.00 74.19 342 ILE A O 1
ATOM 2712 N N . ASP A 1 343 ? -19.939 -0.968 30.491 1.00 78.00 343 ASP A N 1
ATOM 2713 C CA . ASP A 1 343 ? -20.296 -1.505 31.807 1.00 78.00 343 ASP A CA 1
ATOM 2714 C C . ASP A 1 343 ? -21.234 -0.516 32.519 1.00 78.00 343 ASP A C 1
ATOM 2716 O O . ASP A 1 343 ? -20.807 0.551 32.968 1.00 78.00 343 ASP A O 1
ATOM 2720 N N . ILE A 1 344 ? -22.516 -0.867 32.642 1.00 81.81 344 ILE A N 1
ATOM 2721 C CA . ILE A 1 344 ? -23.527 -0.051 33.325 1.00 81.81 344 ILE A CA 1
ATOM 2722 C C . ILE A 1 344 ? -23.611 -0.468 34.782 1.00 81.81 344 ILE A C 1
ATOM 2724 O O . ILE A 1 344 ? -23.952 -1.610 35.103 1.00 81.81 344 ILE A O 1
ATOM 2728 N N . ILE A 1 345 ? -23.359 0.484 35.673 1.00 81.88 345 ILE A N 1
ATOM 2729 C CA . ILE A 1 345 ? -23.401 0.270 37.121 1.00 81.88 345 ILE A CA 1
ATOM 2730 C C . ILE A 1 345 ? -24.619 0.950 37.757 1.00 81.88 345 ILE A C 1
ATOM 2732 O O . ILE A 1 345 ? -25.199 1.885 37.204 1.00 81.88 345 ILE A O 1
ATOM 2736 N N . SER A 1 346 ? -25.027 0.492 38.938 1.00 81.12 346 SER A N 1
ATOM 2737 C CA . SER A 1 346 ? -26.069 1.167 39.717 1.00 81.12 346 SER A CA 1
ATOM 2738 C C . SER A 1 346 ? -25.592 2.545 40.182 1.00 81.12 346 SER A C 1
ATOM 2740 O O . SER A 1 346 ? -24.424 2.721 40.531 1.00 81.12 346 SER A O 1
ATOM 2742 N N . THR A 1 347 ? -26.497 3.519 40.248 1.00 66.19 347 THR A N 1
ATOM 2743 C CA . THR A 1 347 ? -26.257 4.744 41.015 1.00 66.19 347 THR A CA 1
ATOM 2744 C C . THR A 1 347 ? -26.255 4.380 42.496 1.00 66.19 347 THR A C 1
ATOM 2746 O O . THR A 1 347 ? -27.285 3.961 43.019 1.00 66.19 347 THR A O 1
ATOM 2749 N N . SER A 1 348 ? -25.119 4.509 43.183 1.00 50.41 348 SER A N 1
ATOM 2750 C CA . SER A 1 348 ? -25.116 4.499 44.646 1.00 50.41 348 SER A CA 1
ATOM 2751 C C . SER A 1 348 ? -25.922 5.711 45.115 1.00 50.41 348 SER A C 1
ATOM 2753 O O . SER A 1 348 ? -25.465 6.846 44.963 1.00 50.41 348 SER A O 1
ATOM 2755 N N . GLN A 1 349 ? -27.133 5.479 45.625 1.00 38.72 349 GLN A N 1
ATOM 2756 C CA . GLN A 1 349 ? -27.786 6.451 46.491 1.00 38.72 349 GLN A CA 1
ATOM 2757 C C . GLN A 1 349 ? -26.871 6.633 47.699 1.00 38.72 349 GLN A C 1
ATOM 2759 O O . GLN A 1 349 ? -26.475 5.653 48.328 1.00 38.72 349 GLN A O 1
ATOM 2764 N N . GLY A 1 350 ? -26.485 7.876 47.974 1.00 43.50 350 GLY A N 1
ATOM 2765 C CA . GLY A 1 350 ? -25.925 8.195 49.275 1.00 43.50 350 GLY A CA 1
ATOM 2766 C C . GLY A 1 350 ? -26.958 7.825 50.330 1.00 43.50 350 GLY A C 1
ATOM 2767 O O . GLY A 1 350 ? -28.111 8.237 50.218 1.00 43.50 350 GLY A O 1
ATOM 2768 N N . ASN A 1 351 ? -26.552 7.035 51.315 1.00 31.20 351 ASN A N 1
ATOM 2769 C CA . ASN A 1 351 ? -27.206 7.057 52.607 1.00 31.20 351 ASN A CA 1
ATOM 2770 C C . ASN A 1 351 ? -26.149 6.954 53.706 1.00 31.20 351 ASN A C 1
ATOM 2772 O O . ASN A 1 351 ? -25.175 6.211 53.589 1.00 31.20 351 ASN A O 1
ATOM 2776 N N . THR A 1 352 ? -26.351 7.809 54.694 1.00 37.19 352 THR A N 1
ATOM 2777 C CA . THR A 1 352 ? -25.589 8.047 55.916 1.00 37.19 352 THR A CA 1
ATOM 2778 C C . THR A 1 352 ? -25.647 6.858 56.878 1.00 37.19 352 THR A C 1
ATOM 2780 O O . THR A 1 352 ? -26.646 6.148 56.894 1.00 37.19 352 THR A O 1
ATOM 2783 N N . ASP A 1 353 ? -24.584 6.728 57.677 1.00 38.97 353 ASP A N 1
ATOM 2784 C CA . ASP A 1 353 ? -24.429 5.999 58.947 1.00 38.97 353 ASP A CA 1
ATOM 2785 C C . ASP A 1 353 ? -24.811 4.508 59.031 1.00 38.97 353 ASP A C 1
ATOM 2787 O O . ASP A 1 353 ? -25.980 4.144 59.009 1.00 38.97 353 ASP A O 1
ATOM 2791 N N . ASP A 1 354 ? -23.815 3.658 59.318 1.00 31.83 354 ASP A N 1
ATOM 2792 C CA . ASP A 1 354 ? -23.936 2.708 60.433 1.00 31.83 354 ASP A CA 1
ATOM 2793 C C . ASP A 1 354 ? -22.554 2.364 61.014 1.00 31.83 354 ASP A C 1
ATOM 2795 O O . ASP A 1 354 ? -21.584 2.072 60.310 1.00 31.83 354 ASP A O 1
ATOM 2799 N N . ASN A 1 355 ? -22.493 2.450 62.335 1.00 41.34 355 ASN A N 1
ATOM 2800 C CA . ASN A 1 355 ? -21.342 2.313 63.199 1.00 41.34 355 ASN A CA 1
ATOM 2801 C C . ASN A 1 355 ? -21.446 0.930 63.862 1.00 41.34 355 ASN A C 1
ATOM 2803 O O . ASN A 1 355 ? -22.023 0.800 64.936 1.00 41.34 355 ASN A O 1
ATOM 2807 N N . THR A 1 356 ? -20.885 -0.118 63.252 1.00 34.66 356 THR A N 1
ATOM 2808 C CA . THR A 1 356 ? -20.709 -1.422 63.917 1.00 34.66 356 THR A CA 1
ATOM 2809 C C . THR A 1 356 ? -19.358 -2.061 63.564 1.00 34.66 356 THR A C 1
ATOM 2811 O O . THR A 1 356 ? -19.034 -2.348 62.415 1.00 34.66 356 THR A O 1
ATOM 2814 N N . LYS A 1 357 ? -18.534 -2.285 64.593 1.00 31.92 357 LYS A N 1
ATOM 2815 C CA . LYS A 1 357 ? -17.339 -3.159 64.599 1.00 31.92 357 LYS A CA 1
ATOM 2816 C C . LYS A 1 357 ? -17.741 -4.496 65.261 1.00 31.92 357 LYS A C 1
ATOM 2818 O O . LYS A 1 357 ? -18.712 -4.469 66.017 1.00 31.92 357 LYS A O 1
ATOM 2823 N N . PRO A 1 358 ? -16.967 -5.605 65.197 1.00 47.59 358 PRO A N 1
ATOM 2824 C CA . PRO A 1 358 ? -15.829 -5.966 64.337 1.00 47.59 358 PRO A CA 1
ATOM 2825 C C . PRO A 1 358 ? -15.986 -7.361 63.664 1.00 47.59 358 PRO A C 1
ATOM 2827 O O . PRO A 1 358 ? -16.605 -8.267 64.214 1.00 47.59 358 PRO A O 1
ATOM 2830 N N . GLY A 1 359 ? -15.326 -7.601 62.526 1.00 28.81 359 GLY A N 1
ATOM 2831 C CA . GLY A 1 359 ? -15.203 -8.937 61.924 1.00 28.81 359 GLY A CA 1
ATOM 2832 C C . GLY A 1 359 ? -13.818 -9.136 61.314 1.00 28.81 359 GLY A C 1
ATOM 2833 O O . GLY A 1 359 ? -13.335 -8.250 60.621 1.00 28.81 359 GLY A O 1
ATOM 2834 N N . LYS A 1 360 ? -13.175 -10.269 61.629 1.00 32.72 360 LYS A N 1
ATOM 2835 C CA . LYS A 1 360 ? -11.866 -10.722 61.125 1.00 32.72 360 LYS A CA 1
ATOM 2836 C C . LYS A 1 360 ? -11.656 -10.353 59.653 1.00 32.72 360 LYS A C 1
ATOM 2838 O O . LYS A 1 360 ? -12.427 -10.803 58.809 1.00 32.72 360 LYS A O 1
ATOM 2843 N N . ASP A 1 361 ? -10.563 -9.646 59.370 1.00 33.66 361 ASP A N 1
ATOM 2844 C CA . ASP A 1 361 ? -9.954 -9.594 58.041 1.00 33.66 361 ASP A CA 1
ATOM 2845 C C . ASP A 1 361 ? -9.586 -11.028 57.637 1.00 33.66 361 ASP A C 1
ATOM 2847 O O . ASP A 1 361 ? -8.530 -11.561 57.975 1.00 33.66 361 ASP A O 1
ATOM 2851 N N . THR A 1 362 ? -10.505 -11.711 56.962 1.00 34.97 362 THR A N 1
ATOM 2852 C CA . THR A 1 362 ? -10.109 -12.741 56.013 1.00 34.97 362 THR A CA 1
ATOM 2853 C C . THR A 1 362 ? -9.546 -11.985 54.829 1.00 34.97 362 THR A C 1
ATOM 2855 O O . THR A 1 362 ? -10.310 -11.283 54.169 1.00 34.97 362 THR A O 1
ATOM 2858 N N . ASP A 1 363 ? -8.243 -12.113 54.587 1.00 37.28 363 ASP A N 1
ATOM 2859 C CA . ASP A 1 363 ? -7.567 -11.604 53.397 1.00 37.28 363 ASP A CA 1
ATOM 2860 C C . ASP A 1 363 ? -8.420 -11.874 52.147 1.00 37.28 363 ASP A C 1
ATOM 2862 O O . ASP A 1 363 ? -8.415 -12.973 51.579 1.00 37.28 363 ASP A O 1
ATOM 2866 N N . ILE A 1 364 ? -9.181 -10.869 51.701 1.00 39.69 364 ILE A N 1
ATOM 2867 C CA . ILE A 1 364 ? -9.825 -10.899 50.395 1.00 39.69 364 ILE A CA 1
ATOM 2868 C C . ILE A 1 364 ? -8.675 -10.749 49.413 1.00 39.69 364 ILE A C 1
ATOM 2870 O O . ILE A 1 364 ? -8.244 -9.641 49.091 1.00 39.69 364 ILE A O 1
ATOM 2874 N N . LYS A 1 365 ? -8.143 -11.890 48.960 1.00 42.62 365 LYS A N 1
ATOM 2875 C CA . LYS A 1 365 ? -7.180 -11.937 47.864 1.00 42.62 365 LYS A CA 1
ATOM 2876 C C . LYS A 1 365 ? -7.753 -11.078 46.727 1.00 42.62 365 LYS A C 1
ATOM 2878 O O . LYS A 1 365 ? -8.863 -11.375 46.274 1.00 42.62 365 LYS A O 1
ATOM 2883 N N . PRO A 1 366 ? -7.055 -10.021 46.274 1.00 43.53 366 PRO A N 1
ATOM 2884 C CA . PRO A 1 366 ? -7.593 -9.114 45.271 1.00 43.53 366 PRO A CA 1
ATOM 2885 C C . PRO A 1 366 ? -8.028 -9.903 44.036 1.00 43.53 366 PRO A C 1
ATOM 2887 O O . PRO A 1 366 ? -7.215 -10.597 43.423 1.00 43.53 366 PRO A O 1
ATOM 2890 N N . SER A 1 367 ? -9.310 -9.826 43.679 1.00 57.94 367 SER A N 1
ATOM 2891 C CA . SER A 1 367 ? -9.817 -10.483 42.480 1.00 57.94 367 SER A CA 1
ATOM 2892 C C . SER A 1 367 ? -9.304 -9.740 41.242 1.00 57.94 367 SER A C 1
ATOM 2894 O O . SER A 1 367 ? -9.740 -8.629 40.941 1.00 57.94 367 SER A O 1
ATOM 2896 N N . ILE A 1 368 ? -8.384 -10.355 40.509 1.00 65.44 368 ILE A N 1
ATOM 2897 C CA . ILE A 1 368 ? -7.904 -9.938 39.195 1.00 65.44 368 ILE A CA 1
ATOM 2898 C C . ILE A 1 368 ? -9.076 -9.996 38.203 1.00 65.44 368 ILE A C 1
ATOM 2900 O O . ILE A 1 368 ? -9.619 -11.066 37.928 1.00 65.44 368 ILE A O 1
ATOM 2904 N N . LYS A 1 369 ? -9.468 -8.841 37.645 1.00 76.81 369 LYS A N 1
ATOM 2905 C CA . LYS A 1 369 ? -10.428 -8.763 36.528 1.00 76.81 369 LYS A CA 1
ATOM 2906 C C . LYS A 1 369 ? -9.795 -9.390 35.286 1.00 76.81 369 LYS A C 1
ATOM 2908 O O . LYS A 1 369 ? -8.729 -8.939 34.853 1.00 76.81 369 LYS A O 1
ATOM 2913 N N . THR A 1 370 ? -10.461 -10.377 34.688 1.00 77.06 370 THR A N 1
ATOM 2914 C CA . THR A 1 370 ? -9.971 -11.008 33.461 1.00 77.06 370 THR A CA 1
ATOM 2915 C C . THR A 1 370 ? -9.793 -9.968 32.361 1.00 77.06 370 THR A C 1
ATOM 2917 O O . THR A 1 370 ? -10.718 -9.216 32.062 1.00 77.06 370 THR A O 1
ATOM 2920 N N . THR A 1 371 ? -8.585 -9.866 31.807 1.00 77.75 371 THR A N 1
ATOM 2921 C CA . THR A 1 371 ? -8.203 -8.786 30.883 1.00 77.75 371 THR A CA 1
ATOM 2922 C C . THR A 1 371 ? -7.228 -9.305 29.836 1.00 77.75 371 THR A C 1
ATOM 2924 O O . THR A 1 371 ? -6.220 -9.910 30.198 1.00 77.75 371 THR A O 1
ATOM 2927 N N . VAL A 1 372 ? -7.468 -9.005 28.556 1.00 80.31 372 VAL A N 1
ATOM 2928 C CA . VAL A 1 372 ? -6.480 -9.214 27.484 1.00 80.31 372 VAL A CA 1
ATOM 2929 C C . VAL A 1 372 ? -5.421 -8.114 27.571 1.00 80.31 372 VAL A C 1
ATOM 2931 O O . VAL A 1 372 ? -5.743 -6.930 27.497 1.00 80.31 372 VAL A O 1
ATOM 2934 N N . LYS A 1 373 ? -4.162 -8.498 27.773 1.00 86.19 373 LYS A N 1
ATOM 2935 C CA . LYS A 1 373 ? -3.006 -7.596 27.845 1.00 86.19 373 LYS A CA 1
ATOM 2936 C C . LYS A 1 373 ? -2.455 -7.283 26.467 1.00 86.19 373 LYS A C 1
ATOM 2938 O O . LYS A 1 373 ? -2.283 -6.114 26.145 1.00 86.19 373 LYS A O 1
ATOM 2943 N N . ASN A 1 374 ? -2.245 -8.323 25.669 1.00 77.44 374 ASN A N 1
ATOM 2944 C CA . ASN A 1 374 ? -1.708 -8.216 24.321 1.00 77.44 374 ASN A CA 1
ATOM 2945 C C . ASN A 1 374 ? -2.581 -9.013 23.364 1.00 77.44 374 ASN A C 1
ATOM 2947 O O . ASN A 1 374 ? -3.135 -10.050 23.728 1.00 77.44 374 ASN A O 1
ATOM 2951 N N . PHE A 1 375 ? -2.667 -8.531 22.135 1.00 87.56 375 PHE A N 1
ATOM 2952 C CA . PHE A 1 375 ? -3.242 -9.249 21.015 1.00 87.56 375 PHE A CA 1
ATOM 2953 C C . PHE A 1 375 ? -2.437 -8.866 19.780 1.00 87.56 375 PHE A C 1
ATOM 2955 O O . PHE A 1 375 ? -2.180 -7.679 19.580 1.00 87.56 375 PHE A O 1
ATOM 2962 N N . SER A 1 376 ? -1.983 -9.854 19.020 1.00 87.69 376 SER A N 1
ATOM 2963 C CA . SER A 1 376 ? -1.228 -9.642 17.789 1.00 87.69 376 SER A CA 1
ATOM 2964 C C . SER A 1 376 ? -1.658 -10.635 16.724 1.00 87.69 376 SER A C 1
ATOM 2966 O O . SER A 1 376 ? -2.077 -11.760 17.016 1.00 87.69 376 SER A O 1
ATOM 2968 N N . ILE A 1 377 ? -1.528 -10.211 15.471 1.00 86.75 377 ILE A N 1
ATOM 2969 C CA . ILE A 1 377 ? -1.708 -11.057 14.299 1.00 86.75 377 ILE A CA 1
ATOM 2970 C C . ILE A 1 377 ? -0.425 -10.959 13.481 1.00 86.75 377 ILE A C 1
ATOM 2972 O O . ILE A 1 377 ? -0.237 -10.064 12.659 1.00 86.75 377 ILE A O 1
ATOM 2976 N N . ASP A 1 378 ? 0.485 -11.889 13.734 1.00 84.38 378 ASP A N 1
ATOM 2977 C CA . ASP A 1 378 ? 1.822 -11.867 13.161 1.00 84.38 378 ASP A CA 1
ATOM 2978 C C . ASP A 1 378 ? 1.854 -12.652 11.852 1.00 84.38 378 ASP A C 1
ATOM 2980 O O . ASP A 1 378 ? 1.440 -13.813 11.783 1.00 84.38 378 ASP A O 1
ATOM 2984 N N . ASN A 1 379 ? 2.361 -12.029 10.791 1.00 74.25 379 ASN A N 1
ATOM 2985 C CA . ASN A 1 379 ? 2.519 -12.703 9.512 1.00 74.25 379 ASN A CA 1
ATOM 2986 C C . ASN A 1 379 ? 3.699 -13.682 9.562 1.00 74.25 379 ASN A C 1
ATOM 2988 O O . ASN A 1 379 ? 4.850 -13.268 9.702 1.00 74.25 379 ASN A O 1
ATOM 2992 N N . LEU A 1 380 ? 3.422 -14.976 9.399 1.00 63.47 380 LEU A N 1
ATOM 2993 C CA . LEU A 1 380 ? 4.452 -16.017 9.385 1.00 63.47 380 LEU A CA 1
ATOM 2994 C C . LEU A 1 380 ? 5.172 -16.140 8.037 1.00 63.47 380 LEU A C 1
ATOM 2996 O O . LEU A 1 380 ? 6.205 -16.801 7.957 1.00 63.47 380 LEU A O 1
ATOM 3000 N N . ASP A 1 381 ? 4.639 -15.504 6.996 1.00 56.28 381 ASP A N 1
ATOM 3001 C CA . ASP A 1 381 ? 5.128 -15.586 5.622 1.00 56.28 381 ASP A CA 1
ATOM 3002 C C . ASP A 1 381 ? 5.800 -14.273 5.148 1.00 56.28 381 ASP A C 1
ATOM 3004 O O . ASP A 1 381 ? 6.211 -14.161 3.995 1.00 56.28 381 ASP A O 1
ATOM 3008 N N . GLY A 1 382 ? 5.988 -13.291 6.045 1.00 47.44 382 GLY A N 1
ATOM 3009 C CA . GLY A 1 382 ? 6.879 -12.138 5.827 1.00 47.44 382 GLY A CA 1
ATOM 3010 C C . GLY A 1 382 ? 6.299 -10.951 5.041 1.00 47.44 382 GLY A C 1
ATOM 3011 O O . GLY A 1 382 ? 7.046 -10.039 4.681 1.00 47.44 382 GLY A O 1
ATOM 3012 N N . ASP A 1 383 ? 4.987 -10.921 4.779 1.00 52.53 383 ASP A N 1
ATOM 3013 C CA . ASP A 1 383 ? 4.314 -9.754 4.185 1.00 52.53 383 ASP A CA 1
ATOM 3014 C C . ASP A 1 383 ? 3.922 -8.692 5.222 1.00 52.53 383 ASP A C 1
ATOM 3016 O O . ASP A 1 383 ? 3.351 -8.996 6.267 1.00 52.53 383 ASP A O 1
ATOM 3020 N N . SER A 1 384 ? 4.126 -7.414 4.885 1.00 50.19 384 SER A N 1
ATOM 3021 C CA . SER A 1 384 ? 3.657 -6.271 5.687 1.00 50.19 384 SER A CA 1
ATOM 3022 C C . SER A 1 384 ? 2.146 -6.000 5.568 1.00 50.19 384 SER A C 1
ATOM 3024 O O . SER A 1 384 ? 1.644 -5.047 6.162 1.00 50.19 384 SER A O 1
ATOM 3026 N N . LYS A 1 385 ? 1.414 -6.814 4.792 1.00 54.81 385 LYS A N 1
ATOM 3027 C CA . LYS A 1 385 ? -0.040 -6.731 4.565 1.00 54.81 385 LYS A CA 1
ATOM 3028 C C . LYS A 1 385 ? -0.708 -8.101 4.752 1.00 54.81 385 LYS A C 1
ATOM 3030 O O . LYS A 1 385 ? -0.056 -9.137 4.611 1.00 54.81 385 LYS A O 1
ATOM 3035 N N . TYR A 1 386 ? -2.015 -8.099 5.022 1.00 63.34 386 TYR A N 1
ATOM 3036 C CA . TYR A 1 386 ? -2.837 -9.309 5.113 1.00 63.34 386 TYR A CA 1
ATOM 3037 C C . TYR A 1 386 ? -3.266 -9.784 3.714 1.00 63.34 386 TYR A C 1
ATOM 3039 O O . TYR A 1 386 ? -3.875 -9.021 2.966 1.00 63.34 386 TYR A O 1
ATOM 3047 N N . ILE A 1 387 ? -2.941 -11.025 3.345 1.00 66.50 387 ILE A N 1
ATOM 3048 C CA . ILE A 1 387 ? -3.093 -11.600 2.001 1.00 66.50 387 ILE A CA 1
ATOM 3049 C C . ILE A 1 387 ? -3.752 -12.980 2.099 1.00 66.50 387 ILE A C 1
ATOM 3051 O O . ILE A 1 387 ? -3.491 -13.734 3.037 1.00 66.50 387 ILE A O 1
ATOM 3055 N N . VAL A 1 388 ? -4.601 -13.319 1.125 1.00 61.09 388 VAL A N 1
ATOM 3056 C CA . VAL A 1 388 ? -5.215 -14.654 1.004 1.00 61.09 388 VAL A CA 1
ATOM 3057 C C . VAL A 1 388 ? -4.144 -15.750 0.997 1.00 61.09 388 VAL A C 1
ATOM 3059 O O . VAL A 1 388 ? -3.109 -15.604 0.355 1.00 61.09 388 VAL A O 1
ATOM 3062 N N . ALA A 1 389 ? -4.424 -16.869 1.667 1.00 60.59 389 ALA A N 1
ATOM 3063 C CA . ALA A 1 389 ? -3.586 -18.068 1.764 1.00 60.59 389 ALA A CA 1
ATOM 3064 C C . ALA A 1 389 ? -2.261 -17.935 2.542 1.00 60.59 389 ALA A C 1
ATOM 3066 O O . ALA A 1 389 ? -1.628 -18.960 2.801 1.00 60.59 389 ALA A O 1
ATOM 3067 N N . ASN A 1 390 ? -1.871 -16.734 2.978 1.00 72.94 390 ASN A N 1
ATOM 3068 C CA . ASN A 1 390 ? -0.775 -16.577 3.933 1.00 72.94 390 ASN A CA 1
ATOM 3069 C C . ASN A 1 390 ? -1.188 -17.072 5.329 1.00 72.94 390 ASN A C 1
ATOM 3071 O O . ASN A 1 390 ? -2.364 -17.067 5.699 1.00 72.94 390 ASN A O 1
ATOM 3075 N N . ARG A 1 391 ? -0.203 -17.488 6.121 1.00 79.94 391 ARG A N 1
ATOM 3076 C CA . ARG A 1 391 ? -0.370 -17.958 7.494 1.00 79.94 391 ARG A CA 1
ATOM 3077 C C . ARG A 1 391 ? -0.131 -16.814 8.466 1.00 79.94 391 ARG A C 1
ATOM 3079 O O . ARG A 1 391 ? 0.940 -16.210 8.499 1.00 79.94 391 ARG A O 1
ATOM 3086 N N . TYR A 1 392 ? -1.115 -16.586 9.320 1.00 82.31 392 TYR A N 1
ATOM 3087 C CA . TYR A 1 392 ? -1.073 -15.573 10.362 1.00 82.31 392 TYR A CA 1
ATOM 3088 C C . TYR A 1 392 ? -1.134 -16.242 11.724 1.00 82.31 392 TYR A C 1
ATOM 3090 O O . TYR A 1 392 ? -2.057 -17.004 12.008 1.00 82.31 392 TYR A O 1
ATOM 3098 N N . LYS A 1 393 ? -0.146 -15.979 12.576 1.00 92.75 393 LYS A N 1
ATOM 3099 C CA . LYS A 1 393 ? -0.175 -16.407 13.971 1.00 92.75 393 LYS A CA 1
ATOM 3100 C C . LYS A 1 393 ? -0.932 -15.363 14.777 1.00 92.75 393 LYS A C 1
ATOM 3102 O O . LYS A 1 393 ? -0.438 -14.264 14.989 1.00 92.75 393 LYS A O 1
ATOM 3107 N N . VAL A 1 394 ? -2.116 -15.732 15.237 1.00 94.56 394 VAL A N 1
ATOM 3108 C CA . VAL A 1 394 ? -2.891 -14.931 16.179 1.00 94.56 394 VAL A CA 1
ATOM 3109 C C . VAL A 1 394 ? -2.423 -15.300 17.580 1.00 94.56 394 VAL A C 1
ATOM 3111 O O . VAL A 1 394 ? -2.446 -16.479 17.942 1.00 94.56 394 VAL A O 1
ATOM 3114 N N . THR A 1 395 ? -1.983 -14.311 18.349 1.00 93.12 395 THR A N 1
ATOM 3115 C CA . THR A 1 395 ? -1.503 -14.477 19.726 1.00 93.12 395 THR A CA 1
ATOM 3116 C C . THR A 1 395 ? -2.290 -13.557 20.644 1.00 93.12 395 THR A C 1
ATOM 3118 O O . THR A 1 395 ? -2.557 -12.410 20.295 1.00 93.12 395 THR A O 1
ATOM 3121 N N . ALA A 1 396 ? -2.657 -14.045 21.824 1.00 90.62 396 ALA A N 1
ATOM 3122 C CA . ALA A 1 396 ? -3.286 -13.246 22.862 1.00 90.62 396 ALA A CA 1
ATOM 3123 C C . ALA A 1 396 ? -2.626 -13.529 24.208 1.00 90.62 396 ALA A C 1
ATOM 3125 O O . ALA A 1 396 ? -2.418 -14.682 24.550 1.00 90.62 396 ALA A O 1
ATOM 3126 N N . ASP A 1 397 ? -2.374 -12.510 25.017 1.00 89.38 397 ASP A N 1
ATOM 3127 C CA . ASP A 1 397 ? -1.963 -12.690 26.411 1.00 89.38 397 ASP A CA 1
ATOM 3128 C C . ASP A 1 397 ? -3.047 -12.123 27.307 1.00 89.38 397 ASP A C 1
ATOM 3130 O O . ASP A 1 397 ? -3.582 -11.050 27.030 1.00 89.38 397 ASP A O 1
ATOM 3134 N N . ALA A 1 398 ? -3.385 -12.818 28.388 1.00 89.25 398 ALA A N 1
ATOM 3135 C CA . ALA A 1 398 ? -4.428 -12.366 29.294 1.00 89.25 398 ALA A CA 1
ATOM 3136 C C . ALA A 1 398 ? -4.084 -12.686 30.744 1.00 89.25 398 ALA A C 1
ATOM 3138 O O . ALA A 1 398 ? -3.321 -13.604 31.026 1.00 89.25 398 ALA A O 1
ATOM 3139 N N . LEU A 1 399 ? -4.667 -11.912 31.653 1.00 87.81 399 LEU A N 1
ATOM 3140 C CA . LEU A 1 399 ? -4.645 -12.177 33.088 1.00 87.81 399 LEU A CA 1
ATOM 3141 C C . LEU A 1 399 ? -6.047 -12.574 33.537 1.00 87.81 399 LEU A C 1
ATOM 3143 O O . LEU A 1 399 ? -7.012 -12.016 33.023 1.00 87.81 399 LEU A O 1
ATOM 3147 N N . SER A 1 400 ? -6.140 -13.479 34.508 1.00 85.69 400 SER A N 1
ATOM 3148 C CA . SER A 1 400 ? -7.359 -13.861 35.237 1.00 85.69 400 SER A CA 1
ATOM 3149 C C . SER A 1 400 ? -6.987 -14.284 36.666 1.00 85.69 400 SER A C 1
ATOM 3151 O O . SER A 1 400 ? -5.804 -14.333 36.998 1.00 85.69 400 SER A O 1
ATOM 3153 N N . ASN A 1 401 ? -7.967 -14.602 37.516 1.00 84.06 401 ASN A N 1
ATOM 3154 C CA . ASN A 1 401 ? -7.717 -15.054 38.894 1.00 84.06 401 ASN A CA 1
ATOM 3155 C C . ASN A 1 401 ? -7.122 -16.461 38.981 1.00 84.06 401 ASN A C 1
ATOM 3157 O O . ASN A 1 401 ? -6.291 -16.741 39.844 1.00 84.06 401 ASN A O 1
ATOM 3161 N N . ASN A 1 402 ? -7.605 -17.348 38.120 1.00 87.31 402 ASN A N 1
ATOM 3162 C CA . ASN A 1 402 ? -7.107 -18.699 37.930 1.00 87.31 402 ASN A CA 1
ATOM 3163 C C . ASN A 1 402 ? -6.338 -18.704 36.596 1.00 87.31 402 ASN A C 1
ATOM 3165 O O . ASN A 1 402 ? -5.472 -17.857 36.394 1.00 87.31 402 ASN A O 1
ATOM 3169 N N . ASN A 1 403 ? -6.683 -19.584 35.654 1.00 88.69 403 ASN A N 1
ATOM 3170 C CA . ASN A 1 403 ? -6.039 -19.632 34.341 1.00 88.69 403 ASN A CA 1
ATOM 3171 C C . ASN A 1 403 ? -6.948 -19.059 33.246 1.00 88.69 403 ASN A C 1
ATOM 3173 O O . ASN A 1 403 ? -8.112 -19.461 33.178 1.00 88.69 403 ASN A O 1
ATOM 3177 N N . PRO A 1 404 ? -6.447 -18.193 32.350 1.00 92.31 404 PRO A N 1
ATOM 3178 C CA . PRO A 1 404 ? -7.235 -17.729 31.221 1.00 92.31 404 PRO A CA 1
ATOM 3179 C C . PRO A 1 404 ? -7.492 -18.883 30.241 1.00 92.31 404 PRO A C 1
ATOM 3181 O O . PRO A 1 404 ? -6.661 -19.773 30.044 1.00 92.31 404 PRO A O 1
ATOM 3184 N N . GLN A 1 405 ? -8.670 -18.875 29.633 1.00 92.50 405 GLN A N 1
ATOM 3185 C CA . GLN A 1 405 ? -9.074 -19.750 28.540 1.00 92.50 405 GLN A CA 1
ATOM 3186 C C . GLN A 1 405 ? -9.390 -18.883 27.328 1.00 92.50 405 GLN A C 1
ATOM 3188 O O . GLN A 1 405 ? -10.134 -17.912 27.450 1.00 92.50 405 GLN A O 1
ATOM 3193 N N . TYR A 1 406 ? -8.862 -19.256 26.166 1.00 96.00 406 TYR A N 1
ATOM 3194 C CA . TYR A 1 406 ? -8.927 -18.482 24.929 1.00 96.00 406 TYR A CA 1
ATOM 3195 C C . TYR A 1 406 ? -9.753 -19.216 23.877 1.00 96.00 406 TYR A C 1
ATOM 3197 O O . TYR A 1 406 ? -9.453 -20.368 23.557 1.00 96.00 406 TYR A O 1
ATOM 3205 N N . ARG A 1 407 ? -10.741 -18.530 23.303 1.00 92.25 407 ARG A N 1
ATOM 3206 C CA . ARG A 1 407 ? -11.463 -18.937 22.093 1.00 92.25 407 ARG A CA 1
ATOM 3207 C C . ARG A 1 407 ? -11.171 -17.913 21.000 1.00 92.25 407 ARG A C 1
ATOM 3209 O O . ARG A 1 407 ? -11.345 -16.720 21.226 1.00 92.25 407 ARG A O 1
ATOM 3216 N N . PHE A 1 408 ? -10.730 -18.367 19.832 1.00 84.81 408 PHE A N 1
ATOM 3217 C CA . PHE A 1 408 ? -10.410 -17.506 18.694 1.00 84.81 408 PHE A CA 1
ATOM 3218 C C . PHE A 1 408 ? -11.487 -17.613 17.625 1.00 84.81 408 PHE A C 1
ATOM 3220 O O . PHE A 1 408 ? -11.888 -18.718 17.252 1.00 84.81 408 PHE A O 1
ATOM 3227 N N . TRP A 1 409 ? -11.895 -16.470 17.092 1.00 85.38 409 TRP A N 1
ATOM 3228 C CA . TRP A 1 409 ? -12.873 -16.362 16.021 1.00 85.38 409 TRP A CA 1
ATOM 3229 C C . TRP A 1 409 ? -12.286 -15.628 14.828 1.00 85.38 409 TRP A C 1
ATOM 3231 O O . TRP A 1 409 ? -11.356 -14.827 14.950 1.00 85.38 409 TRP A O 1
ATOM 3241 N N . VAL A 1 410 ? -12.884 -15.874 13.668 1.00 79.56 410 VAL A N 1
ATOM 3242 C CA . VAL A 1 410 ? -12.774 -14.949 12.549 1.00 79.56 410 VAL A CA 1
ATOM 3243 C C . VAL A 1 410 ? -14.131 -14.762 11.878 1.00 79.56 410 VAL A C 1
ATOM 3245 O O . VAL A 1 410 ? -14.846 -15.728 11.599 1.00 79.56 410 VAL A O 1
ATOM 3248 N N . GLY A 1 411 ? -14.480 -13.510 11.611 1.00 56.84 411 GLY A N 1
ATOM 3249 C CA . GLY A 1 411 ? -15.673 -13.114 10.874 1.00 56.84 411 GLY A CA 1
ATOM 3250 C C . GLY A 1 411 ? -15.292 -12.496 9.543 1.00 56.84 411 GLY A C 1
ATOM 3251 O O . GLY A 1 411 ? -14.525 -11.542 9.512 1.00 56.84 411 GLY A O 1
ATOM 3252 N N . ASN A 1 412 ? -15.821 -13.000 8.430 1.00 69.12 412 ASN A N 1
ATOM 3253 C CA . ASN A 1 412 ? -15.739 -12.299 7.152 1.00 69.12 412 ASN A CA 1
ATOM 3254 C C . ASN A 1 412 ? -16.821 -11.209 7.131 1.00 69.12 412 ASN A C 1
ATOM 3256 O O . ASN A 1 412 ? -17.995 -11.494 6.891 1.00 69.12 412 ASN A O 1
ATOM 3260 N N . LEU A 1 413 ? -16.416 -9.961 7.359 1.00 47.09 413 LEU A N 1
ATOM 3261 C CA . LEU A 1 413 ? -17.299 -8.799 7.479 1.00 47.09 413 LEU A CA 1
ATOM 3262 C C . LEU A 1 413 ? -17.995 -8.426 6.164 1.00 47.09 413 LEU A C 1
ATOM 3264 O O . LEU A 1 413 ? -19.014 -7.742 6.188 1.00 47.09 413 LEU A O 1
ATOM 3268 N N . ASP A 1 414 ? -17.465 -8.862 5.020 1.00 48.25 414 ASP A N 1
ATOM 3269 C CA . ASP A 1 414 ? -18.095 -8.623 3.717 1.00 48.25 414 ASP A CA 1
ATOM 3270 C C . ASP A 1 414 ? -19.232 -9.617 3.428 1.00 48.25 414 ASP A C 1
ATOM 3272 O O . ASP A 1 414 ? -20.133 -9.307 2.653 1.00 48.25 414 ASP A O 1
ATOM 3276 N N . THR A 1 415 ? -19.214 -10.799 4.055 1.00 52.12 415 THR A N 1
ATOM 3277 C CA . THR A 1 415 ? -20.251 -11.839 3.884 1.00 52.12 415 THR A CA 1
ATOM 3278 C C . THR A 1 415 ? -21.110 -12.067 5.127 1.00 52.12 415 THR A C 1
ATOM 3280 O O . THR A 1 415 ? -22.115 -12.767 5.047 1.00 52.12 415 THR A O 1
ATOM 3283 N N . GLY A 1 416 ? -20.701 -11.531 6.279 1.00 44.22 416 GLY A N 1
ATOM 3284 C CA . GLY A 1 416 ? -21.328 -11.766 7.581 1.00 44.22 416 GLY A CA 1
ATOM 3285 C C . GLY A 1 416 ? -21.090 -13.166 8.164 1.00 44.22 416 GLY A C 1
ATOM 3286 O O . GLY A 1 416 ? -21.696 -13.509 9.175 1.00 44.22 416 GLY A O 1
ATOM 3287 N N . LYS A 1 417 ? -20.240 -13.999 7.547 1.00 54.00 417 LYS A N 1
ATOM 3288 C CA . LYS A 1 417 ? -19.991 -15.376 8.003 1.00 54.00 417 LYS A CA 1
ATOM 3289 C C . LYS A 1 417 ? -18.923 -15.418 9.092 1.00 54.00 417 LYS A C 1
ATOM 3291 O O . LYS A 1 417 ? -17.808 -14.948 8.873 1.00 54.00 417 LYS A O 1
ATOM 3296 N N . TRP A 1 418 ? -19.244 -16.057 10.213 1.00 64.12 418 TRP A N 1
ATOM 3297 C CA . TRP A 1 418 ? -18.350 -16.250 11.356 1.00 64.12 418 TRP A CA 1
ATOM 3298 C C . TRP A 1 418 ? -17.936 -17.708 11.506 1.00 64.12 418 TRP A C 1
ATOM 3300 O O . TRP A 1 418 ? -18.727 -18.614 11.247 1.00 64.12 418 TRP A O 1
ATOM 3310 N N . GLN A 1 419 ? -16.699 -17.928 11.939 1.00 71.00 419 GLN A N 1
ATOM 3311 C CA . GLN A 1 419 ? -16.173 -19.253 12.254 1.00 71.00 419 GLN A CA 1
ATOM 3312 C C . GLN A 1 419 ? -15.320 -19.213 13.525 1.00 71.00 419 GLN A C 1
ATOM 3314 O O . GLN A 1 419 ? -14.565 -18.265 13.757 1.00 71.00 419 GLN A O 1
ATOM 3319 N N . ILE A 1 420 ? -15.421 -20.271 14.328 1.00 75.56 420 ILE A N 1
ATOM 3320 C CA . ILE A 1 420 ? -14.511 -20.522 15.447 1.00 75.56 420 ILE A CA 1
ATOM 3321 C C . ILE A 1 420 ? -13.229 -21.109 14.859 1.00 75.56 420 ILE A C 1
ATOM 3323 O O . ILE A 1 420 ? -13.255 -22.186 14.270 1.00 75.56 420 ILE A O 1
ATOM 3327 N N . LEU A 1 421 ? -12.105 -20.410 15.022 1.00 72.06 421 LEU A N 1
ATOM 3328 C CA . LEU A 1 421 ? -10.784 -20.931 14.655 1.00 72.06 421 LEU A CA 1
ATOM 3329 C C . LEU A 1 421 ? -10.266 -21.919 15.699 1.00 72.06 421 LEU A C 1
ATOM 3331 O O . LEU A 1 421 ? -9.577 -22.879 15.361 1.00 72.06 421 LEU A O 1
ATOM 3335 N N . LYS A 1 422 ? -10.584 -21.668 16.973 1.00 88.44 422 LYS A N 1
ATOM 3336 C CA . LYS A 1 422 ? -10.285 -22.570 18.086 1.00 88.44 422 LYS A CA 1
ATOM 3337 C C . LYS A 1 422 ? -11.211 -22.284 19.264 1.00 88.44 422 LYS A C 1
ATOM 3339 O O . LYS A 1 422 ? -11.352 -21.125 19.646 1.00 88.44 422 LYS A O 1
ATOM 3344 N N . ASP A 1 423 ? -11.804 -23.323 19.844 1.00 88.38 423 ASP A N 1
ATOM 3345 C CA . ASP A 1 423 ? -12.628 -23.205 21.053 1.00 88.38 423 ASP A CA 1
ATOM 3346 C C . ASP A 1 423 ? -11.770 -23.010 22.328 1.00 88.38 423 ASP A C 1
ATOM 3348 O O . ASP A 1 423 ? -10.536 -23.069 22.273 1.00 88.38 423 ASP A O 1
ATOM 3352 N N . TYR A 1 424 ? -12.415 -22.743 23.470 1.00 90.62 424 TYR A N 1
ATOM 3353 C CA . TYR A 1 424 ? -11.772 -22.449 24.748 1.00 90.62 424 TYR A CA 1
ATOM 3354 C C . TYR A 1 424 ? -10.718 -23.489 25.116 1.00 90.62 424 TYR A C 1
ATOM 3356 O O . TYR A 1 424 ? -11.008 -24.667 25.304 1.00 90.62 424 TYR A O 1
ATOM 3364 N N . SER A 1 425 ? -9.486 -23.012 25.255 1.00 93.19 425 SER A N 1
ATOM 3365 C CA . SER A 1 425 ? -8.343 -23.793 25.721 1.00 93.19 425 SER A CA 1
ATOM 3366 C C . SER A 1 425 ? -7.355 -22.896 26.462 1.00 93.19 425 SER A C 1
ATOM 3368 O O . SER A 1 425 ? -7.402 -21.671 26.338 1.00 93.19 425 SER A O 1
ATOM 3370 N N . SER A 1 426 ? -6.416 -23.490 27.200 1.00 92.56 426 SER A N 1
ATOM 3371 C CA . SER A 1 426 ? -5.301 -22.754 27.819 1.00 92.56 426 SER A CA 1
ATOM 3372 C C . SER A 1 426 ? -4.279 -22.237 26.800 1.00 92.56 426 SER A C 1
ATOM 3374 O O . SER A 1 426 ? -3.455 -21.388 27.128 1.00 92.56 426 SER A O 1
ATOM 3376 N N . THR A 1 427 ? -4.308 -22.727 25.557 1.00 93.50 427 THR A N 1
ATOM 3377 C CA . THR A 1 427 ? -3.387 -22.287 24.510 1.00 93.50 427 THR A CA 1
ATOM 3378 C C . THR A 1 427 ? -3.773 -20.897 24.015 1.00 93.50 427 THR A C 1
ATOM 3380 O O . THR A 1 427 ? -4.875 -20.674 23.518 1.00 93.50 427 THR A O 1
ATOM 3383 N N . ASN A 1 428 ? -2.822 -19.978 24.049 1.00 94.62 428 ASN A N 1
ATOM 3384 C CA . ASN A 1 428 ? -3.042 -18.560 23.791 1.00 94.62 428 ASN A CA 1
ATOM 3385 C C . ASN A 1 428 ? -2.702 -18.131 22.344 1.00 94.62 428 ASN A C 1
ATOM 3387 O O . ASN A 1 428 ? -2.608 -16.946 22.037 1.00 94.62 428 ASN A O 1
ATOM 3391 N N . THR A 1 429 ? -2.505 -19.101 21.445 1.00 91.62 429 THR A N 1
ATOM 3392 C CA . THR A 1 429 ? -2.173 -18.881 20.029 1.00 91.62 429 THR A CA 1
ATOM 3393 C C . THR A 1 429 ? -2.997 -19.759 19.087 1.00 91.62 429 THR A C 1
ATOM 3395 O O . THR A 1 429 ? -3.485 -20.824 19.483 1.00 91.62 429 THR A O 1
ATOM 3398 N N . ILE A 1 430 ? -3.143 -19.329 17.831 1.00 95.31 430 ILE A N 1
ATOM 3399 C CA . ILE A 1 430 ? -3.684 -20.124 16.717 1.00 95.31 430 ILE A CA 1
ATOM 3400 C C . ILE A 1 430 ? -3.081 -19.653 15.383 1.00 95.31 430 ILE A C 1
ATOM 3402 O O . ILE A 1 430 ? -2.681 -18.497 15.254 1.00 95.31 430 ILE A O 1
ATOM 3406 N N . THR A 1 431 ? -3.009 -20.530 14.379 1.00 89.81 431 THR A N 1
ATOM 3407 C CA . THR A 1 431 ? -2.678 -20.136 13.002 1.00 89.81 431 THR A CA 1
ATOM 3408 C C . THR A 1 431 ? -3.952 -19.988 12.182 1.00 89.81 431 THR A C 1
ATOM 3410 O O . THR A 1 431 ? -4.733 -20.928 12.063 1.00 89.81 431 THR A O 1
ATOM 3413 N N . TRP A 1 432 ? -4.138 -18.814 11.593 1.00 89.94 432 TRP A N 1
ATOM 3414 C CA . TRP A 1 432 ? -5.230 -18.491 10.689 1.00 89.94 432 TRP A CA 1
ATOM 3415 C C . TRP A 1 432 ? -4.727 -18.379 9.246 1.00 89.94 432 TRP A C 1
ATOM 3417 O O . TRP A 1 432 ? -3.667 -17.806 8.996 1.00 89.94 432 TRP A O 1
ATOM 3427 N N . VAL A 1 433 ? -5.500 -18.916 8.299 1.00 79.81 433 VAL A N 1
ATOM 3428 C CA . VAL A 1 433 ? -5.250 -18.812 6.856 1.00 79.81 433 VAL A CA 1
ATOM 3429 C C . VAL A 1 433 ? -6.523 -18.295 6.178 1.00 79.81 433 VAL A C 1
ATOM 3431 O O . VAL A 1 433 ? -7.493 -19.051 6.071 1.00 79.81 433 VAL A O 1
ATOM 3434 N N . PRO A 1 434 ? -6.583 -17.027 5.733 1.00 74.44 434 PRO A N 1
ATOM 3435 C CA . PRO A 1 434 ? -7.751 -16.521 5.026 1.00 74.44 434 PRO A CA 1
ATOM 3436 C C . PRO A 1 434 ? -7.905 -17.206 3.666 1.00 74.44 434 PRO A C 1
ATOM 3438 O O . PRO A 1 434 ? -6.968 -17.254 2.871 1.00 74.44 434 PRO A O 1
ATOM 3441 N N . THR A 1 435 ? -9.107 -17.698 3.369 1.00 74.19 435 THR A N 1
ATOM 3442 C CA . THR A 1 435 ? -9.416 -18.421 2.121 1.00 74.19 435 THR A CA 1
ATOM 3443 C C . THR A 1 435 ? -10.019 -17.533 1.034 1.00 74.19 435 THR A C 1
ATOM 3445 O O . THR A 1 435 ? -10.137 -17.953 -0.116 1.00 74.19 435 THR A O 1
ATOM 3448 N N . SER A 1 436 ? -10.383 -16.295 1.366 1.00 65.19 436 SER A N 1
ATOM 3449 C CA . SER A 1 436 ? -10.929 -15.321 0.425 1.00 65.19 436 SER A CA 1
ATOM 3450 C C . SER A 1 436 ? -10.424 -13.923 0.742 1.00 65.19 436 SER A C 1
ATOM 3452 O O . SER A 1 436 ? -10.097 -13.618 1.888 1.00 65.19 436 SER A O 1
ATOM 3454 N N . LYS A 1 437 ? -10.398 -13.049 -0.268 1.00 72.25 437 LYS A N 1
ATOM 3455 C CA . LYS A 1 437 ? -10.183 -11.621 -0.030 1.00 72.25 437 LYS A CA 1
ATOM 3456 C C . LYS A 1 437 ? -11.386 -11.036 0.706 1.00 72.25 437 LYS A C 1
ATOM 3458 O O . LYS A 1 437 ? -12.495 -11.563 0.589 1.00 72.25 437 LYS A O 1
ATOM 3463 N N . GLY A 1 438 ? -11.169 -9.932 1.396 1.00 55.31 438 GLY A N 1
ATOM 3464 C CA . GLY A 1 438 ? -12.230 -9.190 2.056 1.00 55.31 438 GLY A CA 1
ATOM 3465 C C . GLY A 1 438 ? -11.796 -8.619 3.391 1.00 55.31 438 GLY A C 1
ATOM 3466 O O . GLY A 1 438 ? -10.649 -8.750 3.819 1.00 55.31 438 GLY A O 1
ATOM 3467 N N . ARG A 1 439 ? -12.736 -7.955 4.047 1.00 56.28 439 ARG A N 1
ATOM 3468 C CA . ARG A 1 439 ? -12.578 -7.503 5.428 1.00 56.28 439 ARG A CA 1
ATOM 3469 C C . ARG A 1 439 ? -12.867 -8.658 6.373 1.00 56.28 439 ARG A C 1
ATOM 3471 O O . ARG A 1 439 ? -13.913 -9.296 6.263 1.00 56.28 439 ARG A O 1
ATOM 3478 N N . PHE A 1 440 ? -11.959 -8.883 7.308 1.00 67.00 440 PHE A N 1
ATOM 3479 C CA . PHE A 1 440 ? -12.129 -9.860 8.367 1.00 67.00 440 PHE A CA 1
ATOM 3480 C C . PHE A 1 440 ? -11.956 -9.193 9.722 1.00 67.00 440 PHE A C 1
ATOM 3482 O O . PHE A 1 440 ? -11.074 -8.357 9.873 1.00 67.00 440 PHE A O 1
ATOM 3489 N N . GLU A 1 441 ? -12.762 -9.588 10.696 1.00 80.62 441 GLU A N 1
ATOM 3490 C CA . GLU A 1 441 ? -12.459 -9.365 12.105 1.00 80.62 441 GLU A CA 1
ATOM 3491 C C . GLU A 1 441 ? -11.834 -10.651 12.640 1.00 80.62 441 GLU A C 1
ATOM 3493 O O . GLU A 1 441 ? -12.430 -11.723 12.516 1.00 80.62 441 GLU A O 1
ATOM 3498 N N . VAL A 1 442 ? -10.633 -10.560 13.204 1.00 78.62 442 VAL A N 1
ATOM 3499 C CA . VAL A 1 442 ? -10.011 -11.660 13.949 1.00 78.62 442 VAL A CA 1
ATOM 3500 C C . VAL A 1 442 ? -10.090 -11.298 15.421 1.00 78.62 442 VAL A C 1
ATOM 3502 O O . VAL A 1 442 ? -9.603 -10.239 15.821 1.00 78.62 442 VAL A O 1
ATOM 3505 N N . SER A 1 443 ? -10.690 -12.165 16.231 1.00 71.81 443 SER A N 1
ATOM 3506 C CA . SER A 1 443 ? -10.947 -11.865 17.637 1.00 71.81 443 SER A CA 1
ATOM 3507 C C . SER A 1 443 ? -10.577 -13.011 18.568 1.00 71.81 443 SER A C 1
ATOM 3509 O O . SER A 1 443 ? -10.505 -14.182 18.185 1.00 71.81 443 SER A O 1
ATOM 3511 N N . VAL A 1 444 ? -10.308 -12.652 19.819 1.00 87.50 444 VAL A N 1
ATOM 3512 C CA . VAL A 1 444 ? -10.109 -13.574 20.929 1.00 87.50 444 VAL A CA 1
ATOM 3513 C C . VAL A 1 444 ? -11.087 -13.238 22.041 1.00 87.50 444 VAL A C 1
ATOM 3515 O O . VAL A 1 444 ? -11.190 -12.096 22.492 1.00 87.50 444 VAL A O 1
ATOM 3518 N N . HIS A 1 445 ? -11.806 -14.256 22.488 1.00 86.38 445 HIS A N 1
ATOM 3519 C CA . HIS A 1 445 ? -12.646 -14.223 23.668 1.00 86.38 445 HIS A CA 1
ATOM 3520 C C . HIS A 1 445 ? -11.879 -14.916 24.792 1.00 86.38 445 HIS A C 1
ATOM 3522 O O . HIS A 1 445 ? -11.387 -16.033 24.614 1.00 86.38 445 HIS A O 1
ATOM 3528 N N . VAL A 1 446 ? -11.779 -14.271 25.951 1.00 78.44 446 VAL A N 1
ATOM 3529 C CA . VAL A 1 446 ? -11.055 -14.784 27.114 1.00 78.44 446 VAL A CA 1
ATOM 3530 C C . VAL A 1 446 ? -11.969 -14.857 28.322 1.00 78.44 446 VAL A C 1
ATOM 3532 O O . VAL A 1 446 ? -12.668 -13.895 28.637 1.00 78.44 446 VAL A O 1
ATOM 3535 N N . ARG A 1 447 ? -11.925 -15.987 29.026 1.00 84.31 447 ARG A N 1
ATOM 3536 C CA . ARG A 1 447 ? -12.561 -16.173 30.335 1.00 84.31 447 ARG A CA 1
ATOM 3537 C C . ARG A 1 447 ? -11.594 -16.798 31.324 1.00 84.31 447 ARG A C 1
ATOM 3539 O O . ARG A 1 447 ? -10.681 -17.514 30.925 1.00 84.31 447 ARG A O 1
ATOM 3546 N N . ASP A 1 448 ? -11.823 -16.582 32.607 1.00 88.88 448 ASP A N 1
ATOM 3547 C CA . ASP A 1 448 ? -11.226 -17.388 33.659 1.00 88.88 448 ASP A CA 1
ATOM 3548 C C . ASP A 1 448 ? -11.683 -18.853 33.531 1.00 88.88 448 ASP A C 1
ATOM 3550 O O . ASP A 1 448 ? -12.836 -19.141 33.211 1.00 88.88 448 ASP A O 1
ATOM 3554 N N . SER A 1 449 ? -10.788 -19.799 33.803 1.00 89.69 449 SER A N 1
ATOM 3555 C CA . SER A 1 449 ? -11.058 -21.243 33.773 1.00 89.69 449 SER A CA 1
ATOM 3556 C C . SER A 1 449 ? -12.233 -21.702 34.648 1.00 89.69 449 SER A C 1
ATOM 3558 O O . SER A 1 449 ? -12.824 -22.739 34.362 1.00 89.69 449 SER A O 1
ATOM 3560 N N . LYS A 1 450 ? -12.581 -20.950 35.701 1.00 85.25 450 LYS A N 1
ATOM 3561 C CA . LYS A 1 450 ? -13.738 -21.218 36.573 1.00 85.25 450 LYS A CA 1
ATOM 3562 C C . LYS A 1 450 ? -14.960 -20.368 36.217 1.00 85.25 450 LYS A C 1
ATOM 3564 O O . LYS A 1 450 ? -15.985 -20.459 36.895 1.00 85.25 450 LYS A O 1
ATOM 3569 N N . SER A 1 451 ? -14.851 -19.520 35.197 1.00 78.94 451 SER A N 1
ATOM 3570 C CA . SER A 1 451 ? -15.932 -18.638 34.787 1.00 78.94 451 SER A CA 1
ATOM 3571 C C . SER A 1 451 ? -17.111 -19.433 34.238 1.00 78.94 451 SER A C 1
ATOM 3573 O O . SER A 1 451 ? -16.948 -20.365 33.451 1.00 78.94 451 SER A O 1
ATOM 3575 N N . LYS A 1 452 ? -18.317 -19.037 34.652 1.00 76.12 452 LYS A N 1
ATOM 3576 C CA . LYS A 1 452 ? -19.581 -19.588 34.142 1.00 76.12 452 LYS A CA 1
ATOM 3577 C C . LYS A 1 452 ? -20.171 -18.751 33.005 1.00 76.12 452 LYS A C 1
ATOM 3579 O O . LYS A 1 452 ? -21.211 -19.124 32.470 1.00 76.12 452 LYS A O 1
ATOM 3584 N N . VAL A 1 453 ? -19.550 -17.619 32.666 1.00 52.78 453 VAL A N 1
ATOM 3585 C CA . VAL A 1 453 ? -19.947 -16.800 31.515 1.00 52.78 453 VAL A CA 1
ATOM 3586 C C . VAL A 1 453 ? -19.157 -17.220 30.278 1.00 52.78 453 VAL A C 1
ATOM 3588 O O . VAL A 1 453 ? -18.077 -17.805 30.394 1.00 52.78 453 VAL A O 1
ATOM 3591 N N . ASP A 1 454 ? -19.708 -16.963 29.089 1.00 52.16 454 ASP A N 1
ATOM 3592 C CA . ASP A 1 454 ? -19.057 -17.373 27.842 1.00 52.16 454 ASP A CA 1
ATOM 3593 C C . ASP A 1 454 ? -17.693 -16.692 27.705 1.00 52.16 454 ASP A C 1
ATOM 3595 O O . ASP A 1 454 ? -16.700 -17.387 27.568 1.00 52.16 454 ASP A O 1
ATOM 3599 N N . TYR A 1 455 ? -17.606 -15.372 27.900 1.00 65.88 455 TYR A N 1
ATOM 3600 C CA . TYR A 1 455 ? -16.342 -14.638 27.980 1.00 65.88 455 TYR A CA 1
ATOM 3601 C C . TYR A 1 455 ? -16.393 -13.488 28.989 1.00 65.88 455 TYR A C 1
ATOM 3603 O O . TYR A 1 455 ? -17.454 -12.970 29.327 1.00 65.88 455 TYR A O 1
ATOM 3611 N N . GLU A 1 456 ? -15.222 -13.067 29.461 1.00 68.38 456 GLU A N 1
ATOM 3612 C CA . GLU A 1 456 ? -15.050 -11.958 30.409 1.00 68.38 456 GLU A CA 1
ATOM 3613 C C . GLU A 1 456 ? -14.270 -10.793 29.788 1.00 68.38 456 GLU A C 1
ATOM 3615 O O . GLU A 1 456 ? -14.490 -9.632 30.139 1.00 68.38 456 GLU A O 1
ATOM 3620 N N . ALA A 1 457 ? -13.397 -11.076 28.821 1.00 64.12 457 ALA A N 1
ATOM 3621 C CA . ALA A 1 457 ? -12.680 -10.081 28.037 1.00 64.12 457 ALA A CA 1
ATOM 3622 C C . ALA A 1 457 ? -12.671 -10.468 26.557 1.00 64.12 457 ALA A C 1
ATOM 3624 O O . ALA A 1 457 ? -12.615 -11.646 26.216 1.00 64.12 457 ALA A O 1
ATOM 3625 N N . VAL A 1 458 ? -12.703 -9.466 25.685 1.00 63.78 458 VAL A N 1
ATOM 3626 C CA . VAL A 1 458 ? -12.609 -9.627 24.233 1.00 63.78 458 VAL A CA 1
ATOM 3627 C C . VAL A 1 458 ? -11.575 -8.654 23.698 1.00 63.78 458 VAL A C 1
ATOM 3629 O O . VAL A 1 458 ? -11.439 -7.535 24.200 1.00 63.78 458 VAL A O 1
ATOM 3632 N N . LYS A 1 459 ? -10.843 -9.086 22.677 1.00 73.88 459 LYS A N 1
ATOM 3633 C CA . LYS A 1 459 ? -10.000 -8.219 21.859 1.00 73.88 459 LYS A CA 1
ATOM 3634 C C . LYS A 1 459 ? -10.114 -8.663 20.410 1.00 73.88 459 LYS A C 1
ATOM 3636 O O . LYS A 1 459 ? -10.185 -9.859 20.146 1.00 73.88 459 LYS A O 1
ATOM 3641 N N . PHE A 1 460 ? -10.139 -7.710 19.492 1.00 74.88 460 PHE A N 1
ATOM 3642 C CA . PHE A 1 460 ? -10.228 -7.979 18.067 1.00 74.88 460 PHE A CA 1
ATOM 3643 C C . PHE A 1 460 ? -9.409 -6.970 17.269 1.00 74.88 460 PHE A C 1
ATOM 3645 O O . PHE A 1 460 ? -9.102 -5.878 17.761 1.00 74.88 460 PHE A O 1
ATOM 3652 N N . GLU A 1 461 ? -9.079 -7.350 16.040 1.00 62.53 461 GLU A N 1
ATOM 3653 C CA . GLU A 1 461 ? -8.521 -6.468 15.022 1.00 62.53 461 GLU A CA 1
ATOM 3654 C C . GLU A 1 461 ? -9.219 -6.701 13.679 1.00 62.53 461 GLU A C 1
ATOM 3656 O O . GLU A 1 461 ? -9.376 -7.838 13.226 1.00 62.53 461 GLU A O 1
ATOM 3661 N N . ASP A 1 462 ? -9.600 -5.598 13.032 1.00 67.44 462 ASP A N 1
ATOM 3662 C CA . ASP A 1 462 ? -10.078 -5.601 11.654 1.00 67.44 462 ASP A CA 1
ATOM 3663 C C . ASP A 1 462 ? -8.879 -5.665 10.706 1.00 67.44 462 ASP A C 1
ATOM 3665 O O . ASP A 1 462 ? -8.022 -4.774 10.688 1.00 67.44 462 ASP A O 1
ATOM 3669 N N . VAL A 1 463 ? -8.853 -6.680 9.852 1.00 67.00 463 VAL A N 1
ATOM 3670 C CA . VAL A 1 463 ? -7.814 -6.878 8.845 1.00 67.00 463 VAL A CA 1
ATOM 3671 C C . VAL A 1 463 ? -8.424 -6.879 7.449 1.00 67.00 463 VAL A C 1
ATOM 3673 O O . VAL A 1 463 ? -9.441 -7.518 7.171 1.00 67.00 463 VAL A O 1
ATOM 3676 N N . PHE A 1 464 ? -7.805 -6.135 6.534 1.00 64.19 464 PHE A N 1
ATOM 3677 C CA . PHE A 1 464 ? -8.167 -6.185 5.122 1.00 64.19 464 PHE A CA 1
ATOM 3678 C C . PHE A 1 464 ? -7.278 -7.202 4.417 1.00 64.19 464 PHE A C 1
ATOM 3680 O O . PHE A 1 464 ? -6.102 -6.931 4.176 1.00 64.19 464 PHE A O 1
ATOM 3687 N N . VAL A 1 465 ? -7.852 -8.358 4.094 1.00 60.28 465 VAL A N 1
ATOM 3688 C CA . VAL A 1 465 ? -7.177 -9.411 3.343 1.00 60.28 465 VAL A CA 1
ATOM 3689 C C . VAL A 1 465 ? -7.317 -9.112 1.857 1.00 60.28 465 VAL A C 1
ATOM 3691 O O . VAL A 1 465 ? -8.408 -9.195 1.286 1.00 60.28 465 VAL A O 1
ATOM 3694 N N . ASP A 1 466 ? -6.206 -8.783 1.212 1.00 59.00 466 ASP A N 1
ATOM 3695 C CA . ASP A 1 466 ? -6.159 -8.607 -0.234 1.00 59.00 466 ASP A CA 1
ATOM 3696 C C . ASP A 1 466 ? -6.008 -9.966 -0.938 1.00 59.00 466 ASP A C 1
ATOM 3698 O O . ASP A 1 466 ? -5.376 -10.894 -0.435 1.00 59.00 466 ASP A O 1
ATOM 3702 N N . SER A 1 467 ? -6.530 -10.056 -2.158 1.00 56.28 467 SER A N 1
ATOM 3703 C CA . SER A 1 467 ? -6.220 -11.110 -3.131 1.00 56.28 467 SER A CA 1
ATOM 3704 C C . SER A 1 467 ? -4.724 -11.291 -3.425 1.00 56.28 467 SER A C 1
ATOM 3706 O O . SER A 1 467 ? -4.365 -12.300 -4.021 1.00 56.28 467 SER A O 1
ATOM 3708 N N . GLY A 1 468 ? -3.863 -10.339 -3.043 1.00 51.97 468 GLY A N 1
ATOM 3709 C CA . GLY A 1 468 ? -2.411 -10.429 -3.238 1.00 51.97 468 GLY A CA 1
ATOM 3710 C C . GLY A 1 468 ? -1.881 -9.739 -4.495 1.00 51.97 468 GLY A C 1
ATOM 3711 O O . GLY A 1 468 ? -0.680 -9.794 -4.756 1.00 51.97 468 GLY A O 1
ATOM 3712 N N . ALA A 1 469 ? -2.727 -9.024 -5.238 1.00 34.81 469 ALA A N 1
ATOM 3713 C CA . ALA A 1 469 ? -2.336 -8.313 -6.451 1.00 34.81 469 ALA A CA 1
ATOM 3714 C C . ALA A 1 469 ? -1.811 -6.897 -6.133 1.00 34.81 469 ALA A C 1
ATOM 3716 O O . ALA A 1 469 ? -2.539 -5.929 -6.303 1.00 34.81 469 ALA A O 1
ATOM 3717 N N . HIS A 1 470 ? -0.580 -6.784 -5.606 1.00 31.11 470 HIS A N 1
ATOM 3718 C CA . HIS A 1 470 ? 0.431 -5.751 -5.934 1.00 31.11 470 HIS A CA 1
ATOM 3719 C C . HIS A 1 470 ? 1.582 -5.676 -4.893 1.00 31.11 470 HIS A C 1
ATOM 3721 O O . HIS A 1 470 ? 1.438 -5.135 -3.799 1.00 31.11 470 HIS A O 1
ATOM 3727 N N . ILE A 1 471 ? 2.759 -6.132 -5.351 1.00 35.69 471 ILE A N 1
ATOM 3728 C CA . ILE A 1 471 ? 4.139 -5.687 -5.050 1.00 35.69 471 ILE A CA 1
ATOM 3729 C C . ILE A 1 471 ? 4.660 -5.874 -3.607 1.00 35.69 471 ILE A C 1
ATOM 3731 O O . ILE A 1 471 ? 4.807 -4.921 -2.847 1.00 35.69 471 ILE A O 1
ATOM 3735 N N . GLN A 1 472 ? 5.155 -7.081 -3.310 1.00 39.78 472 GLN A N 1
ATOM 3736 C CA . GLN A 1 472 ? 6.546 -7.185 -2.855 1.00 39.78 472 GLN A CA 1
ATOM 3737 C C . GLN A 1 472 ? 7.412 -7.403 -4.097 1.00 39.78 472 GLN A C 1
ATOM 3739 O O . GLN A 1 472 ? 7.188 -8.358 -4.843 1.00 39.78 472 GLN A O 1
ATOM 3744 N N . SER A 1 473 ? 8.379 -6.520 -4.360 1.00 45.78 473 SER A N 1
ATOM 3745 C CA . SER A 1 473 ? 9.342 -6.732 -5.441 1.00 45.78 473 SER A CA 1
ATOM 3746 C C . SER A 1 473 ? 10.298 -7.848 -5.033 1.00 45.78 473 SER A C 1
ATOM 3748 O O . SER A 1 473 ? 11.357 -7.630 -4.443 1.00 45.78 473 SER A O 1
ATOM 3750 N N . ARG A 1 474 ? 9.912 -9.087 -5.342 1.00 64.88 474 ARG A N 1
ATOM 3751 C CA . ARG A 1 474 ? 10.831 -10.217 -5.296 1.00 64.88 474 ARG A CA 1
ATOM 3752 C C . ARG A 1 474 ? 12.055 -9.835 -6.140 1.00 64.88 474 ARG A C 1
ATOM 3754 O O . ARG A 1 474 ? 11.921 -9.262 -7.220 1.00 64.88 474 ARG A O 1
ATOM 3761 N N . LYS A 1 475 ? 13.261 -10.058 -5.619 1.00 68.44 475 LYS A N 1
ATOM 3762 C CA . LYS A 1 475 ? 14.504 -9.777 -6.349 1.00 68.44 475 LYS A CA 1
ATOM 3763 C C . LYS A 1 475 ? 15.032 -11.085 -6.911 1.00 68.44 475 LYS A C 1
ATOM 3765 O O . LYS A 1 475 ? 15.219 -12.037 -6.163 1.00 68.44 475 LYS A O 1
ATOM 3770 N N . GLN A 1 476 ? 15.301 -11.107 -8.212 1.00 74.69 476 GLN A N 1
ATOM 3771 C CA . GLN A 1 476 ? 15.897 -12.261 -8.878 1.00 74.69 476 GLN A CA 1
ATOM 3772 C C . GLN A 1 476 ? 17.254 -12.593 -8.234 1.00 74.69 476 GLN A C 1
ATOM 3774 O O . GLN A 1 476 ? 18.066 -11.691 -7.990 1.00 74.69 476 GLN A O 1
ATO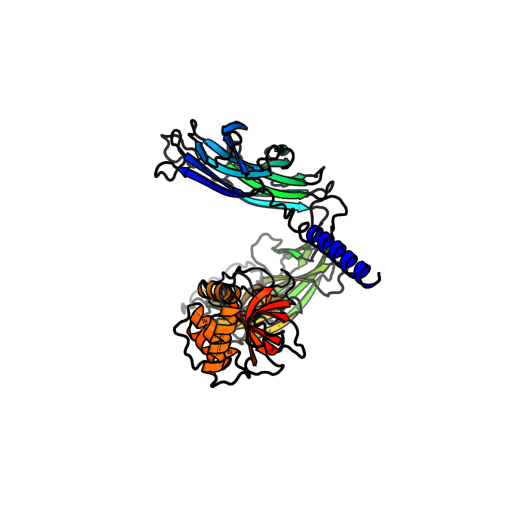M 3779 N N . SER A 1 477 ? 17.480 -13.868 -7.912 1.00 86.94 477 SER A N 1
ATOM 3780 C CA . SER A 1 477 ? 18.759 -14.330 -7.364 1.00 86.94 477 SER A CA 1
ATOM 3781 C C . SER A 1 477 ? 19.827 -14.425 -8.453 1.00 86.94 477 SER A C 1
ATOM 3783 O O . SER A 1 477 ? 19.513 -14.618 -9.627 1.00 86.94 477 SER A O 1
ATOM 3785 N N . GLN A 1 478 ? 21.103 -14.363 -8.059 1.00 89.94 478 GLN A N 1
ATOM 3786 C CA . GLN A 1 478 ? 22.213 -14.481 -9.010 1.00 89.94 478 GLN A CA 1
ATOM 3787 C C . GLN A 1 478 ? 22.174 -15.808 -9.783 1.00 89.94 478 GLN A C 1
ATOM 3789 O O . GLN A 1 478 ? 22.419 -15.823 -10.983 1.00 89.94 478 GLN A O 1
ATOM 3794 N N . LEU A 1 479 ? 21.811 -16.913 -9.121 1.00 94.38 479 LEU A N 1
ATOM 3795 C CA . LEU A 1 479 ? 21.680 -18.223 -9.762 1.00 94.38 479 LEU A CA 1
ATOM 3796 C C . LEU A 1 479 ? 20.599 -18.218 -10.855 1.00 94.38 479 LEU A C 1
ATOM 3798 O O . LEU A 1 479 ? 20.818 -18.744 -11.942 1.00 94.38 479 LEU A O 1
ATOM 3802 N N . GLN A 1 480 ? 19.448 -17.599 -10.590 1.00 94.50 480 GLN A N 1
ATOM 3803 C CA . GLN A 1 480 ? 18.351 -17.521 -11.557 1.00 94.50 480 GLN A CA 1
ATOM 3804 C C . GLN A 1 480 ? 18.659 -16.546 -12.703 1.00 94.50 480 GLN A C 1
ATOM 3806 O O . GLN A 1 480 ? 18.297 -16.816 -13.847 1.00 94.50 480 GLN A O 1
ATOM 3811 N N . THR A 1 481 ? 19.394 -15.462 -12.430 1.00 88.62 481 THR A N 1
ATOM 3812 C CA . THR A 1 481 ? 19.950 -14.588 -13.474 1.00 88.62 481 THR A CA 1
ATOM 3813 C C . THR A 1 481 ? 20.931 -15.350 -14.367 1.00 88.62 481 THR A C 1
ATOM 3815 O O . THR A 1 481 ? 20.815 -15.287 -15.590 1.00 88.62 481 THR A O 1
ATOM 3818 N N . ASN A 1 482 ? 21.848 -16.128 -13.783 1.00 93.81 482 ASN A N 1
ATOM 3819 C CA . ASN A 1 482 ? 22.786 -16.959 -14.540 1.00 93.81 482 ASN A CA 1
ATOM 3820 C C . ASN A 1 482 ? 22.057 -17.997 -15.402 1.00 93.81 482 ASN A C 1
ATOM 3822 O O . ASN A 1 482 ? 22.428 -18.190 -16.557 1.00 93.81 482 ASN A O 1
ATOM 3826 N N . LEU A 1 483 ? 21.010 -18.631 -14.862 1.00 97.19 483 LEU A N 1
ATOM 3827 C CA . LEU A 1 483 ? 20.205 -19.625 -15.573 1.00 97.19 483 LEU A CA 1
ATOM 3828 C C . LEU A 1 483 ? 19.586 -19.043 -16.843 1.00 97.19 483 LEU A C 1
ATOM 3830 O O . LEU A 1 483 ? 19.756 -19.603 -17.924 1.00 97.19 483 LEU A O 1
ATOM 3834 N N . VAL A 1 484 ? 18.907 -17.901 -16.730 1.00 93.81 484 VAL A N 1
ATOM 3835 C CA . VAL A 1 484 ? 18.279 -17.261 -17.894 1.00 93.81 484 VAL A CA 1
ATOM 3836 C C . VAL A 1 484 ? 19.318 -16.760 -18.879 1.00 93.81 484 VAL A C 1
ATOM 3838 O O . VAL A 1 484 ? 19.176 -17.017 -20.071 1.00 93.81 484 VAL A O 1
ATOM 3841 N N . ASN A 1 485 ? 20.381 -16.107 -18.404 1.00 89.00 485 ASN A N 1
ATOM 3842 C CA . ASN A 1 485 ? 21.450 -15.632 -19.280 1.00 89.00 485 ASN A CA 1
ATOM 3843 C C . ASN A 1 485 ? 22.076 -16.792 -20.064 1.00 89.00 485 ASN A C 1
ATOM 3845 O O . ASN A 1 485 ? 22.276 -16.676 -21.269 1.00 89.00 485 ASN A O 1
ATOM 3849 N N . TYR A 1 486 ? 22.317 -17.932 -19.411 1.00 95.06 486 TYR A N 1
ATOM 3850 C CA . TYR A 1 486 ? 22.851 -19.124 -20.061 1.00 95.06 486 TYR A CA 1
ATOM 3851 C C . TYR A 1 486 ? 21.900 -19.681 -21.131 1.00 95.06 486 TYR A C 1
ATOM 3853 O O . TYR A 1 486 ? 22.330 -19.960 -22.253 1.00 95.06 486 TYR A O 1
ATOM 3861 N N . LEU A 1 487 ? 20.608 -19.814 -20.808 1.00 93.81 487 LEU A N 1
ATOM 3862 C CA . LEU A 1 487 ? 19.598 -20.364 -21.720 1.00 93.81 487 LEU A CA 1
ATOM 3863 C C . LEU A 1 487 ? 19.272 -19.427 -22.895 1.00 93.81 487 LEU A C 1
ATOM 3865 O O . LEU A 1 487 ? 18.932 -19.906 -23.980 1.00 93.81 487 LEU A O 1
ATOM 3869 N N . LEU A 1 488 ? 19.378 -18.110 -22.703 1.00 91.25 488 LEU A N 1
ATOM 3870 C CA . LEU A 1 488 ? 19.126 -17.114 -23.747 1.00 91.25 488 LEU A CA 1
ATOM 3871 C C . LEU A 1 488 ? 20.351 -16.781 -24.597 1.00 91.25 488 LEU A C 1
ATOM 3873 O O . LEU A 1 488 ? 20.172 -16.320 -25.720 1.00 91.25 488 LEU A O 1
ATOM 3877 N N . ALA A 1 489 ? 21.566 -17.040 -24.108 1.00 85.94 489 ALA A N 1
ATOM 3878 C CA . ALA A 1 489 ? 22.791 -16.695 -24.826 1.00 85.94 489 ALA A CA 1
ATOM 3879 C C . ALA A 1 489 ? 22.876 -17.335 -26.223 1.00 85.94 489 ALA A C 1
ATOM 3881 O O . ALA A 1 489 ? 23.350 -16.692 -27.155 1.00 85.94 489 ALA A O 1
ATOM 3882 N N . SER A 1 490 ? 22.424 -18.584 -26.395 1.00 89.75 490 SER A N 1
ATOM 3883 C CA . SER A 1 490 ? 22.368 -19.219 -27.718 1.00 89.75 490 SER A CA 1
ATOM 3884 C C . SER A 1 490 ? 21.448 -20.441 -27.758 1.00 89.75 490 SER A C 1
ATOM 3886 O O . SER A 1 490 ? 21.189 -21.088 -26.741 1.00 89.75 490 SER A O 1
ATOM 3888 N N . LYS A 1 491 ? 20.996 -20.807 -28.965 1.00 90.19 491 LYS A N 1
ATOM 3889 C CA . LYS A 1 491 ? 20.321 -22.092 -29.211 1.00 90.19 491 LYS A CA 1
ATOM 3890 C C . LYS A 1 491 ? 21.235 -23.282 -28.899 1.00 90.19 491 LYS A C 1
ATOM 3892 O O . LYS A 1 491 ? 20.782 -24.241 -28.285 1.00 90.19 491 LYS A O 1
ATOM 3897 N N . SER A 1 492 ? 22.527 -23.167 -29.215 1.00 94.00 492 SER A N 1
ATOM 3898 C CA . SER A 1 492 ? 23.538 -24.195 -28.931 1.00 94.00 492 SER A CA 1
ATOM 3899 C C . SER A 1 492 ? 23.618 -24.550 -27.441 1.00 94.00 492 SER A C 1
ATOM 3901 O O . SER A 1 492 ? 23.676 -25.726 -27.092 1.00 94.00 492 SER A O 1
ATOM 3903 N N . ASN A 1 493 ? 23.509 -23.567 -26.537 1.00 95.75 493 ASN A N 1
ATOM 3904 C CA . ASN A 1 493 ? 23.450 -23.837 -25.096 1.00 95.75 493 ASN A CA 1
ATOM 3905 C C . ASN A 1 493 ? 22.237 -24.698 -24.725 1.00 95.75 493 ASN A C 1
ATOM 3907 O O . ASN A 1 493 ? 22.375 -25.664 -23.975 1.00 95.75 493 ASN A O 1
ATOM 3911 N N . ARG A 1 494 ? 21.056 -24.372 -25.265 1.00 96.50 494 ARG A N 1
ATOM 3912 C CA . ARG A 1 494 ? 19.818 -25.125 -25.009 1.00 96.50 494 ARG A CA 1
ATOM 3913 C C . ARG A 1 494 ? 19.884 -26.534 -25.600 1.00 96.50 494 ARG A C 1
ATOM 3915 O O . ARG A 1 494 ? 19.529 -27.490 -24.917 1.00 96.50 494 ARG A O 1
ATOM 3922 N N . ASP A 1 495 ? 20.400 -26.674 -26.819 1.00 94.00 495 ASP A N 1
ATOM 3923 C CA . ASP A 1 495 ? 20.601 -27.975 -27.467 1.00 94.00 495 ASP A CA 1
ATOM 3924 C C . ASP A 1 495 ? 21.631 -28.831 -26.715 1.00 94.00 495 ASP A C 1
ATOM 3926 O O . ASP A 1 495 ? 21.447 -30.035 -26.560 1.00 94.00 495 ASP A O 1
ATOM 3930 N N . SER A 1 496 ? 22.687 -28.214 -26.180 1.00 96.81 496 SER A N 1
ATOM 3931 C CA . SER A 1 496 ? 23.696 -28.903 -25.374 1.00 96.81 496 SER A CA 1
ATOM 3932 C C . SER A 1 496 ? 23.146 -29.369 -24.020 1.00 96.81 496 SER A C 1
ATOM 3934 O O . SER A 1 496 ? 23.498 -30.459 -23.566 1.00 96.81 496 SER A O 1
ATOM 3936 N N . VAL A 1 497 ? 22.265 -28.586 -23.382 1.00 97.12 497 VAL A N 1
ATOM 3937 C CA . VAL A 1 497 ? 21.520 -29.023 -22.186 1.00 97.12 497 VAL A CA 1
ATOM 3938 C C . VAL A 1 497 ? 20.607 -30.196 -22.531 1.00 97.12 497 VAL A C 1
ATOM 3940 O O . VAL A 1 497 ? 20.610 -31.185 -21.807 1.00 97.12 497 VAL A O 1
ATOM 3943 N N . MET A 1 498 ? 19.879 -30.119 -23.650 1.00 93.88 498 MET A N 1
ATOM 3944 C CA . MET A 1 498 ? 18.997 -31.195 -24.110 1.00 93.88 498 MET A CA 1
ATOM 3945 C C . MET A 1 498 ? 19.768 -32.491 -24.359 1.00 93.88 498 MET A C 1
ATOM 3947 O O . MET A 1 498 ? 19.394 -33.532 -23.828 1.00 93.88 498 MET A O 1
ATOM 3951 N N . LYS A 1 499 ? 20.887 -32.420 -25.092 1.00 94.62 499 LYS A N 1
ATOM 3952 C CA . LYS A 1 499 ? 21.756 -33.575 -25.346 1.00 94.62 499 LYS A CA 1
ATOM 3953 C C . LYS A 1 499 ? 22.191 -34.232 -24.036 1.00 94.62 499 LYS A C 1
ATOM 3955 O O . LYS A 1 499 ? 22.043 -35.437 -23.875 1.00 94.62 499 LYS A O 1
ATOM 3960 N N . ARG A 1 500 ? 22.656 -33.432 -23.071 1.00 96.19 500 ARG A N 1
ATOM 3961 C CA . ARG A 1 500 ? 23.085 -33.958 -21.772 1.00 96.19 500 ARG A CA 1
ATOM 3962 C C . ARG A 1 500 ? 21.923 -34.519 -20.946 1.00 96.19 500 ARG A C 1
ATOM 3964 O O . ARG A 1 500 ? 22.111 -35.478 -20.209 1.00 96.19 500 ARG A O 1
ATOM 3971 N N . ALA A 1 501 ? 20.736 -33.933 -21.053 1.00 95.19 501 ALA A N 1
ATOM 3972 C CA . ALA A 1 501 ? 19.545 -34.431 -20.380 1.00 95.19 501 ALA A CA 1
ATOM 3973 C C . ALA A 1 501 ? 19.120 -35.808 -20.916 1.00 95.19 501 ALA A C 1
ATOM 3975 O O . ALA A 1 501 ? 18.799 -36.677 -20.116 1.00 95.19 501 ALA A O 1
ATOM 3976 N N . ILE A 1 502 ? 19.198 -36.015 -22.236 1.00 93.00 502 ILE A N 1
ATOM 3977 C CA . ILE A 1 502 ? 18.946 -37.306 -22.898 1.00 93.00 502 ILE A CA 1
ATOM 3978 C C . ILE A 1 502 ? 20.005 -38.340 -22.490 1.00 93.00 502 ILE A C 1
ATOM 3980 O O . ILE A 1 502 ? 19.662 -39.459 -22.133 1.00 93.00 502 ILE A O 1
ATOM 3984 N N . GLU A 1 503 ? 21.287 -37.959 -22.458 1.00 94.50 503 GLU A N 1
ATOM 3985 C CA . GLU A 1 503 ? 22.365 -38.837 -21.968 1.00 94.50 503 GLU A CA 1
ATOM 3986 C C . GLU A 1 503 ? 22.146 -39.284 -20.514 1.00 94.50 503 GLU A C 1
ATOM 3988 O O . GLU A 1 503 ? 22.442 -40.420 -20.167 1.00 94.50 503 GLU A O 1
ATOM 3993 N N . LEU A 1 504 ? 21.646 -38.393 -19.650 1.00 93.31 504 LEU A N 1
ATOM 3994 C CA . LEU A 1 504 ? 21.319 -38.712 -18.254 1.00 93.31 504 LEU A CA 1
ATOM 3995 C C . LEU A 1 504 ? 20.043 -39.548 -18.102 1.00 93.31 504 LEU A C 1
ATOM 3997 O O . LEU A 1 504 ? 19.780 -40.050 -17.009 1.00 93.31 504 LEU A O 1
ATOM 4001 N N . HIS A 1 505 ? 19.263 -39.658 -19.174 1.00 93.38 505 HIS A N 1
ATOM 4002 C CA . HIS A 1 505 ? 18.036 -40.433 -19.256 1.00 93.38 505 HIS A CA 1
ATOM 4003 C C . HIS A 1 505 ? 18.218 -41.668 -20.151 1.00 93.38 505 HIS A C 1
ATOM 4005 O O . HIS A 1 505 ? 17.281 -42.099 -20.811 1.00 93.38 505 HIS A O 1
ATOM 4011 N N . ASP A 1 506 ? 19.445 -42.197 -20.222 1.00 90.69 506 ASP A N 1
ATOM 4012 C CA . ASP A 1 506 ? 19.796 -43.416 -20.961 1.00 90.69 506 ASP A CA 1
ATOM 4013 C C . ASP A 1 506 ? 19.364 -43.407 -22.441 1.00 90.69 506 ASP A C 1
ATOM 4015 O O . ASP A 1 506 ? 19.076 -44.443 -23.037 1.00 90.69 506 ASP A O 1
ATOM 4019 N N . GLY A 1 507 ? 19.330 -42.220 -23.057 1.00 88.81 507 GLY A N 1
ATOM 4020 C CA . GLY A 1 507 ? 18.902 -42.034 -24.443 1.00 88.81 507 GLY A CA 1
ATOM 4021 C C . GLY A 1 507 ? 17.401 -41.781 -24.629 1.00 88.81 507 GLY A C 1
ATOM 4022 O O . GLY A 1 507 ? 16.991 -41.503 -25.754 1.00 88.81 507 GLY A O 1
ATOM 4023 N N . ASP A 1 508 ? 16.587 -41.825 -23.569 1.00 83.06 508 ASP A N 1
ATOM 4024 C CA . ASP A 1 508 ? 15.142 -41.596 -23.655 1.00 83.06 508 ASP A CA 1
ATOM 4025 C C . ASP A 1 508 ? 14.795 -40.095 -23.723 1.00 83.06 508 ASP A C 1
ATOM 4027 O O . ASP A 1 508 ? 15.069 -39.290 -22.822 1.00 83.06 508 ASP A O 1
ATOM 4031 N N . GLU A 1 509 ? 14.135 -39.711 -24.812 1.00 79.88 509 GLU A N 1
ATOM 4032 C CA . GLU A 1 509 ? 13.663 -38.347 -25.061 1.00 79.88 509 GLU A CA 1
ATOM 4033 C C . GLU A 1 509 ? 12.289 -38.047 -24.423 1.00 79.88 509 GLU A C 1
ATOM 4035 O O . GLU A 1 509 ? 11.828 -36.898 -24.429 1.00 79.88 509 GLU A O 1
ATOM 4040 N N . SER A 1 510 ? 11.613 -39.060 -23.873 1.00 75.38 510 SER A N 1
ATOM 4041 C CA . SER A 1 510 ? 10.320 -38.925 -23.209 1.00 75.38 510 SER A CA 1
ATOM 4042 C C . SER A 1 510 ? 10.471 -38.342 -21.798 1.00 75.38 510 SER A C 1
ATOM 4044 O O . SER A 1 510 ? 11.402 -38.655 -21.067 1.00 75.38 510 SER A O 1
ATOM 4046 N N . ASN A 1 511 ? 9.557 -37.450 -21.394 1.00 70.25 511 ASN A N 1
ATOM 4047 C CA . ASN A 1 511 ? 9.447 -36.922 -20.020 1.00 70.25 511 ASN A CA 1
ATOM 4048 C C . ASN A 1 511 ? 10.734 -36.328 -19.393 1.00 70.25 511 ASN A C 1
ATOM 4050 O O . ASN A 1 511 ? 10.794 -36.092 -18.186 1.00 70.25 511 ASN A O 1
ATOM 4054 N N . THR A 1 512 ? 11.727 -35.964 -20.206 1.00 85.62 512 THR A N 1
ATOM 4055 C CA . THR A 1 512 ? 13.066 -35.498 -19.796 1.00 85.62 512 THR A CA 1
ATOM 4056 C C . THR A 1 512 ? 13.090 -34.086 -19.178 1.00 85.62 512 THR A C 1
ATOM 4058 O O . THR A 1 512 ? 14.154 -33.487 -19.011 1.00 85.62 512 THR A O 1
ATOM 4061 N N . CYS A 1 513 ? 11.933 -33.509 -18.833 1.00 90.88 513 CYS A N 1
ATOM 4062 C CA . CYS A 1 513 ? 11.805 -32.124 -18.367 1.00 90.88 513 CYS A CA 1
ATOM 4063 C C . CYS A 1 513 ? 12.655 -31.837 -17.124 1.00 90.88 513 CYS A C 1
ATOM 4065 O O . CYS A 1 513 ? 13.340 -30.818 -17.045 1.00 90.88 513 CYS A O 1
ATOM 4067 N N . VAL A 1 514 ? 12.687 -32.772 -16.175 1.00 94.44 514 VAL A N 1
ATOM 4068 C CA . VAL A 1 514 ? 13.426 -32.602 -14.922 1.00 94.44 514 VAL A CA 1
ATOM 4069 C C . VAL A 1 514 ? 14.927 -32.764 -15.130 1.00 94.44 514 VAL A C 1
ATOM 4071 O O . VAL A 1 514 ? 15.687 -31.987 -14.551 1.00 94.44 514 VAL A O 1
ATOM 4074 N N . TYR A 1 515 ? 15.371 -33.696 -15.978 1.00 96.25 515 TYR A N 1
ATOM 4075 C CA . TYR A 1 515 ? 16.783 -33.792 -16.361 1.00 96.25 515 TYR A CA 1
ATOM 4076 C C . TYR A 1 515 ? 17.251 -32.520 -17.070 1.00 96.25 515 TYR A C 1
ATOM 4078 O O . TYR A 1 515 ? 18.305 -31.985 -16.724 1.00 96.25 515 TYR A O 1
ATOM 4086 N N . PHE A 1 516 ? 16.435 -31.987 -17.986 1.00 96.69 516 PHE A N 1
ATOM 4087 C CA . PHE A 1 516 ? 16.708 -30.738 -18.692 1.00 96.69 516 PHE A CA 1
ATOM 4088 C C . PHE A 1 516 ? 16.842 -29.559 -17.720 1.00 96.69 516 PHE A C 1
ATOM 4090 O O . PHE A 1 516 ? 17.865 -28.871 -17.709 1.00 96.69 516 PHE A O 1
ATOM 4097 N N . THR A 1 517 ? 15.847 -29.344 -16.853 1.00 97.38 517 THR A N 1
ATOM 4098 C CA . THR A 1 517 ? 15.877 -28.255 -15.864 1.00 97.38 517 THR A CA 1
ATOM 4099 C C . THR A 1 517 ? 17.028 -28.418 -14.870 1.00 97.38 517 THR A C 1
ATOM 4101 O O . THR A 1 517 ? 17.712 -27.441 -14.558 1.00 97.38 517 THR A O 1
ATOM 4104 N N . SER A 1 518 ? 17.289 -29.639 -14.395 1.00 97.12 518 SER A N 1
ATOM 4105 C CA . SER A 1 518 ? 18.381 -29.914 -13.453 1.00 97.12 518 SER A CA 1
ATOM 4106 C C . SER A 1 518 ? 19.753 -29.671 -14.079 1.00 97.12 518 SER A C 1
ATOM 4108 O O . SER A 1 518 ? 20.643 -29.115 -13.435 1.00 97.12 518 SER A O 1
ATOM 4110 N N . GLU A 1 519 ? 19.929 -30.038 -15.348 1.00 97.62 519 GLU A N 1
ATOM 4111 C CA . GLU A 1 519 ? 21.162 -29.776 -16.082 1.00 97.62 519 GLU A CA 1
ATOM 4112 C C . GLU A 1 519 ? 21.367 -28.282 -16.338 1.00 97.62 519 GLU A C 1
ATOM 4114 O O . GLU A 1 519 ? 22.453 -27.758 -16.086 1.00 97.62 519 GLU A O 1
ATOM 4119 N N . ALA A 1 520 ? 20.315 -27.564 -16.738 1.00 97.81 520 ALA A N 1
ATOM 4120 C CA . ALA A 1 520 ? 20.376 -26.115 -16.893 1.00 97.81 520 ALA A CA 1
ATOM 4121 C C . ALA A 1 520 ? 20.785 -25.415 -15.580 1.00 97.81 520 ALA A C 1
ATOM 4123 O O . ALA A 1 520 ? 21.640 -24.528 -15.590 1.00 97.81 520 ALA A O 1
ATOM 4124 N N . LEU A 1 521 ? 20.244 -25.854 -14.436 1.00 98.12 521 LEU A N 1
ATOM 4125 C CA . LEU A 1 521 ? 20.628 -25.353 -13.111 1.00 98.12 521 LEU A CA 1
ATOM 4126 C C . LEU A 1 521 ? 22.098 -25.632 -12.766 1.00 98.12 521 LEU A C 1
ATOM 4128 O O . LEU A 1 521 ? 22.773 -24.747 -12.233 1.00 98.12 521 LEU A O 1
ATOM 4132 N N . ARG A 1 522 ? 22.612 -26.832 -13.074 1.00 98.25 522 ARG A N 1
ATOM 4133 C CA . ARG A 1 522 ? 24.034 -27.164 -12.869 1.00 98.25 522 ARG A CA 1
ATOM 4134 C C . ARG A 1 522 ? 24.937 -26.226 -13.665 1.00 98.25 522 ARG A C 1
ATOM 4136 O O . ARG A 1 522 ? 25.881 -25.673 -13.098 1.00 98.25 522 ARG A O 1
ATOM 4143 N N . ARG A 1 523 ? 24.601 -25.970 -14.936 1.00 97.56 523 ARG A N 1
ATOM 4144 C CA . ARG A 1 523 ? 25.336 -25.029 -15.802 1.00 97.56 523 ARG A CA 1
ATOM 4145 C C . ARG A 1 523 ? 25.222 -23.574 -15.344 1.00 97.56 523 ARG A C 1
ATOM 4147 O O . ARG A 1 523 ? 26.174 -22.815 -15.493 1.00 97.56 523 ARG A O 1
ATOM 4154 N N . ALA A 1 524 ? 24.106 -23.207 -14.717 1.00 96.12 524 ALA A N 1
ATOM 4155 C CA . ALA A 1 524 ? 23.891 -21.888 -14.121 1.00 96.12 524 ALA A CA 1
ATOM 4156 C C . ALA A 1 524 ? 24.672 -21.651 -12.810 1.00 96.12 524 ALA A C 1
ATOM 4158 O O . ALA A 1 524 ? 24.778 -20.508 -12.353 1.00 96.12 524 ALA A O 1
ATOM 4159 N N . GLY A 1 525 ? 25.215 -22.714 -12.201 1.00 95.44 525 GLY A N 1
ATOM 4160 C CA . GLY A 1 525 ? 26.057 -22.642 -11.005 1.00 95.44 525 GLY A CA 1
ATOM 4161 C C . GLY A 1 525 ? 25.605 -23.504 -9.822 1.00 95.44 525 GLY A C 1
ATOM 4162 O O . GLY A 1 525 ? 26.331 -23.570 -8.832 1.00 95.44 525 GLY A O 1
ATOM 4163 N N . LEU A 1 526 ? 24.466 -24.206 -9.898 1.00 96.44 526 LEU A N 1
ATOM 4164 C CA . LEU A 1 526 ? 24.010 -25.126 -8.844 1.00 96.44 526 LEU A CA 1
ATOM 4165 C C . LEU A 1 526 ? 24.698 -26.497 -8.974 1.00 96.44 526 LEU A C 1
ATOM 4167 O O . LEU A 1 526 ? 24.064 -27.521 -9.226 1.00 96.44 526 LEU A O 1
ATOM 4171 N N . LYS A 1 527 ? 26.030 -26.507 -8.846 1.00 94.00 527 LYS A N 1
ATOM 4172 C CA . LYS A 1 527 ? 26.889 -27.671 -9.138 1.00 94.00 527 LYS A CA 1
ATOM 4173 C C . LYS A 1 527 ? 26.609 -28.898 -8.263 1.00 94.00 527 LYS A C 1
ATOM 4175 O O . LYS A 1 527 ? 26.916 -30.011 -8.669 1.00 94.00 527 LYS A O 1
ATOM 4180 N N . ASN A 1 528 ? 26.037 -28.704 -7.077 1.00 94.25 528 ASN A N 1
ATOM 4181 C CA . ASN A 1 528 ? 25.746 -29.771 -6.120 1.00 94.25 528 ASN A CA 1
ATOM 4182 C C . ASN A 1 528 ? 24.383 -30.456 -6.336 1.00 94.25 528 ASN A C 1
ATOM 4184 O O . ASN A 1 528 ? 24.052 -31.358 -5.569 1.00 94.25 528 ASN A O 1
ATOM 4188 N N . LEU A 1 529 ? 23.593 -30.055 -7.343 1.00 96.69 529 LEU A N 1
ATOM 4189 C CA . LEU A 1 529 ? 22.342 -30.735 -7.683 1.00 96.69 529 LEU A CA 1
ATOM 4190 C C . LEU A 1 529 ? 22.640 -32.109 -8.321 1.00 96.69 529 LEU A C 1
ATOM 4192 O O . LEU A 1 529 ? 23.186 -32.138 -9.431 1.00 96.69 529 LEU A O 1
ATOM 4196 N N . PRO A 1 530 ? 22.269 -33.239 -7.683 1.00 96.69 530 PRO A N 1
ATOM 4197 C CA . PRO A 1 530 ? 22.662 -34.563 -8.160 1.00 96.69 530 PRO A CA 1
ATOM 4198 C C . PRO A 1 530 ? 22.137 -34.892 -9.561 1.00 96.69 530 PRO A C 1
ATOM 4200 O O . PRO A 1 530 ? 21.050 -34.463 -9.953 1.00 96.69 530 PRO A O 1
ATOM 4203 N N . THR A 1 531 ? 22.894 -35.691 -10.312 1.00 95.19 531 THR A N 1
ATOM 4204 C CA . THR A 1 531 ? 22.537 -36.108 -11.679 1.00 95.19 531 THR A CA 1
ATOM 4205 C C . THR A 1 531 ? 21.347 -37.063 -11.731 1.00 95.19 531 THR A C 1
ATOM 4207 O O . THR A 1 531 ? 20.664 -37.081 -12.744 1.00 95.19 531 THR A O 1
ATOM 4210 N N . TYR A 1 532 ? 21.049 -37.782 -10.642 1.00 92.50 532 TYR A N 1
ATOM 4211 C CA . TYR A 1 532 ? 19.903 -38.698 -10.552 1.00 92.50 532 TYR A CA 1
ATOM 4212 C C . TYR A 1 532 ? 18.545 -38.000 -10.370 1.00 92.50 532 TYR A C 1
ATOM 4214 O O . TYR A 1 532 ? 17.520 -38.673 -10.313 1.00 92.50 532 TYR A O 1
ATOM 4222 N N . VAL A 1 533 ? 18.508 -36.674 -10.185 1.00 92.75 533 VAL A N 1
ATOM 4223 C CA . VAL A 1 533 ? 17.246 -35.940 -10.001 1.00 92.75 533 VAL A CA 1
ATOM 4224 C C . VAL A 1 533 ? 16.480 -35.948 -11.324 1.00 92.75 533 VAL A C 1
ATOM 4226 O O . VAL A 1 533 ? 16.816 -35.195 -12.237 1.00 92.75 533 VAL A O 1
ATOM 4229 N N . CYS A 1 534 ? 15.458 -36.801 -11.405 1.00 85.69 534 CYS A N 1
ATOM 4230 C CA . CYS A 1 534 ? 14.795 -37.166 -12.657 1.00 85.69 534 CYS A CA 1
ATOM 4231 C C . CYS A 1 534 ? 13.275 -36.959 -12.656 1.00 85.69 534 CYS A C 1
ATOM 4233 O O . CYS A 1 534 ? 12.654 -36.999 -13.711 1.00 85.69 534 CYS A O 1
ATOM 4235 N N . ASN A 1 535 ? 12.657 -36.689 -11.501 1.00 90.88 535 ASN A N 1
ATOM 4236 C CA . ASN A 1 535 ? 11.228 -36.374 -11.413 1.00 90.88 535 ASN A CA 1
ATOM 4237 C C . ASN A 1 535 ? 10.933 -35.107 -10.592 1.00 90.88 535 ASN A C 1
ATOM 4239 O O . ASN A 1 535 ? 11.743 -34.634 -9.787 1.00 90.88 535 ASN A O 1
ATOM 4243 N N . THR A 1 536 ? 9.744 -34.540 -10.801 1.00 90.81 536 THR A N 1
ATOM 4244 C CA . THR A 1 536 ? 9.320 -33.252 -10.226 1.00 90.81 536 THR A CA 1
ATOM 4245 C C . THR A 1 536 ? 9.296 -33.275 -8.698 1.00 90.81 536 THR A C 1
ATOM 4247 O O . THR A 1 536 ? 9.619 -32.268 -8.058 1.00 90.81 536 THR A O 1
ATOM 4250 N N . ARG A 1 537 ? 8.986 -34.430 -8.090 1.00 88.06 537 ARG A N 1
ATOM 4251 C CA . ARG A 1 537 ? 9.042 -34.639 -6.637 1.00 88.06 537 ARG A CA 1
ATOM 4252 C C . ARG A 1 537 ? 10.476 -34.532 -6.127 1.00 88.06 537 ARG A C 1
ATOM 4254 O O . ARG A 1 537 ? 10.738 -33.709 -5.259 1.00 88.06 537 ARG A O 1
ATOM 4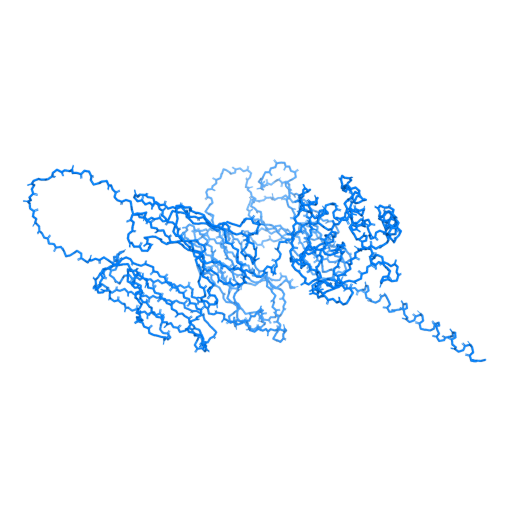261 N N . GLN A 1 538 ? 11.414 -35.285 -6.698 1.00 92.19 538 GLN A N 1
ATOM 4262 C CA . GLN A 1 538 ? 12.829 -35.209 -6.321 1.00 92.19 538 GLN A CA 1
ATOM 4263 C C . GLN A 1 538 ? 13.395 -33.797 -6.501 1.00 92.19 538 GLN A C 1
ATOM 4265 O O . GLN A 1 538 ? 14.063 -33.292 -5.597 1.00 92.19 538 GLN A O 1
ATOM 4270 N N . LEU A 1 539 ? 13.104 -33.148 -7.635 1.00 94.50 539 LEU A N 1
ATOM 4271 C CA . LEU A 1 539 ? 13.589 -31.797 -7.910 1.00 94.50 539 LEU A CA 1
ATOM 4272 C C . LEU A 1 539 ? 13.037 -30.799 -6.893 1.00 94.50 539 LEU A C 1
ATOM 4274 O O . LEU A 1 539 ? 13.812 -30.088 -6.259 1.00 94.50 539 LEU A O 1
ATOM 4278 N N . SER A 1 540 ? 11.719 -30.778 -6.684 1.00 88.94 540 SER A N 1
ATOM 4279 C CA . SER A 1 540 ? 11.105 -29.869 -5.711 1.00 88.94 540 SER A CA 1
ATOM 4280 C C . SER A 1 540 ? 11.635 -30.102 -4.293 1.00 88.94 540 SER A C 1
ATOM 4282 O O . SER A 1 540 ? 12.025 -29.142 -3.633 1.00 88.94 540 SER A O 1
ATOM 4284 N N . THR A 1 541 ? 11.775 -31.359 -3.852 1.00 90.31 541 THR A N 1
ATOM 4285 C CA . THR A 1 541 ? 12.362 -31.690 -2.544 1.00 90.31 541 THR A CA 1
ATOM 4286 C C . THR A 1 541 ? 13.810 -31.205 -2.420 1.00 90.31 541 THR A C 1
ATOM 4288 O O . THR A 1 541 ? 14.160 -30.590 -1.410 1.00 90.31 541 THR A O 1
ATOM 4291 N N . LYS A 1 542 ? 14.659 -31.422 -3.436 1.00 94.69 542 LYS A N 1
ATOM 4292 C CA . LYS A 1 542 ? 16.055 -30.951 -3.415 1.00 94.69 542 LYS A CA 1
ATOM 4293 C C . LYS A 1 542 ? 16.142 -29.429 -3.403 1.00 94.69 542 LYS A C 1
ATOM 4295 O O . LYS A 1 542 ? 16.877 -28.879 -2.586 1.00 94.69 542 LYS A O 1
ATOM 4300 N N . LEU A 1 543 ? 15.360 -28.742 -4.232 1.00 94.75 543 LEU A N 1
ATOM 4301 C CA . LEU A 1 543 ? 15.331 -27.280 -4.253 1.00 94.75 543 LEU A CA 1
ATOM 4302 C C . LEU A 1 543 ? 14.872 -26.708 -2.906 1.00 94.75 543 LEU A C 1
ATOM 4304 O O . LEU A 1 543 ? 15.512 -25.790 -2.392 1.00 94.75 543 LEU A O 1
ATOM 4308 N N . THR A 1 544 ? 13.844 -27.290 -2.280 1.00 89.81 544 THR A N 1
ATOM 4309 C CA . THR A 1 544 ? 13.436 -26.919 -0.916 1.00 89.81 544 THR A CA 1
ATOM 4310 C C . THR A 1 544 ? 14.570 -27.134 0.087 1.00 89.81 544 THR A C 1
ATOM 4312 O O . THR A 1 544 ? 14.847 -26.232 0.873 1.00 89.81 544 THR A O 1
ATOM 4315 N N . SER A 1 545 ? 15.297 -28.259 0.019 1.00 90.62 545 SER A N 1
ATOM 4316 C CA . SER A 1 545 ? 16.469 -28.490 0.884 1.00 90.62 545 SER A CA 1
ATOM 4317 C C . SER A 1 545 ? 17.604 -27.483 0.651 1.00 90.62 545 SER A C 1
ATOM 4319 O O . SER A 1 545 ? 18.371 -27.187 1.560 1.00 90.62 545 SER A O 1
ATOM 4321 N N . TYR A 1 546 ? 17.676 -26.893 -0.544 1.00 88.56 546 TYR A N 1
ATOM 4322 C CA . TYR A 1 546 ? 18.592 -25.800 -0.875 1.00 88.56 546 TYR A CA 1
ATOM 4323 C C . TYR A 1 546 ? 18.006 -24.417 -0.571 1.00 88.56 546 TYR A C 1
ATOM 4325 O O . TYR A 1 546 ? 18.541 -23.408 -1.036 1.00 88.56 546 TYR A O 1
ATOM 4333 N N . GLY A 1 547 ? 16.910 -24.341 0.185 1.00 83.56 547 GLY A N 1
ATOM 4334 C CA . GLY A 1 547 ? 16.277 -23.098 0.611 1.00 83.56 547 GLY A CA 1
ATOM 4335 C C . GLY A 1 547 ? 15.591 -22.337 -0.521 1.00 83.56 547 GLY A C 1
ATOM 4336 O O . GLY A 1 547 ? 15.632 -21.110 -0.525 1.00 83.56 547 GLY A O 1
ATOM 4337 N N . TRP A 1 548 ? 15.038 -23.031 -1.517 1.00 92.00 548 TRP A N 1
ATOM 4338 C CA . TRP A 1 548 ? 14.133 -22.421 -2.492 1.00 92.00 548 TRP A CA 1
ATOM 4339 C C . TRP A 1 548 ? 12.722 -22.293 -1.906 1.00 92.00 548 TRP A C 1
ATOM 4341 O O . TRP A 1 548 ? 12.210 -23.223 -1.281 1.00 92.00 548 TRP A O 1
ATOM 4351 N N . GLY A 1 549 ? 12.091 -21.144 -2.143 1.00 82.50 549 GLY A N 1
ATOM 4352 C CA . GLY A 1 549 ? 10.695 -20.877 -1.816 1.00 82.50 549 GLY A CA 1
ATOM 4353 C C . GLY A 1 549 ? 9.746 -21.386 -2.899 1.00 82.50 549 GLY A C 1
ATOM 4354 O O . GLY A 1 549 ? 10.159 -21.673 -4.024 1.00 82.50 549 GLY A O 1
ATOM 4355 N N . LYS A 1 550 ? 8.460 -21.481 -2.557 1.00 84.06 550 LYS A N 1
ATOM 4356 C CA . LYS A 1 550 ? 7.371 -21.940 -3.429 1.00 84.06 550 LYS A CA 1
ATOM 4357 C C . LYS A 1 550 ? 6.261 -20.891 -3.440 1.00 84.06 550 LYS A C 1
ATOM 4359 O O . LYS A 1 550 ? 5.889 -20.407 -2.378 1.00 84.06 550 LYS A O 1
ATOM 4364 N N . CYS A 1 551 ? 5.732 -20.539 -4.610 1.00 77.69 551 CYS A N 1
ATOM 4365 C CA . CYS A 1 551 ? 4.677 -19.533 -4.744 1.00 77.69 551 CYS A CA 1
ATOM 4366 C C . CYS A 1 551 ? 3.687 -19.916 -5.852 1.00 77.69 551 CYS A C 1
ATOM 4368 O O . CYS A 1 551 ? 4.093 -20.329 -6.935 1.00 77.69 551 CYS A O 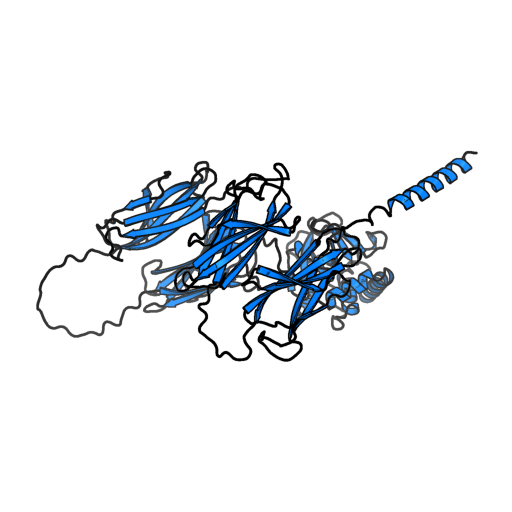1
ATOM 4370 N N . ALA A 1 552 ? 2.387 -19.790 -5.582 1.00 79.56 552 ALA A N 1
ATOM 4371 C CA . ALA A 1 552 ? 1.324 -20.095 -6.547 1.00 79.56 552 ALA A CA 1
ATOM 4372 C C . ALA A 1 552 ? 0.861 -18.870 -7.357 1.00 79.56 552 ALA A C 1
ATOM 4374 O O . ALA A 1 552 ? 0.142 -19.009 -8.342 1.00 79.56 552 ALA A O 1
ATOM 4375 N N . ASP A 1 553 ? 1.266 -17.664 -6.961 1.00 75.12 553 ASP A N 1
ATOM 4376 C CA . ASP A 1 553 ? 0.874 -16.428 -7.633 1.00 75.12 553 ASP A CA 1
ATOM 4377 C C . ASP A 1 553 ? 1.780 -16.165 -8.839 1.00 75.12 553 ASP A C 1
ATOM 4379 O O . ASP A 1 553 ? 2.805 -15.489 -8.734 1.00 75.12 553 ASP A O 1
ATOM 4383 N N . TYR A 1 554 ? 1.405 -16.713 -9.996 1.00 75.19 554 TYR A N 1
ATOM 4384 C CA . TYR A 1 554 ? 2.180 -16.585 -11.229 1.00 75.19 554 TYR A CA 1
ATOM 4385 C C . TYR A 1 554 ? 2.472 -15.132 -11.623 1.00 75.19 554 TYR A C 1
ATOM 4387 O O . TYR A 1 554 ? 3.464 -14.899 -12.302 1.00 75.19 554 TYR A O 1
ATOM 4395 N N . THR A 1 555 ? 1.691 -14.137 -11.179 1.00 72.69 555 THR A N 1
ATOM 4396 C CA . THR A 1 555 ? 1.959 -12.720 -11.497 1.00 72.69 555 THR A CA 1
ATOM 4397 C C . THR A 1 555 ? 3.289 -12.221 -10.914 1.00 72.69 555 THR A C 1
ATOM 4399 O O . THR A 1 555 ? 3.831 -11.215 -11.372 1.00 72.69 555 THR A O 1
ATOM 4402 N N . LYS A 1 556 ? 3.858 -12.963 -9.949 1.00 73.31 556 LYS A N 1
ATOM 4403 C CA . LYS A 1 556 ? 5.155 -12.706 -9.302 1.00 73.31 556 LYS A CA 1
ATOM 4404 C C . LYS A 1 556 ? 6.344 -13.391 -9.986 1.00 73.31 556 LYS A C 1
ATOM 4406 O O . LYS A 1 556 ? 7.461 -13.303 -9.458 1.00 73.31 556 LYS A O 1
ATOM 4411 N N . LEU A 1 557 ? 6.131 -14.084 -11.107 1.00 83.69 557 LEU A N 1
ATOM 4412 C CA . LEU A 1 557 ? 7.199 -14.730 -11.869 1.00 83.69 557 LEU A CA 1
ATOM 4413 C C . LEU A 1 557 ? 8.258 -13.712 -12.305 1.00 83.69 557 LEU A C 1
ATOM 4415 O O . LEU A 1 557 ? 7.954 -12.628 -12.798 1.00 83.69 557 LEU A O 1
ATOM 4419 N N . LEU A 1 558 ? 9.517 -14.088 -12.116 1.00 89.12 558 LEU A N 1
ATOM 4420 C CA . LEU A 1 558 ? 10.695 -13.379 -12.599 1.00 89.12 558 LEU A CA 1
ATOM 4421 C C . LEU A 1 558 ? 11.509 -14.350 -13.441 1.00 89.12 558 LEU A C 1
ATOM 4423 O O . LEU A 1 558 ? 11.411 -15.564 -13.235 1.00 89.12 558 LEU A O 1
ATOM 4427 N N . PRO A 1 559 ? 12.340 -13.839 -14.361 1.00 89.44 559 PRO A N 1
ATOM 4428 C CA . PRO A 1 559 ? 13.158 -14.705 -15.190 1.00 89.44 559 PRO A CA 1
ATOM 4429 C C . PRO A 1 559 ? 13.938 -15.723 -14.326 1.00 89.44 559 PRO A C 1
ATOM 4431 O O . PRO A 1 559 ? 14.510 -15.387 -13.288 1.00 89.44 559 PRO A O 1
ATOM 4434 N N . GLY A 1 560 ? 13.946 -16.992 -14.724 1.00 93.44 560 GLY A N 1
ATOM 4435 C CA . GLY A 1 560 ? 14.706 -18.060 -14.070 1.00 93.44 560 GLY A CA 1
ATOM 4436 C C . GLY A 1 560 ? 13.981 -18.750 -12.920 1.00 93.44 560 GLY A C 1
ATOM 4437 O O . GLY A 1 560 ? 14.573 -19.594 -12.247 1.00 93.44 560 GLY A O 1
ATOM 4438 N N . ASP A 1 561 ? 12.720 -18.413 -12.661 1.00 96.50 561 ASP A N 1
ATOM 4439 C CA . ASP A 1 561 ? 11.861 -19.251 -11.828 1.00 96.50 561 ASP A CA 1
ATOM 4440 C C . ASP A 1 561 ? 11.521 -20.566 -12.512 1.00 96.50 561 ASP A C 1
ATOM 4442 O O . ASP A 1 561 ? 11.406 -20.645 -13.737 1.00 96.50 561 ASP A O 1
ATOM 4446 N N . LEU A 1 562 ? 11.320 -21.592 -11.689 1.00 97.56 562 LEU A N 1
ATOM 4447 C CA . LEU A 1 562 ? 10.964 -22.924 -12.149 1.00 97.56 562 LEU A CA 1
ATOM 4448 C C . LEU A 1 562 ? 9.482 -23.145 -11.914 1.00 97.56 562 LEU A C 1
ATOM 4450 O O . LEU A 1 562 ? 9.043 -23.280 -10.773 1.00 97.56 562 LEU A O 1
ATOM 4454 N N . CYS A 1 563 ? 8.717 -23.151 -12.993 1.00 95.69 563 CYS A N 1
ATOM 4455 C CA . CYS A 1 563 ? 7.282 -23.357 -12.982 1.00 95.69 563 CYS A CA 1
ATOM 4456 C C . CYS A 1 563 ? 6.964 -24.846 -13.026 1.00 95.69 563 CYS A C 1
ATOM 4458 O O . CYS A 1 563 ? 7.539 -25.577 -13.825 1.00 95.69 563 CYS A O 1
ATOM 4460 N N . PHE A 1 564 ? 6.017 -25.269 -12.201 1.00 93.50 564 PHE A N 1
ATOM 4461 C CA . PHE A 1 564 ? 5.523 -26.633 -12.100 1.00 93.50 564 PHE A CA 1
ATOM 4462 C C . PHE A 1 564 ? 4.042 -26.654 -12.491 1.00 93.50 564 PHE A C 1
ATOM 4464 O O . PHE A 1 564 ? 3.261 -25.822 -12.015 1.00 93.50 564 PHE A O 1
ATOM 4471 N N . SER A 1 565 ? 3.650 -27.591 -13.354 1.00 88.75 565 SER A N 1
ATOM 4472 C CA . SER A 1 565 ? 2.264 -27.747 -13.823 1.00 88.75 565 SER A CA 1
ATOM 4473 C C . SER A 1 565 ? 1.625 -29.055 -13.365 1.00 88.75 565 SER A C 1
ATOM 4475 O O . SER A 1 565 ? 2.334 -29.984 -12.990 1.00 88.75 565 SER A O 1
ATOM 4477 N N . ILE A 1 566 ? 0.292 -29.126 -13.403 1.00 82.19 566 ILE A N 1
ATOM 4478 C CA . ILE A 1 566 ? -0.506 -30.283 -12.983 1.00 82.19 566 ILE A CA 1
ATOM 4479 C C . ILE A 1 566 ? -1.577 -30.636 -14.024 1.00 82.19 566 ILE A C 1
ATOM 4481 O O . ILE A 1 566 ? -2.255 -29.754 -14.559 1.00 82.19 566 ILE A O 1
ATOM 4485 N N . ASN A 1 567 ? -1.760 -31.932 -14.278 1.00 72.31 567 ASN A N 1
ATOM 4486 C CA . ASN A 1 567 ? -2.778 -32.458 -15.189 1.00 72.31 567 ASN A CA 1
ATOM 4487 C C . ASN A 1 567 ? -4.107 -32.748 -14.455 1.00 72.31 567 ASN A C 1
ATOM 4489 O O . ASN A 1 567 ? -4.495 -33.898 -14.273 1.00 72.31 567 ASN A O 1
ATOM 4493 N N . GLY A 1 568 ? -4.769 -31.704 -13.941 1.00 57.62 568 GLY A N 1
ATOM 4494 C CA . GLY A 1 568 ? -6.172 -31.749 -13.481 1.00 57.62 568 GLY A CA 1
ATOM 4495 C C . GLY A 1 568 ? -6.526 -32.569 -12.221 1.00 57.62 568 GLY A C 1
ATOM 4496 O O . GLY A 1 568 ? -7.603 -32.353 -11.673 1.00 57.62 568 GLY A O 1
ATOM 4497 N N . GLY A 1 569 ? -5.663 -33.465 -11.729 1.00 54.16 569 GLY A N 1
ATOM 4498 C CA . GLY A 1 569 ? -5.872 -34.257 -10.501 1.00 54.16 569 GLY A CA 1
ATOM 4499 C C . GLY A 1 569 ? -5.218 -33.669 -9.239 1.00 54.16 569 GLY A C 1
ATOM 4500 O O . GLY A 1 569 ? -4.504 -32.674 -9.307 1.00 54.16 569 GLY A O 1
ATOM 4501 N N . SER A 1 570 ? -5.402 -34.301 -8.071 1.00 47.78 570 SER A N 1
ATOM 4502 C CA . SER A 1 570 ? -4.780 -33.918 -6.782 1.00 47.78 570 SER A CA 1
ATOM 4503 C C . SER A 1 570 ? -3.343 -34.451 -6.594 1.00 47.78 570 SER A C 1
ATOM 4505 O O . SER A 1 570 ? -2.920 -34.741 -5.475 1.00 47.78 570 SER A O 1
ATOM 4507 N N . GLY A 1 571 ? -2.602 -34.630 -7.691 1.00 62.41 571 GLY A N 1
ATOM 4508 C CA . GLY A 1 571 ? -1.288 -35.283 -7.722 1.00 62.41 571 GLY A CA 1
ATOM 4509 C C . GLY A 1 571 ? -0.074 -34.346 -7.646 1.00 62.41 571 GLY A C 1
ATOM 4510 O O . GLY A 1 571 ? -0.190 -33.125 -7.535 1.00 62.41 571 GLY A O 1
ATOM 4511 N N . TYR A 1 572 ? 1.120 -34.943 -7.717 1.00 68.06 572 TYR A N 1
ATOM 4512 C CA . TYR A 1 572 ? 2.388 -34.224 -7.886 1.00 68.06 572 TYR A CA 1
ATOM 4513 C C . TYR A 1 572 ? 2.454 -33.527 -9.257 1.00 68.06 572 TYR A C 1
ATOM 4515 O O . TYR A 1 572 ? 1.783 -33.971 -10.191 1.00 68.06 572 TYR A O 1
ATOM 4523 N N . PRO A 1 573 ? 3.270 -32.465 -9.414 1.00 83.44 573 PRO A N 1
ATOM 4524 C CA . PRO A 1 573 ? 3.405 -31.802 -10.702 1.00 83.44 573 PRO A CA 1
ATOM 4525 C C . PRO A 1 573 ? 3.865 -32.757 -11.798 1.00 83.44 573 PRO A C 1
ATOM 4527 O O . PRO A 1 573 ? 4.760 -33.573 -11.581 1.00 83.44 573 PRO A O 1
ATOM 4530 N N . THR A 1 574 ? 3.294 -32.608 -12.980 1.00 85.44 574 THR A N 1
ATOM 4531 C CA . THR A 1 574 ? 3.538 -33.454 -14.150 1.00 85.44 574 THR A CA 1
ATOM 4532 C C . THR A 1 574 ? 4.683 -32.949 -15.016 1.00 85.44 574 THR A C 1
ATOM 4534 O O . THR A 1 574 ? 5.330 -33.739 -15.692 1.00 85.44 574 THR A O 1
ATOM 4537 N N . HIS A 1 575 ? 4.973 -31.648 -14.978 1.00 91.31 575 HIS A N 1
ATOM 4538 C CA . HIS A 1 575 ? 6.005 -31.035 -15.814 1.00 91.31 575 HIS A CA 1
ATOM 4539 C C . HIS A 1 575 ? 6.652 -29.839 -15.114 1.00 91.31 575 HIS A C 1
ATOM 4541 O O . HIS A 1 575 ? 6.055 -29.228 -14.220 1.00 91.31 575 HIS A O 1
ATOM 4547 N N . VAL A 1 576 ? 7.883 -29.518 -15.517 1.00 94.75 576 VAL A N 1
ATOM 4548 C CA . VAL A 1 576 ? 8.648 -28.365 -15.029 1.00 94.75 576 VAL A CA 1
ATOM 4549 C C . VAL A 1 576 ? 9.277 -27.607 -16.195 1.00 94.75 576 VAL A C 1
ATOM 4551 O O . VAL A 1 576 ? 9.754 -28.211 -17.151 1.00 94.75 576 VAL A O 1
ATOM 4554 N N . TYR A 1 577 ? 9.281 -26.278 -16.114 1.00 95.69 577 TYR A N 1
ATOM 4555 C CA . TYR A 1 577 ? 9.859 -25.398 -17.130 1.00 95.69 577 TYR A CA 1
ATOM 4556 C C . TYR A 1 577 ? 10.443 -24.127 -16.511 1.00 95.69 577 TYR A C 1
ATOM 4558 O O . TYR A 1 577 ? 10.023 -23.692 -15.437 1.00 95.69 577 TYR A O 1
ATOM 4566 N N . THR A 1 578 ? 11.410 -23.512 -17.194 1.00 97.50 578 THR A N 1
ATOM 4567 C CA . THR A 1 578 ? 12.020 -22.251 -16.751 1.00 97.50 578 THR A CA 1
ATOM 4568 C C . THR A 1 578 ? 11.263 -21.069 -17.348 1.00 97.50 578 THR A C 1
ATOM 4570 O O . THR A 1 578 ? 11.160 -20.952 -18.570 1.00 97.50 578 THR A O 1
ATOM 4573 N N . PHE A 1 579 ? 10.760 -20.166 -16.508 1.00 97.12 579 PHE A N 1
ATOM 4574 C CA . PHE A 1 579 ? 10.154 -18.914 -16.964 1.00 97.12 579 PHE A CA 1
ATOM 4575 C C . PHE A 1 579 ? 11.225 -17.932 -17.456 1.00 97.12 579 PHE A C 1
ATOM 4577 O O . PHE A 1 579 ? 12.236 -17.730 -16.785 1.00 97.12 579 PHE A O 1
ATOM 4584 N N . VAL A 1 580 ? 11.001 -17.290 -18.607 1.00 90.50 580 VAL A N 1
ATOM 4585 C CA . VAL A 1 580 ? 11.909 -16.269 -19.154 1.00 90.50 580 VAL A CA 1
ATOM 4586 C C . VAL A 1 580 ? 11.303 -14.879 -19.045 1.00 90.50 580 VAL A C 1
ATOM 4588 O O . VAL A 1 580 ? 11.900 -13.998 -18.437 1.00 90.50 580 VAL A O 1
ATOM 4591 N N . SER A 1 581 ? 10.145 -14.662 -19.659 1.00 77.94 581 SER A N 1
ATOM 4592 C CA . SER A 1 581 ? 9.481 -13.360 -19.675 1.00 77.94 581 SER A CA 1
ATOM 4593 C C . SER A 1 581 ? 8.016 -13.511 -20.048 1.00 77.94 581 SER A C 1
ATOM 4595 O O . SER A 1 581 ? 7.621 -14.487 -20.686 1.00 77.94 581 SER A O 1
ATOM 4597 N N . TRP A 1 582 ? 7.205 -12.519 -19.700 1.00 79.88 582 TRP A N 1
ATOM 4598 C CA . TRP A 1 582 ? 5.876 -12.389 -20.282 1.00 79.88 582 TRP A CA 1
ATOM 4599 C C . TRP A 1 582 ? 5.998 -12.000 -21.753 1.00 79.88 582 TRP A C 1
ATOM 4601 O O . TRP A 1 582 ? 6.851 -11.192 -22.119 1.00 79.88 582 TRP A 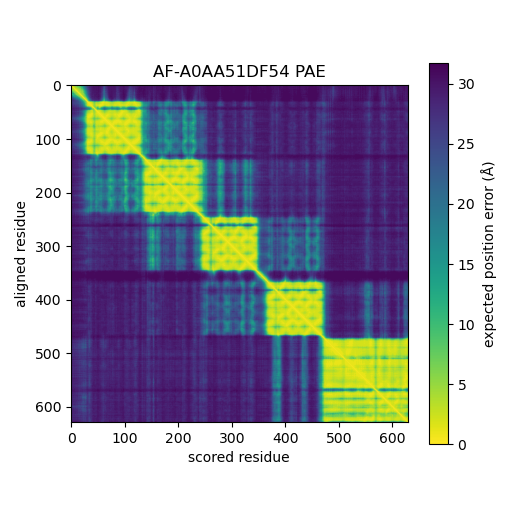O 1
ATOM 4611 N N . VAL A 1 583 ? 5.148 -12.574 -22.608 1.00 67.62 583 VAL A N 1
ATOM 4612 C CA . VAL A 1 583 ? 5.084 -12.173 -24.025 1.00 67.62 583 VAL A CA 1
ATOM 4613 C C . VAL A 1 583 ? 4.653 -10.710 -24.132 1.00 67.62 583 VAL A C 1
ATOM 4615 O O . VAL A 1 583 ? 5.159 -9.978 -24.979 1.00 67.62 583 VAL A O 1
ATOM 4618 N N . LYS A 1 584 ? 3.749 -10.284 -23.246 1.00 64.31 584 LYS A N 1
ATOM 4619 C CA . LYS A 1 584 ? 3.315 -8.901 -23.092 1.00 64.31 584 LYS A CA 1
ATOM 4620 C C . LYS A 1 584 ? 3.259 -8.564 -21.604 1.00 64.31 584 LYS A C 1
ATOM 4622 O O . LYS A 1 584 ? 2.583 -9.237 -20.832 1.00 64.31 584 LYS A O 1
ATOM 4627 N N . GLU A 1 585 ? 3.990 -7.531 -21.203 1.00 54.97 585 GLU A N 1
ATOM 4628 C CA . GLU A 1 585 ? 4.055 -7.090 -19.808 1.00 54.97 585 GLU A CA 1
ATOM 4629 C C . GLU A 1 585 ? 2.653 -6.732 -19.281 1.00 54.97 585 GLU A C 1
ATOM 4631 O O . GLU A 1 585 ? 1.890 -6.036 -19.954 1.00 54.97 585 GLU A O 1
ATOM 4636 N N . GLY A 1 586 ? 2.302 -7.228 -18.091 1.00 48.09 586 GLY A N 1
ATOM 4637 C CA . GLY A 1 586 ? 0.972 -7.059 -17.488 1.00 48.09 586 GLY A CA 1
ATOM 4638 C C . GLY A 1 586 ? -0.130 -7.966 -18.057 1.00 48.09 586 GLY A C 1
ATOM 4639 O O . GLY A 1 586 ? -1.226 -8.005 -17.502 1.00 48.09 586 GLY A O 1
ATOM 4640 N N . ASP A 1 587 ? 0.153 -8.724 -19.120 1.00 51.31 587 ASP A N 1
ATOM 4641 C CA . ASP A 1 587 ? -0.742 -9.719 -19.716 1.00 51.31 587 ASP A CA 1
ATOM 4642 C C . ASP A 1 587 ? -0.235 -11.127 -19.360 1.00 51.31 587 ASP A C 1
ATOM 4644 O O . ASP A 1 587 ? 0.525 -11.770 -20.088 1.00 51.31 587 ASP A O 1
ATOM 4648 N N . TYR A 1 588 ? -0.628 -11.590 -18.170 1.00 74.25 588 TYR A N 1
ATOM 4649 C CA . TYR A 1 588 ? -0.138 -12.821 -17.536 1.00 74.25 588 TYR A CA 1
ATOM 4650 C C . TYR A 1 588 ? -0.654 -14.123 -18.177 1.00 74.25 588 TYR A C 1
ATOM 4652 O O . TYR A 1 588 ? -0.676 -15.178 -17.541 1.00 74.25 588 TYR A O 1
ATOM 4660 N N . VAL A 1 589 ? -1.112 -14.067 -19.429 1.00 71.00 589 VAL A N 1
ATOM 4661 C CA . VAL A 1 589 ? -1.676 -15.220 -20.133 1.00 71.00 589 VAL A CA 1
ATOM 4662 C C . VAL A 1 589 ? -0.592 -16.048 -20.806 1.00 71.00 589 VAL A C 1
ATOM 4664 O O . VAL A 1 589 ? -0.625 -17.275 -20.695 1.00 71.00 589 VAL A O 1
ATOM 4667 N N . TRP A 1 590 ? 0.359 -15.392 -21.475 1.00 76.31 590 TRP A N 1
ATOM 4668 C CA . TRP A 1 590 ? 1.386 -16.022 -22.305 1.00 76.31 590 TRP A CA 1
ATOM 4669 C C . TRP A 1 590 ? 2.791 -15.649 -21.843 1.00 76.31 590 TRP A C 1
ATOM 4671 O O . TRP A 1 590 ? 3.124 -14.471 -21.718 1.00 76.31 590 TRP A O 1
ATOM 4681 N N . ALA A 1 591 ? 3.640 -16.657 -21.674 1.00 83.88 591 ALA A N 1
ATOM 4682 C CA . ALA A 1 591 ? 5.036 -16.496 -21.295 1.00 83.88 591 ALA A CA 1
ATOM 4683 C C . ALA A 1 591 ? 5.970 -17.124 -22.333 1.00 83.88 591 ALA A C 1
ATOM 4685 O O . ALA A 1 591 ? 5.653 -18.163 -22.912 1.00 83.88 591 ALA A O 1
ATOM 4686 N N . ASN A 1 592 ? 7.136 -16.512 -22.526 1.00 85.31 592 ASN A N 1
ATOM 4687 C CA . ASN A 1 592 ? 8.295 -17.178 -23.103 1.00 85.31 592 ASN A CA 1
ATOM 4688 C C . ASN A 1 592 ? 8.904 -18.073 -22.018 1.00 85.31 592 ASN A C 1
ATOM 4690 O O . ASN A 1 592 ? 9.172 -17.612 -20.901 1.00 85.31 592 ASN A O 1
ATOM 4694 N N . ILE A 1 593 ? 9.103 -19.348 -22.337 1.00 95.19 593 ILE A N 1
ATOM 4695 C CA . ILE A 1 593 ? 9.639 -20.352 -21.417 1.00 95.19 593 ILE A CA 1
ATOM 4696 C C . ILE A 1 593 ? 10.708 -21.191 -22.111 1.00 95.19 593 ILE A C 1
ATOM 4698 O O . ILE A 1 593 ? 10.790 -21.208 -23.339 1.00 95.19 593 ILE A O 1
ATOM 4702 N N . VAL A 1 594 ? 11.529 -21.879 -21.319 1.00 95.56 594 VAL A N 1
ATOM 4703 C CA . VAL A 1 594 ? 12.486 -22.868 -21.825 1.00 95.56 594 VAL A CA 1
ATOM 4704 C C . VAL A 1 594 ? 12.272 -24.205 -21.130 1.00 95.56 594 VAL A C 1
ATOM 4706 O O . VAL A 1 594 ? 12.349 -24.276 -19.899 1.00 95.56 594 VAL A O 1
ATOM 4709 N N . ASP A 1 595 ? 12.045 -25.256 -21.917 1.00 93.50 595 ASP A N 1
ATOM 4710 C CA . ASP A 1 595 ? 11.956 -26.643 -21.451 1.00 93.50 595 ASP A CA 1
ATOM 4711 C C . ASP A 1 595 ? 12.365 -27.660 -22.542 1.00 93.50 595 ASP A C 1
ATOM 4713 O O . ASP A 1 595 ? 12.943 -27.295 -23.567 1.00 93.50 595 ASP A O 1
ATOM 4717 N N . ASN A 1 596 ? 12.110 -28.951 -22.305 1.00 90.31 596 ASN A N 1
ATOM 4718 C CA . ASN A 1 596 ? 12.481 -30.048 -23.202 1.00 90.31 596 ASN A CA 1
ATOM 4719 C C . ASN A 1 596 ? 11.478 -30.313 -24.348 1.00 90.31 596 ASN A C 1
ATOM 4721 O O . ASN A 1 596 ? 11.752 -31.163 -25.194 1.00 90.31 596 ASN A O 1
ATOM 4725 N N . GLN A 1 597 ? 10.331 -29.627 -24.421 1.00 86.56 597 GLN A N 1
ATOM 4726 C CA . GLN A 1 597 ? 9.224 -29.945 -25.342 1.00 86.56 597 GLN A CA 1
ATOM 4727 C C . GLN A 1 597 ? 9.455 -29.463 -26.790 1.00 86.56 597 GLN A C 1
ATOM 4729 O O . GLN A 1 597 ? 8.506 -29.270 -27.549 1.00 86.56 597 GLN A O 1
ATOM 4734 N N . ARG A 1 598 ? 10.717 -29.301 -27.211 1.00 82.44 598 ARG A N 1
ATOM 4735 C CA . ARG A 1 598 ? 11.121 -28.699 -28.495 1.00 82.44 598 ARG A CA 1
ATOM 4736 C C . ARG A 1 598 ? 10.502 -29.356 -29.735 1.00 82.44 598 ARG A C 1
ATOM 4738 O O . ARG A 1 598 ? 10.280 -28.676 -30.731 1.00 82.44 598 ARG A O 1
ATOM 4745 N N . SER A 1 599 ? 10.213 -30.659 -29.691 1.00 84.25 599 SER A N 1
ATOM 4746 C CA . SER A 1 599 ? 9.602 -31.399 -30.809 1.00 84.25 599 SER A CA 1
ATOM 4747 C C . SER A 1 599 ? 8.216 -30.864 -31.178 1.00 84.25 599 SER A C 1
ATOM 4749 O O . SER A 1 599 ? 7.823 -30.933 -32.337 1.00 84.25 599 SER A O 1
ATOM 4751 N N . ARG A 1 600 ? 7.511 -30.253 -30.217 1.00 83.25 600 ARG A N 1
ATOM 4752 C CA . ARG A 1 600 ? 6.212 -29.595 -30.420 1.00 83.25 600 ARG A CA 1
ATOM 4753 C C . ARG A 1 600 ? 6.336 -28.162 -30.955 1.00 83.25 600 ARG A C 1
ATOM 4755 O O . ARG A 1 600 ? 5.330 -27.561 -31.313 1.00 83.25 600 ARG A O 1
ATOM 4762 N N . PHE A 1 601 ? 7.553 -27.613 -31.006 1.00 85.75 601 PHE A N 1
ATOM 4763 C CA . PHE A 1 601 ? 7.830 -26.208 -31.320 1.00 85.75 601 PHE A CA 1
ATOM 4764 C C . PHE A 1 601 ? 8.983 -26.072 -32.321 1.00 85.75 601 PHE A C 1
ATOM 4766 O O . PHE A 1 601 ? 9.941 -25.342 -32.084 1.00 85.75 601 PHE A O 1
ATOM 4773 N N . ASN A 1 602 ? 8.909 -26.794 -33.443 1.00 85.06 602 ASN A N 1
ATOM 4774 C CA . ASN A 1 602 ? 9.873 -26.715 -34.553 1.00 85.06 602 ASN A CA 1
ATOM 4775 C C . ASN A 1 602 ? 11.342 -26.929 -34.135 1.00 85.06 602 ASN A C 1
ATOM 4777 O O . ASN A 1 602 ? 12.257 -26.344 -34.711 1.00 85.06 602 ASN A O 1
ATOM 4781 N N . GLY A 1 603 ? 11.579 -27.756 -33.114 1.00 84.19 603 GLY A N 1
ATOM 4782 C CA . GLY A 1 603 ? 12.919 -28.031 -32.604 1.00 84.19 603 GLY A CA 1
ATOM 4783 C C . GLY A 1 603 ? 13.489 -26.944 -31.687 1.00 84.19 603 GLY A C 1
ATOM 4784 O O . GLY A 1 603 ? 14.679 -27.007 -31.373 1.00 84.19 603 GLY A O 1
ATOM 4785 N N . GLU A 1 604 ? 12.674 -25.993 -31.214 1.00 87.25 604 GLU A N 1
ATOM 4786 C CA . GLU A 1 604 ? 13.095 -24.925 -30.299 1.00 87.25 604 GLU A CA 1
ATOM 4787 C C . GLU A 1 604 ? 12.716 -25.197 -28.830 1.00 87.25 604 GLU A C 1
ATOM 4789 O O . GLU A 1 604 ? 11.537 -25.194 -28.467 1.00 87.25 604 GLU A O 1
ATOM 4794 N N . PRO A 1 605 ? 13.709 -25.357 -27.932 1.00 89.25 605 PRO A N 1
ATOM 4795 C CA . PRO A 1 605 ? 13.464 -25.400 -26.489 1.00 89.25 605 PRO A CA 1
ATOM 4796 C C . PRO A 1 605 ? 12.895 -24.089 -25.924 1.00 89.25 605 PRO A C 1
ATOM 4798 O O . PRO A 1 605 ? 12.215 -24.116 -24.906 1.00 89.25 605 PRO A O 1
ATOM 4801 N N . LEU A 1 606 ? 13.169 -22.943 -26.565 1.00 92.00 606 LEU A N 1
ATOM 4802 C CA . LEU A 1 606 ? 12.599 -21.638 -26.210 1.00 92.00 606 LEU A CA 1
ATOM 4803 C C . LEU A 1 606 ? 11.319 -21.408 -27.017 1.00 92.00 606 LEU A C 1
ATOM 4805 O O . LEU A 1 606 ? 11.384 -21.223 -28.230 1.00 92.00 606 LEU A O 1
ATOM 4809 N N . HIS A 1 607 ? 10.171 -21.372 -26.352 1.00 90.19 607 HIS A N 1
ATOM 4810 C CA . HIS A 1 607 ? 8.880 -21.183 -27.015 1.00 90.19 607 HIS A CA 1
ATOM 4811 C C . HIS A 1 607 ? 7.853 -20.524 -26.085 1.00 90.19 607 HIS A C 1
ATOM 4813 O O . HIS A 1 607 ? 8.138 -20.195 -24.931 1.00 90.19 607 HIS A O 1
ATOM 4819 N N . LYS A 1 608 ? 6.650 -20.276 -26.613 1.00 88.62 608 LYS A N 1
ATOM 4820 C CA . LYS A 1 608 ? 5.550 -19.634 -25.885 1.00 88.62 608 LYS A CA 1
ATOM 4821 C C . LYS A 1 608 ? 4.628 -20.675 -25.261 1.00 88.62 608 LYS A C 1
ATOM 4823 O O . LYS A 1 608 ? 4.226 -21.623 -25.929 1.00 88.62 608 LYS A O 1
ATOM 4828 N N . ARG A 1 609 ? 4.222 -20.440 -24.014 1.00 86.31 609 ARG A N 1
ATOM 4829 C CA . ARG A 1 609 ? 3.278 -21.280 -23.265 1.00 86.31 609 ARG A CA 1
ATOM 4830 C C . ARG A 1 609 ? 2.255 -20.420 -22.533 1.00 86.31 609 ARG A C 1
ATOM 4832 O O . ARG A 1 609 ? 2.589 -19.336 -22.052 1.00 86.31 609 ARG A O 1
ATOM 4839 N N . THR A 1 610 ? 1.018 -20.904 -22.420 1.00 78.44 610 THR A N 1
ATOM 4840 C CA . THR A 1 610 ? 0.022 -20.258 -21.559 1.00 78.44 610 THR A CA 1
ATOM 4841 C C . THR A 1 610 ? 0.209 -20.656 -20.093 1.00 78.44 610 THR A C 1
ATOM 4843 O O . THR A 1 610 ? 0.479 -21.816 -19.785 1.00 78.44 610 THR A O 1
ATOM 4846 N N . ILE A 1 611 ? 0.087 -19.689 -19.183 1.00 78.81 611 ILE A N 1
ATOM 4847 C CA . ILE A 1 611 ? 0.238 -19.919 -17.739 1.00 78.81 611 ILE A CA 1
ATOM 4848 C C . ILE A 1 611 ? -1.117 -20.179 -17.069 1.00 78.81 611 ILE A C 1
ATOM 4850 O O . ILE A 1 611 ? -1.234 -21.061 -16.228 1.00 78.81 611 ILE A O 1
ATOM 4854 N N . ILE A 1 612 ? -2.167 -19.454 -17.453 1.00 63.00 612 ILE A N 1
ATOM 4855 C CA . ILE A 1 612 ? -3.437 -19.446 -16.706 1.00 63.00 612 ILE A CA 1
ATOM 4856 C C . ILE A 1 612 ? -4.440 -20.536 -17.103 1.00 63.00 612 ILE A C 1
ATOM 4858 O O . ILE A 1 612 ? -5.398 -20.779 -16.366 1.00 63.00 612 ILE A O 1
ATOM 4862 N N . ARG A 1 613 ? -4.274 -21.165 -18.271 1.00 65.38 613 ARG A N 1
ATOM 4863 C CA . ARG A 1 613 ? -5.240 -22.118 -18.836 1.00 65.38 613 ARG A CA 1
ATOM 4864 C C . ARG A 1 613 ? -4.536 -23.419 -19.195 1.00 65.38 613 ARG A C 1
ATOM 4866 O O . ARG A 1 613 ? -3.437 -23.393 -19.736 1.00 65.38 613 ARG A O 1
ATOM 4873 N N . SER A 1 614 ? -5.181 -24.546 -18.913 1.00 67.62 614 SER A N 1
ATOM 4874 C CA . SER A 1 614 ? -4.817 -25.810 -19.548 1.00 67.62 614 SER A CA 1
ATOM 4875 C C . SER A 1 614 ? -5.220 -25.768 -21.020 1.00 67.62 614 SER A C 1
ATOM 4877 O O . SER A 1 614 ? -6.225 -25.156 -21.385 1.00 67.62 614 SER A O 1
ATOM 4879 N N . THR A 1 615 ? -4.437 -26.430 -21.858 1.00 70.69 615 THR A N 1
ATOM 4880 C CA . THR A 1 615 ? -4.744 -26.666 -23.276 1.00 70.69 615 THR A CA 1
ATOM 4881 C C . THR A 1 615 ? -4.413 -28.119 -23.593 1.00 70.69 615 THR A C 1
ATOM 4883 O O . THR A 1 615 ? -3.752 -28.772 -22.790 1.00 70.69 615 THR A O 1
ATOM 4886 N N . GLU A 1 616 ? -4.782 -28.614 -24.772 1.00 71.75 616 GLU A N 1
ATOM 4887 C CA . GLU A 1 616 ? -4.363 -29.949 -25.235 1.00 71.75 616 GLU A CA 1
ATOM 4888 C C . GLU A 1 616 ? -2.832 -30.129 -25.241 1.00 71.75 616 GLU A C 1
ATOM 4890 O O . GLU A 1 616 ? -2.323 -31.239 -25.124 1.00 71.75 616 GLU A O 1
ATOM 4895 N N . LEU A 1 617 ? -2.080 -29.027 -25.337 1.00 70.25 617 LEU A N 1
ATOM 4896 C CA . LEU A 1 617 ? -0.620 -29.037 -25.387 1.00 70.25 617 LEU A CA 1
ATOM 4897 C C . LEU A 1 617 ? 0.046 -28.838 -24.021 1.00 70.25 617 LEU A C 1
ATOM 4899 O O . LEU A 1 617 ? 1.206 -29.227 -23.856 1.00 70.25 617 LEU A O 1
ATOM 4903 N N . PHE A 1 618 ? -0.653 -28.225 -23.060 1.00 79.75 618 PHE A N 1
ATOM 4904 C CA . PHE A 1 618 ? -0.061 -27.723 -21.822 1.00 79.75 618 PHE A CA 1
ATOM 4905 C C . PHE A 1 618 ? -0.926 -27.999 -20.597 1.00 79.75 618 PHE A C 1
ATOM 4907 O O . PHE A 1 618 ? -2.053 -27.511 -20.488 1.00 79.75 618 PHE A O 1
ATOM 4914 N N . ASP A 1 619 ? -0.312 -28.647 -19.613 1.00 81.44 619 ASP A N 1
ATOM 4915 C CA . ASP A 1 619 ? -0.848 -28.746 -18.261 1.00 81.44 619 ASP A CA 1
ATOM 4916 C C . ASP A 1 619 ? -0.923 -27.375 -17.582 1.00 81.44 619 ASP A C 1
ATOM 4918 O O . ASP A 1 619 ? -0.079 -26.491 -17.800 1.00 81.44 619 ASP A O 1
ATOM 4922 N N . LYS A 1 620 ? -1.918 -27.226 -16.703 1.00 79.31 620 LYS A N 1
ATOM 4923 C CA . LYS A 1 620 ? -2.173 -25.986 -15.969 1.00 79.31 620 LYS A CA 1
ATOM 4924 C C . LYS A 1 620 ? -1.019 -25.692 -15.014 1.00 79.31 620 LYS A C 1
ATOM 4926 O O . LYS A 1 620 ? -0.609 -26.563 -14.248 1.00 79.31 620 LYS A O 1
ATOM 4931 N N . PHE A 1 621 ? -0.530 -24.455 -15.009 1.00 86.25 621 PHE A N 1
ATOM 4932 C CA . PHE A 1 621 ? 0.402 -23.980 -13.989 1.00 86.25 621 PHE A CA 1
ATOM 4933 C C . PHE A 1 621 ? -0.174 -24.192 -12.580 1.00 86.25 621 PHE A C 1
ATOM 4935 O O . PHE A 1 621 ? -1.337 -23.874 -12.320 1.00 86.25 621 PHE A O 1
ATOM 4942 N N . GLN A 1 622 ? 0.651 -24.692 -11.662 1.00 85.12 622 GLN A N 1
ATOM 4943 C CA . GLN A 1 622 ? 0.261 -24.909 -10.271 1.00 85.12 622 GLN A CA 1
ATOM 4944 C C . GLN A 1 622 ? 1.006 -23.962 -9.327 1.00 85.12 622 GLN A C 1
ATOM 4946 O O . GLN A 1 622 ? 0.392 -23.290 -8.502 1.00 85.12 622 GLN A O 1
ATOM 4951 N N . TYR A 1 623 ? 2.333 -23.926 -9.433 1.00 87.31 623 TYR A N 1
ATOM 4952 C CA . TYR A 1 623 ? 3.199 -23.061 -8.638 1.00 87.31 623 TYR A CA 1
ATOM 4953 C C . TYR A 1 623 ? 4.546 -22.878 -9.331 1.00 87.31 623 TYR A C 1
ATOM 4955 O O . TYR A 1 623 ? 4.910 -23.642 -10.221 1.00 87.31 623 TYR A O 1
ATOM 4963 N N . PHE A 1 624 ? 5.331 -21.910 -8.876 1.00 93.12 624 PHE A N 1
ATOM 4964 C CA . PHE A 1 624 ? 6.744 -21.813 -9.200 1.00 93.12 624 PHE A CA 1
ATOM 4965 C C . PHE A 1 624 ? 7.604 -21.925 -7.947 1.00 93.12 624 PHE A C 1
ATOM 4967 O O . PHE A 1 624 ? 7.163 -21.639 -6.831 1.00 93.12 624 PHE A O 1
ATOM 4974 N N . MET A 1 625 ? 8.842 -22.365 -8.136 1.00 93.50 625 MET A N 1
ATOM 4975 C CA . MET A 1 625 ? 9.881 -22.304 -7.122 1.00 93.50 625 MET A CA 1
ATOM 4976 C C . MET A 1 625 ? 10.917 -21.258 -7.499 1.00 93.50 625 MET A C 1
ATOM 4978 O O . MET A 1 625 ? 11.243 -21.074 -8.673 1.00 93.50 625 MET A O 1
ATOM 4982 N N . TYR A 1 626 ? 11.444 -20.593 -6.480 1.00 93.25 626 TYR A N 1
ATOM 4983 C CA . TYR A 1 626 ? 12.437 -19.542 -6.632 1.00 93.25 626 TYR A CA 1
ATOM 4984 C C . TYR A 1 626 ? 13.487 -19.599 -5.540 1.00 93.25 626 TYR A C 1
ATOM 4986 O O . TYR A 1 626 ? 13.213 -20.078 -4.443 1.00 93.25 626 TYR A O 1
ATOM 4994 N N . LYS A 1 627 ? 14.676 -19.063 -5.809 1.00 87.88 627 LYS A N 1
ATOM 4995 C CA . LYS A 1 627 ? 15.716 -18.925 -4.792 1.00 87.88 627 LYS A CA 1
ATOM 4996 C C . LYS A 1 627 ? 15.602 -17.532 -4.160 1.00 87.88 627 LYS A C 1
ATOM 4998 O O . LYS A 1 627 ? 15.828 -16.552 -4.869 1.00 87.88 627 LYS A O 1
ATOM 5003 N N . PRO A 1 628 ? 15.229 -17.409 -2.871 1.00 77.44 628 PRO A N 1
ATOM 500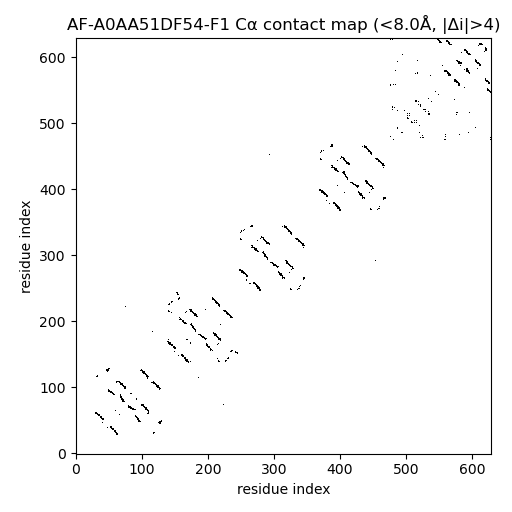4 C CA . PRO A 1 628 ? 15.241 -16.128 -2.174 1.00 77.44 628 PRO A CA 1
ATOM 5005 C C . PRO A 1 628 ? 16.642 -15.513 -2.201 1.00 77.44 628 PRO A C 1
ATOM 5007 O O . PRO A 1 628 ? 17.640 -16.241 -2.256 1.00 77.44 628 PRO A O 1
ATOM 5010 N N . ARG A 1 629 ? 16.688 -14.181 -2.208 1.00 64.38 629 ARG A N 1
ATOM 5011 C CA . ARG A 1 629 ? 17.921 -13.400 -2.265 1.00 64.38 629 ARG A CA 1
ATOM 5012 C C . ARG A 1 629 ? 18.356 -12.959 -0.882 1.00 64.38 629 ARG A C 1
ATOM 5014 O O . ARG A 1 629 ? 17.451 -12.592 -0.101 1.00 64.38 629 ARG A O 1
#

Sequence (629 aa):
MRKLKNTMLLLFTLSICILFTNVEAFAKVSSTQVQSFNITPVSKTSDYVVGKQYKVTAKATSINNPEYRFWVGNLKTGKWKILKDYSTTNTITWTPTQAGRFEVSVHVRDKKSKAAYEAVKYEDLDVKSSTSKPGTSIKTTIKNLSIEDLSGNSKYIVGNKCKITANAISTNGPEYKFWVSDLKKGDRKLLRDYSESSSVTWTPTSKGKFEIIVYARDKKSKVDYECINYKGIEVVSSGDGVTKPTVKTVVKNFSVEALNGKAKYTVGNKHKVTANGVSANSPQYRFWLGDLKTGKWKILKDYSSTNTITWTPTQKGRFEVSVHVRDSKSKADYEVVKFEDIDIISTSQGNTDDNTKPGKDTDIKPSIKTTVKNFSIDNLDGDSKYIVANRYKVTADALSNNNPQYRFWVGNLDTGKWQILKDYSSTNTITWVPTSKGRFEVSVHVRDSKSKVDYEAVKFEDVFVDSGAHIQSRKQSQLQTNLVNYLLASKSNRDSVMKRAIELHDGDESNTCVYFTSEALRRAGLKNLPTYVCNTRQLSTKLTSYGWGKCADYTKLLPGDLCFSINGGSGYPTHVYTFVSWVKEGDYVWANIVDNQRSRFNGEPLHKRTIIRSTELFDKFQYFMYKPR

Nearest PDB structures (foldseek):
  3t4a-assembly2_D  TM=1.793E-01  e=3.008E-11  Homo sapiens
  6fg9-assembly1_A  TM=2.057E-01  e=3.877E-10  Mus musculus
  6ffy-assembly1_A-2  TM=1.973E-01  e=1.100E-09  Mus musculus
  6fg9-assembly1_B  TM=1.759E-01  e=1.428E-09  Mus musculus
  6rpz-assembly1_A  TM=2.711E-01  e=3.496E-03  Mus musculus

Solvent-accessible surface area (backbone atoms only — not comparable to full-atom values): 35541 Å² total; per-residue (Å²): 118,76,75,62,56,59,58,54,53,54,55,57,53,53,57,52,52,65,62,58,74,61,58,85,76,67,71,84,74,58,68,41,39,72,79,45,77,49,78,41,58,75,56,103,58,99,70,52,39,38,74,44,53,28,41,37,40,50,42,62,48,29,81,74,42,44,24,30,25,33,36,38,28,38,63,82,76,70,50,71,44,78,76,38,71,74,34,76,62,48,61,51,79,47,61,45,88,58,56,47,48,30,40,42,34,41,37,28,23,34,62,83,55,88,60,97,48,65,28,74,52,71,51,81,42,66,23,36,59,87,81,72,76,90,70,90,72,83,75,25,42,69,79,46,78,49,75,42,51,75,80,50,46,74,60,45,39,46,71,46,49,28,41,38,38,45,47,58,47,34,94,82,40,39,25,30,30,36,34,40,27,40,68,86,80,71,50,77,44,82,74,40,70,76,35,71,61,49,58,50,78,46,62,44,87,58,65,46,48,34,36,39,37,37,36,30,21,32,66,84,54,87,60,86,52,64,27,74,51,75,48,78,48,63,30,37,60,91,79,76,82,75,50,68,57,82,53,67,57,43,70,81,46,74,50,79,41,55,74,80,81,50,100,64,54,34,36,74,45,53,30,40,38,42,47,41,64,43,30,70,72,44,41,27,29,25,33,36,39,31,37,68,86,77,72,50,74,43,78,74,39,72,75,33,76,57,48,62,51,78,48,62,42,88,59,63,46,48,31,36,43,34,39,36,31,25,32,64,82,54,89,56,93,53,72,38,76,52,72,49,80,45,66,27,36,74,70,82,74,88,76,83,87,85,94,80,86,88,77,85,85,67,82,74,72,81,80,50,72,45,38,70,78,45,74,48,75,44,57,75,75,74,56,100,62,54,37,42,70,42,47,26,40,36,39,47,42,63,48,29,74,66,50,47,24,30,26,32,38,38,30,36,66,78,77,72,51,70,46,76,76,38,69,74,33,75,59,49,61,50,79,46,61,44,89,55,57,43,42,30,39,43,34,40,36,29,22,34,69,84,54,90,57,92,55,66,26,74,54,70,49,83,42,64,25,37,80,66,92,77,80,79,83,80,59,79,24,72,55,26,50,36,29,40,50,50,54,66,71,35,70,65,50,45,51,52,32,45,54,53,19,22,62,71,44,82,67,43,81,70,82,37,25,33,28,26,54,51,44,43,39,33,76,28,65,47,70,85,64,64,83,81,41,56,42,57,66,54,45,52,53,51,41,43,76,70,60,31,47,77,46,64,63,68,89,72,69,51,48,36,26,41,37,30,16,31,77,89,64,100,68,76,53,74,47,47,34,34,38,54,43,59,75,42,87,96,44,77,48,39,28,35,32,40,42,65,67,11,83,83,48,88,68,33,39,67,44,79,46,58,45,78,48,63,52,101,89,37,54,25,56,56,34,33,38,40,54,75,110

Secondary structure (DSSP, 8-state):
-HHHHHHHHHHHHHHHHHHHTTSTTS------EEEEEEEEESSS-SS-BTT--EEEEEEEE-TT-EEEEEEEEETTTTEEEEEEEEES--EEEE---S-EEEEEEEEEEETT--SS-SEEEEEEEEEB-TT---------EEEEEEEEETT--SSEETT--EEEEEEEE-SS-EEEEEEEEETTT--EEEEEEEES-SEEEE---S-EEEEEEEEEEETT--SS-SEEEEEEEEEE-TTSS--------EEEEEEEEETTS-SS-BTT--EEEEEEEE-SS-EEEEEEEEETTTTEEEEEEEEES--EEEE---S-EEEEEEEEEEETT--SS-SEEEEEEEEEB----------------------PPPEEEEEEEEETT--SS-BTT--EEEEEEEE-SS-EEEEEEEEETTTTEEEEEEEEES--EEEE---S-EEEEEEEEEEETT--SS-SEEEEEEEEEB-S-S---PPPPHHHHHHHHHHHH-HHHHHHHHHHHHHTTTT--SSTHHHHHHHHHHHHT-TTS-TT--SHHHHHHHHHHTT-EEE--GGG--TT-EEEEE-SSSSS-SEEEEEEEEEETTEEEEEEEE-S-GGGTTT-SEEEEESSS-BTTBPEEEEEEE---

Radius of gyration: 34.41 Å; Cα contacts (8 Å, |Δi|>4): 1368; chains: 1; bounding box: 70×80×134 Å